Protein AF-A0A1Y2IAC7-F1 (afdb_monomer_lite)

Secondary structure (DSSP, 8-state):
---------HHHHHHHHHHHHH-GGG--HHHHHHHHHHHTSTTTS-HHHHHHHHHHHHHHTGGGSHHHHHHHHHHHHHTSPP-EETTTTTS-EEEEEE----S--B--HHHHHHHHHHHTT-EEEEEE-S-SSSS--HHHHHHHTT---PPPPSSSPPEE---SEEEEEHHHH-TTHHHHHHHHHHSSS--GGGT-GGGG-TT--SEEEEE-SSGGGHHHHHHHHHHTT--EEEEEEETTS-SS--SSS-EEEEEEETTEEEEEEE-GGGGT-----GGGSB---HHHHHHHHHHHHHSTT---GGGHHHHHHHHHHHHHHHHHTTS-SSHHHHHHHHHHHHHTTTTS----------SSSSSS--------------------TTS--GGGGG-----S---S--------------------------------------------------S--------------------SSHHHHHHHHTTTS-SSSSSSSSS--

Organism: Trametes coccinea (strain BRFM310) (NCBI:txid1353009)

pLDDT: mean 74.49, std 29.51, range [21.14, 98.88]

InterPro domains:
  IPR000312 Glycosyl transferase, family 3 [PF00591] (93-347)
  IPR005940 Anthranilate phosphoribosyl transferase [MF_00211] (15-357)
  IPR005940 Anthranilate phosphoribosyl transferase [PTHR43285] (10-348)
  IPR005940 Anthranilate phosphoribosyl transferase [TIGR01245] (25-347)
  IPR035902 Nucleoside phosphorylase/phosphoribosyltransferase catalytic domain superfamily [G3DSA:3.40.1030.10] (88-349)
  IPR035902 Nucleoside phosphorylase/phosphoribosyltransferase catalytic domain superfamily [SSF52418] (91-348)

Foldseek 3Di:
DPPPDPDQALVLLVVLLVCLQPPVVPNFLVSLLSNLVNLLPPPHYDLVSLLSSQVSCVVSVVLLALSNLLSVLVSQLVQWAAQQEPCLVVAQEEEEEELDDLLLQFFAQRLLLLLLLLLLPAQYEYEWEFDPRHQGTSVLLVVLLVFDDDQADNVDRDHQYRGSYHYDYVCSGRVSVVSCVVSCVVDPDDGSVSRSRVSNRNSLRLEYEYFFLDPSSQVSVLSNNVVSNRAWYWYKADPSSDRACALAFKIWTFIHHRNDTDIDIDTLVQLVHHRDDSVLRHDDHSNRSNVLSQLQQVCQVNRPPSCRSVLSRSQQRSLRRCVRSVNAPGSNSSSVSSSNSRNQSSSPAPDDPDDDDDPPDPPDDDDDDDDDDDDDDPDDDDDDPRYDHRNVSRDDDDDDDDDDDDDDPPDPDDDDDDDDDDDDDDYYDDDDDDDDDDDDDDDDDDDDDDDPPDDDDDDDDDDDDDDDDDDDDPDPPVVVVVVVVVVVDPDPPPVVPPDDD

Sequence (501 aa):
MSPSSTAVSPETFKALLGKLIKTPEFFTADDLTLALECIFTPDVVPPVQIGSFLTALHIERVERRPDFLQAAANVLRKRALKAAVEGVEDDFVVDIVGTGGDGHNTFNVSTTAAIVAAGAGARVVKHGSRASTSSSGSADLLQSLGCYFTPPSVETPLPIARVPFTFIMAPQYHPTLAMIAPFRKALPHRTMFNVLGPLINPARPRGMVLGVAEKELGAPFAHSLEEGGVQRAFVVCGAEGLDEISCAGNTHVWELHNGTITERTVHPRDFGLEPHPLSEVAGGTPEENAKTFRELLKSGSEIPARLTPVLDFVLMNAAALLVVAGIAQDFKDGVAKARESVTSGKATPGEGEGRGQAGEAAEEGLAGEGRREAGEAAGIWGGEEGSPRWIRGLCEFRGKENRGRRVQRDTVALRAYEHDSSEPLRPSPDRRRRTYGSTPAAARSLGVSLAEARSTGLAPALAAAVPRHPQVRPQRRARRALLFLSRRLGMAARSLLSTLP

Structure (mmCIF, N/CA/C/O backbone):
data_AF-A0A1Y2IAC7-F1
#
_entry.id   AF-A0A1Y2IAC7-F1
#
loop_
_atom_site.group_PDB
_atom_site.id
_atom_site.type_symbol
_atom_site.label_atom_id
_atom_site.label_alt_id
_atom_site.label_comp_id
_atom_site.label_asym_id
_atom_site.label_entity_id
_atom_site.label_seq_id
_atom_site.pdbx_PDB_ins_code
_atom_site.Cartn_x
_atom_site.Cartn_y
_atom_site.Cartn_z
_atom_site.occupancy
_atom_site.B_iso_or_equiv
_atom_site.auth_seq_id
_atom_site.auth_comp_id
_atom_site.auth_asym_id
_atom_site.auth_atom_id
_atom_site.pdbx_PDB_model_num
ATOM 1 N N . MET A 1 1 ? 30.788 -21.716 -17.411 1.00 33.09 1 MET A N 1
ATOM 2 C CA . MET A 1 1 ? 30.618 -20.502 -18.235 1.00 33.09 1 MET A CA 1
ATOM 3 C C . MET A 1 1 ? 29.718 -19.561 -17.460 1.00 33.09 1 MET A C 1
ATOM 5 O O . MET A 1 1 ? 28.540 -19.856 -17.319 1.00 33.09 1 MET A O 1
ATOM 9 N N . SER A 1 2 ? 30.281 -18.515 -16.860 1.00 29.30 2 SER A N 1
ATOM 10 C CA . SER A 1 2 ? 29.492 -17.460 -16.215 1.00 29.30 2 SER A CA 1
ATOM 11 C C . SER A 1 2 ? 28.654 -16.757 -17.290 1.00 29.30 2 SER A C 1
ATOM 13 O O . SER A 1 2 ? 29.194 -16.518 -18.374 1.00 29.30 2 SER A O 1
ATOM 15 N N . PRO A 1 3 ? 27.365 -16.462 -17.058 1.00 40.78 3 PRO A N 1
ATOM 16 C CA . PRO A 1 3 ? 26.561 -15.763 -18.049 1.00 40.78 3 PRO A CA 1
ATOM 17 C C . PRO A 1 3 ? 27.208 -14.402 -18.313 1.00 40.78 3 PRO A C 1
ATOM 19 O O . PRO A 1 3 ? 27.533 -13.669 -17.379 1.00 40.78 3 PRO A O 1
ATOM 22 N N . SER A 1 4 ? 27.459 -14.113 -19.590 1.00 39.62 4 SER A N 1
ATOM 23 C CA . SER A 1 4 ? 27.880 -12.800 -20.075 1.00 39.62 4 SER A CA 1
ATOM 24 C C . SER A 1 4 ? 26.958 -11.752 -19.453 1.00 39.62 4 SER A C 1
ATOM 26 O O . SER A 1 4 ? 25.761 -11.753 -19.730 1.00 39.62 4 SER A O 1
ATOM 28 N N . SER A 1 5 ? 27.487 -10.892 -18.576 1.00 50.44 5 SER A N 1
ATOM 29 C CA . SER A 1 5 ? 26.725 -9.730 -18.137 1.00 50.44 5 SER A CA 1
ATOM 30 C C . SER A 1 5 ? 26.559 -8.839 -19.361 1.00 50.44 5 SER A C 1
ATOM 32 O O . SER A 1 5 ? 27.527 -8.319 -19.917 1.00 50.44 5 SER A O 1
ATOM 34 N N . THR A 1 6 ? 25.333 -8.726 -19.855 1.00 60.44 6 THR A N 1
ATOM 35 C CA . THR A 1 6 ? 25.000 -7.756 -20.891 1.00 60.44 6 THR A CA 1
ATOM 36 C C . THR A 1 6 ? 25.310 -6.381 -20.311 1.00 60.44 6 THR A C 1
ATOM 38 O O . THR A 1 6 ? 24.683 -5.953 -19.342 1.00 60.44 6 THR A O 1
ATOM 41 N N . ALA A 1 7 ? 26.346 -5.724 -20.832 1.00 80.69 7 ALA A N 1
ATOM 42 C CA . ALA A 1 7 ? 26.806 -4.457 -20.289 1.00 80.69 7 ALA A CA 1
ATOM 43 C C . ALA A 1 7 ? 25.710 -3.388 -20.435 1.00 80.69 7 ALA A C 1
ATOM 45 O O . ALA A 1 7 ? 25.106 -3.225 -21.501 1.00 80.69 7 ALA A O 1
ATOM 46 N N . VAL A 1 8 ? 25.458 -2.655 -19.351 1.00 91.00 8 VAL A N 1
ATOM 47 C CA . VAL A 1 8 ? 24.588 -1.476 -19.349 1.00 91.00 8 VAL A CA 1
ATOM 48 C C . VAL A 1 8 ? 25.233 -0.405 -20.232 1.00 91.00 8 VAL A C 1
ATOM 50 O O . VAL A 1 8 ? 26.332 0.059 -19.933 1.00 91.00 8 VAL A O 1
ATOM 53 N N . SER A 1 9 ? 24.576 -0.034 -21.333 1.00 93.88 9 SER A N 1
ATOM 54 C CA . SER A 1 9 ? 25.061 0.988 -22.270 1.00 93.88 9 SER A CA 1
ATOM 55 C C . SER A 1 9 ? 23.904 1.691 -23.000 1.00 93.88 9 SER A C 1
ATOM 57 O O . SER A 1 9 ? 22.783 1.162 -23.036 1.00 93.88 9 SER A O 1
ATOM 59 N N . PRO A 1 10 ? 24.151 2.862 -23.621 1.00 94.69 10 PRO A N 1
ATOM 60 C CA . PRO A 1 10 ? 23.161 3.539 -24.460 1.00 94.69 10 PRO A CA 1
ATOM 61 C C . PRO A 1 10 ? 22.646 2.667 -25.621 1.00 94.69 10 PRO A C 1
ATOM 63 O O . PRO A 1 10 ? 21.457 2.691 -25.947 1.00 94.69 10 PRO A O 1
ATOM 66 N N . GLU A 1 11 ? 23.516 1.867 -26.243 1.00 95.56 11 GLU A N 1
ATOM 67 C CA . GLU A 1 11 ? 23.180 0.948 -27.339 1.00 95.56 11 GLU A CA 1
ATOM 68 C C . GLU A 1 11 ? 22.276 -0.182 -26.854 1.00 95.56 11 GLU A C 1
ATOM 70 O O . GLU A 1 11 ? 21.280 -0.491 -27.515 1.00 95.56 11 GLU A O 1
ATOM 75 N N . THR A 1 12 ? 22.585 -0.747 -25.682 1.00 96.19 12 THR A N 1
ATOM 76 C CA . THR A 1 12 ? 21.755 -1.760 -25.022 1.00 96.19 12 THR A CA 1
ATOM 77 C C . THR A 1 12 ? 20.341 -1.224 -24.803 1.00 96.19 12 THR A C 1
ATOM 79 O O . THR A 1 12 ? 19.371 -1.847 -25.238 1.00 96.19 12 THR A O 1
ATOM 82 N N . PHE A 1 13 ? 20.196 -0.028 -24.220 1.00 97.56 13 PHE A N 1
ATOM 83 C CA . PHE A 1 13 ? 18.873 0.563 -24.001 1.00 97.56 13 PHE A CA 1
ATOM 84 C C . PHE A 1 13 ? 18.134 0.855 -25.312 1.00 97.56 13 PHE A C 1
ATOM 86 O O . PHE A 1 13 ? 16.943 0.571 -25.437 1.00 97.56 13 PHE A O 1
ATOM 93 N N . LYS A 1 14 ? 18.833 1.378 -26.326 1.00 97.00 14 LYS A N 1
ATOM 94 C CA . LYS A 1 14 ? 18.241 1.655 -27.641 1.00 97.00 14 LYS A CA 1
ATOM 95 C C . LYS A 1 14 ? 17.711 0.384 -28.310 1.00 97.00 14 LYS A C 1
ATOM 97 O O . LYS A 1 14 ? 16.648 0.430 -28.934 1.00 97.00 14 LYS A O 1
ATOM 102 N N . ALA A 1 15 ? 18.414 -0.741 -28.172 1.00 97.56 15 ALA A N 1
ATOM 103 C CA . ALA A 1 15 ? 17.951 -2.037 -28.659 1.00 97.56 15 ALA A CA 1
ATOM 104 C C . ALA A 1 15 ? 16.685 -2.503 -27.919 1.00 97.56 15 ALA A C 1
ATOM 106 O O . ALA A 1 15 ? 15.717 -2.899 -28.569 1.00 97.56 15 ALA A O 1
ATOM 107 N N . LEU A 1 16 ? 16.652 -2.376 -26.587 1.00 98.00 16 LEU A N 1
ATOM 108 C CA . LEU A 1 16 ? 15.497 -2.733 -25.750 1.00 98.00 16 LEU A CA 1
ATOM 109 C C . LEU A 1 16 ? 14.265 -1.874 -26.061 1.00 98.00 16 LEU A C 1
ATOM 111 O O . LEU A 1 16 ? 13.174 -2.406 -26.255 1.00 98.00 16 LEU A O 1
ATOM 115 N N . LEU A 1 17 ? 14.436 -0.556 -26.193 1.00 98.00 17 LEU A N 1
ATOM 116 C CA . LEU A 1 17 ? 13.365 0.352 -26.608 1.00 98.00 17 LEU A CA 1
ATOM 117 C C . LEU A 1 17 ? 12.861 0.011 -28.018 1.00 98.00 17 LEU A C 1
ATOM 119 O O . LEU A 1 17 ? 11.658 0.008 -28.270 1.00 98.00 17 LEU A O 1
ATOM 123 N N . GLY A 1 18 ? 13.774 -0.321 -28.936 1.00 97.88 18 GLY A N 1
ATOM 124 C CA . GLY A 1 18 ? 13.426 -0.791 -30.274 1.00 97.88 18 GLY A CA 1
ATOM 125 C C . GLY A 1 18 ? 12.604 -2.080 -30.250 1.00 97.88 18 GLY A C 1
ATOM 126 O O . GLY A 1 18 ? 11.626 -2.176 -30.988 1.00 97.88 18 GLY A O 1
ATOM 127 N N . LYS A 1 19 ? 12.970 -3.035 -29.388 1.00 97.88 19 LYS A N 1
ATOM 128 C CA . LYS A 1 19 ? 12.245 -4.293 -29.178 1.00 97.88 19 LYS A CA 1
ATOM 129 C C . LYS A 1 19 ? 10.843 -4.044 -28.619 1.00 97.88 19 LYS A C 1
ATOM 131 O O . LYS A 1 19 ? 9.886 -4.545 -29.195 1.00 97.88 19 LYS A O 1
ATOM 136 N N . LEU A 1 20 ? 10.716 -3.212 -27.581 1.00 97.69 20 LEU A N 1
ATOM 137 C CA . LEU A 1 20 ? 9.425 -2.844 -26.988 1.00 97.69 20 LEU A CA 1
ATOM 138 C C . LEU A 1 20 ? 8.480 -2.194 -28.009 1.00 97.69 20 LEU A C 1
ATOM 140 O O . LEU A 1 20 ? 7.297 -2.498 -28.022 1.00 97.69 20 LEU A O 1
ATOM 144 N N . ILE A 1 21 ? 8.989 -1.315 -28.876 1.00 96.75 21 ILE A N 1
ATOM 145 C CA . ILE A 1 21 ? 8.153 -0.598 -29.853 1.00 96.75 21 ILE A CA 1
ATOM 146 C C . ILE A 1 21 ? 7.804 -1.465 -31.070 1.00 96.75 21 ILE A C 1
ATOM 148 O O . ILE A 1 21 ? 6.700 -1.370 -31.600 1.00 96.75 21 ILE A O 1
ATOM 152 N N . LYS A 1 22 ? 8.759 -2.245 -31.590 1.00 96.81 22 LYS A N 1
ATOM 153 C CA . LYS A 1 22 ? 8.590 -2.957 -32.870 1.00 96.81 22 LYS A CA 1
ATOM 154 C C . LYS A 1 22 ? 8.002 -4.350 -32.707 1.00 96.81 22 LYS A C 1
ATOM 156 O O . LYS A 1 22 ? 7.357 -4.833 -33.632 1.00 96.81 22 LYS A O 1
ATOM 161 N N . THR A 1 23 ? 8.293 -4.994 -31.585 1.00 96.31 23 THR A N 1
ATOM 162 C CA . THR A 1 23 ? 7.954 -6.390 -31.313 1.00 96.31 23 THR A CA 1
ATOM 163 C C . THR A 1 23 ? 7.646 -6.588 -29.818 1.00 96.31 23 THR A C 1
ATOM 165 O O . THR A 1 23 ? 8.362 -7.337 -29.135 1.00 96.31 23 THR A O 1
ATOM 168 N N . PRO A 1 24 ? 6.651 -5.863 -29.269 1.00 94.56 24 PRO A N 1
ATOM 169 C CA . PRO A 1 24 ? 6.313 -5.884 -27.843 1.00 94.56 24 PRO A CA 1
ATOM 170 C C . PRO A 1 24 ? 6.009 -7.287 -27.304 1.00 94.56 24 PRO A C 1
ATOM 172 O O . PRO A 1 24 ? 6.294 -7.573 -26.146 1.00 94.56 24 PRO A O 1
ATOM 175 N N . GLU A 1 25 ? 5.499 -8.192 -28.138 1.00 93.75 25 GLU A N 1
ATOM 176 C CA . GLU A 1 25 ? 5.192 -9.581 -27.789 1.00 93.75 25 GLU A CA 1
ATOM 177 C C . GLU A 1 25 ? 6.421 -10.411 -27.382 1.00 93.75 25 GLU A C 1
ATOM 179 O O . GLU A 1 25 ? 6.279 -11.400 -26.664 1.00 93.75 25 GLU A O 1
ATOM 184 N N . PHE A 1 26 ? 7.623 -10.004 -27.805 1.00 95.94 26 PHE A N 1
ATOM 185 C CA . PHE A 1 26 ? 8.882 -10.653 -27.430 1.00 95.94 26 PHE A CA 1
ATOM 186 C C . PHE A 1 26 ? 9.632 -9.912 -26.322 1.00 95.94 26 PHE A C 1
ATOM 188 O O . PHE A 1 26 ? 10.687 -10.388 -25.901 1.00 95.94 26 PHE A O 1
ATOM 195 N N . PHE A 1 27 ? 9.152 -8.744 -25.886 1.00 97.44 27 PHE A N 1
ATOM 196 C CA . PHE A 1 27 ? 9.747 -8.009 -24.775 1.00 97.44 27 PHE A CA 1
ATOM 197 C C . PHE A 1 27 ? 9.415 -8.737 -23.463 1.00 97.44 27 PHE A C 1
ATOM 199 O O . PHE A 1 27 ? 8.249 -9.018 -23.189 1.00 97.44 27 PHE A O 1
ATOM 206 N N . THR A 1 28 ? 10.432 -9.097 -22.681 1.00 97.31 28 THR A N 1
ATOM 207 C CA . THR A 1 28 ? 10.305 -9.956 -21.491 1.00 97.31 28 THR A CA 1
ATOM 208 C C . THR A 1 28 ? 10.549 -9.194 -20.184 1.00 97.31 28 THR A C 1
ATOM 210 O O . THR A 1 28 ? 11.001 -8.049 -20.175 1.00 97.31 28 THR A O 1
ATOM 213 N N . ALA A 1 29 ? 10.292 -9.852 -19.051 1.00 96.94 29 ALA A N 1
ATOM 214 C CA . ALA A 1 29 ? 10.636 -9.335 -17.727 1.00 96.94 29 ALA A CA 1
ATOM 215 C C . ALA A 1 29 ? 12.159 -9.120 -17.536 1.00 96.94 29 ALA A C 1
ATOM 217 O O . ALA A 1 29 ? 12.576 -8.179 -16.853 1.00 96.94 29 ALA A O 1
ATOM 218 N N . ASP A 1 30 ? 13.000 -9.932 -18.187 1.00 97.25 30 ASP A N 1
ATOM 219 C CA . ASP A 1 30 ? 14.459 -9.752 -18.188 1.00 97.25 30 ASP A CA 1
ATOM 220 C C . ASP A 1 30 ? 14.876 -8.518 -18.997 1.00 97.25 30 ASP A C 1
ATOM 222 O O . ASP A 1 30 ? 15.736 -7.749 -18.562 1.00 97.25 30 ASP A O 1
ATOM 226 N N . ASP A 1 31 ? 14.219 -8.273 -20.138 1.00 97.56 31 ASP A N 1
ATOM 227 C CA . ASP A 1 31 ? 14.421 -7.047 -20.916 1.00 97.56 31 ASP A CA 1
ATOM 228 C C . ASP A 1 31 ? 14.031 -5.809 -20.099 1.00 97.56 31 ASP A C 1
ATOM 230 O O . ASP A 1 31 ? 14.758 -4.812 -20.095 1.00 97.56 31 ASP A O 1
ATOM 234 N N . LEU A 1 32 ? 12.903 -5.872 -19.375 1.00 97.62 32 LEU A N 1
ATOM 235 C CA . LEU A 1 32 ? 12.482 -4.809 -18.464 1.00 97.62 32 LEU A CA 1
ATOM 236 C C . LEU A 1 32 ? 13.523 -4.579 -17.366 1.00 97.62 32 LEU A C 1
ATOM 238 O O . LEU A 1 32 ? 13.879 -3.432 -17.101 1.00 97.62 32 LEU A O 1
ATOM 242 N N . THR A 1 33 ? 14.020 -5.652 -16.750 1.00 97.50 33 THR A N 1
ATOM 243 C CA . THR A 1 33 ? 15.064 -5.582 -15.722 1.00 97.50 33 THR A CA 1
ATOM 244 C C . THR A 1 33 ? 16.282 -4.836 -16.258 1.00 97.50 33 THR A C 1
ATOM 246 O O . THR A 1 33 ? 16.683 -3.828 -15.680 1.00 97.50 33 THR A O 1
ATOM 249 N N . LEU A 1 34 ? 16.817 -5.251 -17.409 1.00 97.81 34 LEU A N 1
ATOM 250 C CA . LEU A 1 34 ? 17.980 -4.609 -18.021 1.00 97.81 34 LEU A CA 1
ATOM 251 C C . LEU A 1 34 ? 17.702 -3.152 -18.429 1.00 97.81 34 LEU A C 1
ATOM 253 O O . LEU A 1 34 ? 18.560 -2.286 -18.247 1.00 97.81 34 LEU A O 1
ATOM 257 N N . ALA A 1 35 ? 16.500 -2.851 -18.930 1.00 97.56 35 ALA A N 1
ATOM 258 C CA . ALA A 1 35 ? 16.098 -1.488 -19.273 1.00 97.56 35 ALA A CA 1
ATOM 259 C C . ALA A 1 35 ? 16.054 -0.578 -18.034 1.00 97.56 35 ALA A C 1
ATOM 261 O O . ALA A 1 35 ? 16.533 0.556 -18.086 1.00 97.56 35 ALA A O 1
ATOM 262 N N . LEU A 1 36 ? 15.526 -1.071 -16.910 1.00 96.75 36 LEU A N 1
ATOM 263 C CA . LEU A 1 36 ? 15.507 -0.341 -15.643 1.00 96.75 36 LEU A CA 1
ATOM 264 C C . LEU A 1 36 ? 16.915 -0.157 -15.066 1.00 96.75 36 LEU A C 1
ATOM 266 O O . LEU A 1 36 ? 17.223 0.931 -14.585 1.00 96.75 36 LEU A O 1
ATOM 270 N N . GLU A 1 37 ? 17.791 -1.160 -15.167 1.00 96.44 37 GLU A N 1
ATOM 271 C CA . GLU A 1 37 ? 19.203 -1.013 -14.790 1.00 96.44 37 GLU A CA 1
ATOM 272 C C . GLU A 1 37 ? 19.898 0.088 -15.610 1.00 96.44 37 GLU A C 1
ATOM 274 O O . GLU A 1 37 ? 20.648 0.891 -15.051 1.00 96.44 37 GLU A O 1
ATOM 279 N N . CYS A 1 38 ? 19.595 0.197 -16.910 1.00 96.62 38 CYS A N 1
ATOM 280 C CA . CYS A 1 38 ? 20.081 1.298 -17.746 1.00 96.62 38 CYS A CA 1
ATOM 281 C C . CYS A 1 38 ? 19.530 2.654 -17.285 1.00 96.62 38 CYS A C 1
ATOM 283 O O . CYS A 1 38 ? 20.300 3.592 -17.107 1.00 96.62 38 CYS A O 1
ATOM 285 N N . ILE A 1 39 ? 18.216 2.762 -17.054 1.00 96.12 39 ILE A N 1
ATOM 286 C CA . ILE A 1 39 ? 17.559 4.008 -16.611 1.00 96.12 39 ILE A CA 1
ATOM 287 C C . ILE A 1 39 ? 18.120 4.496 -15.270 1.00 96.12 39 ILE A C 1
ATOM 289 O O . ILE A 1 39 ? 18.243 5.699 -15.044 1.00 96.12 39 ILE A O 1
ATOM 293 N N . PHE A 1 40 ? 18.454 3.572 -14.375 1.00 95.06 40 PHE A N 1
ATOM 294 C CA . PHE A 1 40 ? 18.976 3.876 -13.046 1.00 95.06 40 PHE A CA 1
ATOM 295 C C . PHE A 1 40 ? 20.502 3.940 -12.975 1.00 95.06 40 PHE A C 1
ATOM 297 O O . PHE A 1 40 ? 21.066 4.033 -11.881 1.00 95.06 40 PHE A O 1
ATOM 304 N N . THR A 1 41 ? 21.174 3.916 -14.123 1.00 94.06 41 THR A N 1
ATOM 305 C CA . THR A 1 41 ? 22.600 4.214 -14.228 1.00 94.06 41 THR A CA 1
ATOM 306 C C . THR A 1 41 ? 22.750 5.645 -14.758 1.00 94.06 41 THR A C 1
ATOM 308 O O . THR A 1 41 ? 22.214 5.947 -15.827 1.00 94.06 41 THR A O 1
ATOM 311 N N . PRO A 1 42 ? 23.413 6.553 -14.012 1.00 92.00 42 PRO A N 1
ATOM 312 C CA . PRO A 1 42 ? 23.595 7.940 -14.435 1.00 92.00 42 PRO A CA 1
ATOM 313 C C . PRO A 1 42 ? 24.192 8.048 -15.840 1.00 92.00 42 PRO A C 1
ATOM 315 O O . PRO A 1 42 ? 25.053 7.256 -16.212 1.00 92.00 42 PRO A O 1
ATOM 318 N N . ASP A 1 43 ? 23.710 9.024 -16.608 1.00 90.62 43 ASP A N 1
ATOM 319 C CA . ASP A 1 43 ? 24.222 9.397 -17.934 1.00 90.62 43 ASP A CA 1
ATOM 320 C C . ASP A 1 43 ? 24.160 8.308 -19.030 1.00 90.62 43 ASP A C 1
ATOM 322 O O . ASP A 1 43 ? 24.678 8.508 -20.127 1.00 90.62 43 ASP A O 1
ATOM 326 N N . VAL A 1 44 ? 23.472 7.181 -18.793 1.00 95.38 44 VAL A N 1
ATOM 327 C CA . VAL A 1 44 ? 23.322 6.099 -19.789 1.00 95.38 44 VAL A CA 1
ATOM 328 C C . VAL A 1 44 ? 22.157 6.335 -20.750 1.00 95.38 44 VAL A C 1
ATOM 330 O O . VAL A 1 44 ? 22.279 6.081 -21.949 1.00 95.38 44 VAL A O 1
ATOM 333 N N . VAL A 1 45 ? 21.009 6.800 -20.247 1.00 96.81 45 VAL A N 1
ATOM 334 C CA . VAL A 1 45 ? 19.775 6.913 -21.042 1.00 96.81 45 VAL A CA 1
ATOM 335 C C . VAL A 1 45 ? 19.361 8.380 -21.203 1.00 96.81 45 VAL A C 1
ATOM 337 O O . VAL A 1 45 ? 19.072 9.047 -20.208 1.00 96.81 45 VAL A O 1
ATOM 340 N N . PRO A 1 46 ? 19.248 8.898 -22.440 1.00 95.44 46 PRO A N 1
ATOM 341 C CA . PRO A 1 46 ? 18.759 10.253 -22.677 1.00 95.44 46 PRO A CA 1
ATOM 342 C C . PRO A 1 46 ? 17.294 10.448 -22.228 1.00 95.44 46 PRO A C 1
ATOM 344 O O . PRO A 1 46 ? 16.461 9.574 -22.490 1.00 95.44 46 PRO A O 1
ATOM 347 N N . PRO A 1 47 ? 16.915 11.627 -21.690 1.00 95.50 47 PRO A N 1
ATOM 348 C CA . PRO A 1 47 ? 15.544 11.946 -21.262 1.00 95.50 47 PRO A CA 1
ATOM 349 C C . PRO A 1 47 ? 14.432 11.596 -22.259 1.00 95.50 47 PRO A C 1
ATOM 351 O O . PRO A 1 47 ? 13.388 11.063 -21.880 1.00 95.50 47 PRO A O 1
ATOM 354 N N . VAL A 1 48 ? 14.661 11.862 -23.550 1.00 96.25 48 VAL A N 1
ATOM 355 C CA . VAL A 1 48 ? 13.695 11.575 -24.624 1.00 96.25 48 VAL A CA 1
ATOM 356 C C . VAL A 1 48 ? 13.390 10.080 -24.741 1.00 96.25 48 VAL A C 1
ATOM 358 O O . VAL A 1 48 ? 12.246 9.693 -24.974 1.00 96.25 48 VAL A O 1
ATOM 361 N N . GLN A 1 49 ? 14.394 9.226 -24.527 1.00 97.31 49 GLN A N 1
ATOM 362 C CA . GLN A 1 49 ? 14.224 7.780 -24.592 1.00 97.31 49 GLN A CA 1
ATOM 363 C C . GLN A 1 49 ? 13.522 7.247 -23.341 1.00 97.31 49 GLN A C 1
ATOM 365 O O . GLN A 1 49 ? 12.695 6.349 -23.462 1.00 97.31 49 GLN A O 1
ATOM 370 N N . ILE A 1 50 ? 13.768 7.844 -22.168 1.00 97.12 50 ILE A N 1
ATOM 371 C CA . ILE A 1 50 ? 13.040 7.519 -20.933 1.00 97.12 50 ILE A CA 1
ATOM 372 C C . ILE A 1 50 ? 11.545 7.808 -21.113 1.00 97.12 50 ILE A C 1
ATOM 374 O O . ILE A 1 50 ? 10.718 6.928 -20.887 1.00 97.12 50 ILE A O 1
ATOM 378 N N . GLY A 1 51 ? 11.186 9.009 -21.580 1.00 96.75 51 GLY A N 1
ATOM 379 C CA . GLY A 1 51 ? 9.788 9.361 -21.850 1.00 96.75 51 GLY A CA 1
ATOM 380 C C . GLY A 1 51 ? 9.128 8.424 -22.870 1.00 96.75 51 GLY A C 1
ATOM 381 O O . GLY A 1 51 ? 8.018 7.941 -22.637 1.00 96.75 51 GLY A O 1
ATOM 382 N N . SER A 1 52 ? 9.836 8.101 -23.961 1.00 97.31 52 SER A N 1
ATOM 383 C CA . SER A 1 52 ? 9.368 7.141 -24.971 1.00 97.31 52 SER A CA 1
ATOM 384 C C . SER A 1 52 ? 9.151 5.745 -24.389 1.00 97.31 52 SER A C 1
ATOM 386 O O . SER A 1 52 ? 8.158 5.105 -24.717 1.00 97.31 52 SER A O 1
ATOM 388 N N . PHE A 1 53 ? 10.059 5.273 -23.536 1.00 97.88 53 PHE A N 1
ATOM 389 C CA . PHE A 1 53 ? 9.987 3.948 -22.928 1.00 97.88 53 PHE A CA 1
ATOM 390 C C . PHE A 1 53 ? 8.783 3.823 -21.994 1.00 97.88 53 PHE A C 1
ATOM 392 O O . PHE A 1 53 ? 7.986 2.901 -22.142 1.00 97.88 53 PHE A O 1
ATOM 399 N N . LEU A 1 54 ? 8.594 4.793 -21.093 1.00 96.81 54 LEU A N 1
ATOM 400 C CA . LEU A 1 54 ? 7.449 4.813 -20.177 1.00 96.81 54 LEU A CA 1
ATOM 401 C C . LEU A 1 54 ? 6.114 4.904 -20.926 1.00 96.81 54 LEU A C 1
ATOM 403 O O . LEU A 1 54 ? 5.141 4.262 -20.541 1.00 96.81 54 LEU A O 1
ATOM 407 N N . THR A 1 55 ? 6.071 5.678 -22.011 1.00 96.69 55 THR A N 1
ATOM 408 C CA . THR A 1 55 ? 4.877 5.784 -22.861 1.00 96.69 55 THR A CA 1
ATOM 409 C C . THR A 1 55 ? 4.596 4.468 -23.591 1.00 96.69 55 THR A C 1
ATOM 411 O O . THR A 1 55 ? 3.450 4.027 -23.641 1.00 96.69 55 THR A O 1
ATOM 414 N N . ALA A 1 56 ? 5.630 3.815 -24.132 1.00 97.19 56 ALA A N 1
ATOM 415 C CA . ALA A 1 56 ? 5.492 2.546 -24.840 1.00 97.19 56 ALA A CA 1
ATOM 416 C C . ALA A 1 56 ? 5.019 1.419 -23.909 1.00 97.19 56 ALA A C 1
ATOM 418 O O . ALA A 1 56 ? 4.064 0.726 -24.245 1.00 97.19 56 ALA A O 1
ATOM 419 N N . LEU A 1 57 ? 5.601 1.291 -22.708 1.00 96.44 57 LEU A N 1
ATOM 420 C CA . LEU A 1 57 ? 5.149 0.326 -21.696 1.00 96.44 57 LEU A CA 1
ATOM 421 C C . LEU A 1 57 ? 3.648 0.463 -21.398 1.00 96.44 57 LEU A C 1
ATOM 423 O O . LEU A 1 57 ? 2.934 -0.539 -21.317 1.00 96.44 57 LEU A O 1
ATOM 427 N N . HIS A 1 58 ? 3.180 1.707 -21.272 1.00 94.19 58 HIS A N 1
ATOM 428 C CA . HIS A 1 58 ? 1.788 2.024 -20.987 1.00 94.19 58 HIS A CA 1
ATOM 429 C C . HIS A 1 58 ? 0.846 1.671 -22.147 1.00 94.19 58 HIS A C 1
ATOM 431 O O . HIS A 1 58 ? -0.186 1.030 -21.935 1.00 94.19 58 HIS A O 1
ATOM 437 N N . ILE A 1 59 ? 1.200 2.061 -23.379 1.00 95.00 59 ILE A N 1
ATOM 438 C CA . ILE A 1 59 ? 0.398 1.784 -24.584 1.00 95.00 59 ILE A CA 1
ATOM 439 C C . ILE A 1 59 ? 0.273 0.277 -24.818 1.00 95.00 59 ILE A C 1
ATOM 441 O O . ILE A 1 59 ? -0.832 -0.213 -25.054 1.00 95.00 59 ILE A O 1
ATOM 445 N N . GLU A 1 60 ? 1.382 -0.452 -24.690 1.00 94.12 60 GLU A N 1
ATOM 446 C CA . GLU A 1 60 ? 1.430 -1.904 -24.887 1.00 94.12 60 GLU A CA 1
ATOM 447 C C . GLU A 1 60 ? 0.859 -2.687 -23.693 1.00 94.12 60 GLU A C 1
ATOM 449 O O . GLU A 1 60 ? 0.649 -3.895 -23.776 1.00 94.12 60 GLU A O 1
ATOM 454 N N . ARG A 1 61 ? 0.581 -2.009 -22.568 1.00 90.50 61 ARG A N 1
ATOM 455 C CA . ARG A 1 61 ? 0.038 -2.574 -21.316 1.00 90.50 61 ARG A CA 1
ATOM 456 C C . ARG A 1 61 ? 0.881 -3.689 -20.691 1.00 90.50 61 ARG A C 1
ATOM 458 O O . ARG A 1 61 ? 0.410 -4.378 -19.786 1.00 90.50 61 ARG A O 1
ATOM 465 N N . VAL A 1 62 ? 2.132 -3.843 -21.116 1.00 90.12 62 VAL A N 1
ATOM 466 C CA . VAL A 1 62 ? 3.042 -4.871 -20.591 1.00 90.12 62 VAL A CA 1
ATOM 467 C C . VAL A 1 62 ? 3.448 -4.587 -19.142 1.00 90.12 62 VAL A C 1
ATOM 469 O O . VAL A 1 62 ? 3.660 -5.521 -18.379 1.00 90.12 62 VAL A O 1
ATOM 472 N N . GLU A 1 63 ? 3.440 -3.316 -18.718 1.00 87.00 63 GLU A N 1
ATOM 473 C CA . GLU A 1 63 ? 3.744 -2.896 -17.337 1.00 87.00 63 GLU A CA 1
ATOM 474 C C . GLU A 1 63 ? 2.750 -3.391 -16.273 1.00 87.00 63 GLU A C 1
ATOM 476 O O . GLU A 1 63 ? 3.007 -3.247 -15.082 1.00 87.00 63 GLU A O 1
ATOM 481 N N . ARG A 1 64 ? 1.608 -3.951 -16.689 1.00 88.94 64 ARG A N 1
ATOM 482 C CA . ARG A 1 64 ? 0.567 -4.470 -15.790 1.00 88.94 64 ARG A CA 1
ATOM 483 C C . ARG A 1 64 ? 0.658 -5.980 -15.574 1.00 88.94 64 ARG A C 1
ATOM 485 O O . ARG A 1 64 ? -0.158 -6.525 -14.840 1.00 88.94 64 ARG A O 1
ATOM 492 N N . ARG A 1 65 ? 1.580 -6.668 -16.250 1.00 94.00 65 ARG A N 1
ATOM 493 C CA . ARG A 1 65 ? 1.729 -8.122 -16.129 1.00 94.00 65 ARG A CA 1
ATOM 494 C C . ARG A 1 65 ? 2.407 -8.491 -14.800 1.00 94.00 65 ARG A C 1
ATOM 496 O O . ARG A 1 65 ? 3.293 -7.743 -14.379 1.00 94.00 65 ARG A O 1
ATOM 503 N N . PRO A 1 66 ? 2.053 -9.630 -14.171 1.00 95.12 66 PRO A N 1
ATOM 504 C CA . PRO A 1 66 ? 2.653 -10.049 -12.901 1.00 95.12 66 PRO A CA 1
ATOM 505 C C . PRO A 1 66 ? 4.186 -10.093 -12.941 1.00 95.12 66 PRO A C 1
ATOM 507 O O . PRO A 1 66 ? 4.845 -9.457 -12.120 1.00 95.12 66 PRO A O 1
ATOM 510 N N . ASP A 1 67 ? 4.738 -10.737 -13.972 1.00 95.69 67 ASP A N 1
ATOM 511 C CA . ASP A 1 67 ? 6.176 -10.926 -14.171 1.00 95.69 67 ASP A CA 1
ATOM 512 C C . ASP A 1 67 ? 6.925 -9.590 -14.331 1.00 95.69 67 ASP A C 1
ATOM 514 O O . ASP A 1 67 ? 8.052 -9.425 -13.863 1.00 95.69 67 ASP A O 1
ATOM 518 N N . PHE A 1 68 ? 6.280 -8.591 -14.937 1.00 97.12 68 PHE A N 1
ATOM 519 C CA . PHE A 1 68 ? 6.841 -7.251 -15.134 1.00 97.12 68 PHE A CA 1
ATOM 520 C C . PHE A 1 68 ? 6.800 -6.421 -13.850 1.00 97.12 68 PHE A C 1
ATOM 522 O O . PHE A 1 68 ? 7.792 -5.771 -13.505 1.00 97.12 68 PHE A O 1
ATOM 529 N N . LEU A 1 69 ? 5.673 -6.457 -13.132 1.00 96.69 69 LEU A N 1
ATOM 530 C CA . LEU A 1 69 ? 5.520 -5.803 -11.832 1.00 96.69 69 LEU A CA 1
ATOM 531 C C . LEU A 1 69 ? 6.575 -6.320 -10.852 1.00 96.69 69 LEU A C 1
ATOM 533 O O . LEU A 1 69 ? 7.285 -5.528 -10.228 1.00 96.69 69 LEU A O 1
ATOM 537 N N . GLN A 1 70 ? 6.738 -7.641 -10.785 1.00 96.62 70 GLN A N 1
ATOM 538 C CA . GLN A 1 70 ? 7.698 -8.277 -9.899 1.00 96.62 70 GLN A CA 1
ATOM 539 C C . GLN A 1 70 ? 9.151 -8.028 -10.331 1.00 96.62 70 GLN A C 1
ATOM 541 O O . GLN A 1 70 ? 10.002 -7.757 -9.478 1.00 96.62 70 GLN A O 1
ATOM 546 N N . ALA A 1 71 ? 9.462 -8.042 -11.632 1.00 97.31 71 ALA A N 1
ATOM 547 C CA . ALA A 1 71 ? 10.789 -7.672 -12.132 1.00 97.31 71 ALA A CA 1
ATOM 548 C C . ALA A 1 71 ? 11.162 -6.229 -11.756 1.00 97.31 71 ALA A C 1
ATOM 550 O O . ALA A 1 71 ? 12.234 -5.982 -11.194 1.00 97.31 71 ALA A O 1
ATOM 551 N N . ALA A 1 72 ? 10.253 -5.277 -11.978 1.00 97.19 72 ALA A N 1
ATOM 552 C CA . ALA A 1 72 ? 10.469 -3.886 -11.603 1.00 97.19 72 ALA A CA 1
ATOM 553 C C . ALA A 1 72 ? 10.597 -3.707 -10.083 1.00 97.19 72 ALA A C 1
ATOM 555 O O . ALA A 1 72 ? 11.492 -2.993 -9.616 1.00 97.19 72 ALA A O 1
ATOM 556 N N . ALA A 1 73 ? 9.757 -4.392 -9.301 1.00 96.56 73 ALA A N 1
ATOM 557 C CA . ALA A 1 73 ? 9.843 -4.379 -7.848 1.00 96.56 73 ALA A CA 1
ATOM 558 C C . ALA A 1 73 ? 11.185 -4.942 -7.352 1.00 96.56 73 ALA A C 1
ATOM 560 O O . ALA A 1 73 ? 11.807 -4.365 -6.460 1.00 96.56 73 ALA A O 1
ATOM 561 N N . ASN A 1 74 ? 11.688 -6.015 -7.969 1.00 96.12 74 ASN A N 1
ATOM 562 C CA . ASN A 1 74 ? 12.995 -6.593 -7.660 1.00 96.12 74 ASN A CA 1
ATOM 563 C C . ASN A 1 74 ? 14.150 -5.623 -7.922 1.00 96.12 74 ASN A C 1
ATOM 565 O O . ASN A 1 74 ? 15.016 -5.488 -7.055 1.00 96.12 74 ASN A O 1
ATOM 569 N N . VAL A 1 75 ? 14.162 -4.930 -9.066 1.00 96.62 75 VAL A N 1
ATOM 570 C CA . VAL A 1 75 ? 15.179 -3.901 -9.362 1.00 96.62 75 VAL A CA 1
ATOM 571 C C . VAL A 1 75 ? 15.150 -2.799 -8.302 1.00 96.62 75 VAL A C 1
ATOM 573 O O . VAL A 1 75 ? 16.184 -2.443 -7.735 1.00 96.62 75 VAL A O 1
ATOM 576 N N . LEU A 1 76 ? 13.959 -2.296 -7.970 1.00 95.94 76 LEU A N 1
ATOM 577 C CA . LEU A 1 76 ? 13.802 -1.213 -6.999 1.00 95.94 76 LEU A CA 1
ATOM 578 C C . LEU A 1 76 ? 14.162 -1.629 -5.569 1.00 95.94 76 LEU A C 1
ATOM 580 O O . LEU A 1 76 ? 14.776 -0.835 -4.861 1.00 95.94 76 LEU A O 1
ATOM 584 N N . ARG A 1 77 ? 13.839 -2.860 -5.149 1.00 95.12 77 ARG A N 1
ATOM 585 C CA . ARG A 1 77 ? 14.254 -3.406 -3.845 1.00 95.12 77 ARG A CA 1
ATOM 586 C C . ARG A 1 77 ? 15.763 -3.638 -3.779 1.00 95.12 77 ARG A C 1
ATOM 588 O O . ARG A 1 77 ? 16.356 -3.380 -2.741 1.00 95.12 77 ARG A O 1
ATOM 595 N N . LYS A 1 78 ? 16.399 -4.102 -4.863 1.00 94.31 78 LYS A N 1
ATOM 596 C CA . LYS A 1 78 ? 17.866 -4.279 -4.930 1.00 94.31 78 LYS A CA 1
ATOM 597 C C . LYS A 1 78 ? 18.618 -2.952 -4.837 1.00 94.31 78 LYS A C 1
ATOM 599 O O . LYS A 1 78 ? 19.704 -2.912 -4.273 1.00 94.31 78 LYS A O 1
ATOM 604 N N . ARG A 1 79 ? 18.042 -1.883 -5.390 1.00 93.25 79 ARG A N 1
ATOM 605 C CA . ARG A 1 79 ? 18.599 -0.520 -5.361 1.00 93.25 79 ARG A CA 1
ATOM 606 C C . ARG A 1 79 ? 18.123 0.310 -4.163 1.00 93.25 79 ARG A C 1
ATOM 608 O O . ARG A 1 79 ? 18.497 1.475 -4.046 1.00 93.25 79 ARG A O 1
ATOM 615 N N . ALA A 1 80 ? 17.290 -0.261 -3.295 1.00 93.31 80 ALA A N 1
ATOM 616 C CA . ALA A 1 80 ? 16.850 0.396 -2.077 1.00 93.31 80 ALA A CA 1
ATOM 617 C C . ALA A 1 80 ? 17.974 0.416 -1.035 1.00 93.31 80 ALA A C 1
ATOM 619 O O . ALA A 1 80 ? 18.806 -0.489 -0.974 1.00 93.31 80 ALA A O 1
ATOM 620 N N . LEU A 1 81 ? 17.961 1.427 -0.172 1.00 92.19 81 LEU A N 1
ATOM 621 C CA . LEU A 1 81 ? 18.752 1.403 1.051 1.00 92.19 81 LEU A CA 1
ATOM 622 C C . LEU A 1 81 ? 18.217 0.300 1.972 1.00 92.19 81 LEU A C 1
ATOM 624 O O . LEU A 1 81 ? 17.015 0.027 2.009 1.00 92.19 81 LEU A O 1
ATOM 628 N N . LYS A 1 82 ? 19.112 -0.358 2.712 1.00 87.69 82 LYS A N 1
ATOM 629 C CA . LYS A 1 82 ? 18.732 -1.455 3.607 1.00 87.69 82 LYS A CA 1
ATOM 630 C C . LYS A 1 82 ? 17.945 -0.908 4.801 1.00 87.69 82 LYS A C 1
ATOM 632 O O . LYS A 1 82 ? 18.469 -0.108 5.570 1.00 87.69 82 LYS A O 1
ATOM 637 N N . ALA A 1 83 ? 16.723 -1.398 4.995 1.00 87.62 83 ALA A N 1
ATOM 638 C CA . ALA A 1 83 ? 15.973 -1.205 6.232 1.00 87.62 83 ALA A CA 1
ATOM 639 C C . ALA A 1 83 ? 16.416 -2.258 7.257 1.00 87.62 83 ALA A C 1
ATOM 641 O O . ALA A 1 83 ? 16.032 -3.422 7.164 1.00 87.62 83 ALA A O 1
ATOM 642 N N . ALA A 1 84 ? 17.270 -1.871 8.206 1.00 87.75 84 ALA A N 1
ATOM 643 C CA . ALA A 1 84 ? 17.803 -2.776 9.224 1.00 87.75 84 ALA A CA 1
ATOM 644 C C . ALA A 1 84 ? 16.804 -2.952 10.384 1.00 87.75 84 ALA A C 1
ATOM 646 O O . ALA A 1 84 ? 17.071 -2.543 11.510 1.00 87.75 84 ALA A O 1
ATOM 647 N N . VAL A 1 85 ? 15.633 -3.523 10.081 1.00 89.31 85 VAL A N 1
ATOM 648 C CA . VAL A 1 85 ? 14.577 -3.797 11.066 1.00 89.31 85 VAL A CA 1
ATOM 649 C C . VAL A 1 85 ? 14.937 -5.030 11.889 1.00 89.31 85 VAL A C 1
ATOM 651 O O . VAL A 1 85 ? 15.081 -6.130 11.358 1.00 89.31 85 VAL A O 1
ATOM 654 N N . GLU A 1 86 ? 15.072 -4.850 13.197 1.00 90.31 86 GLU A N 1
ATOM 655 C CA . GLU A 1 86 ? 15.376 -5.931 14.132 1.00 90.31 86 GLU A CA 1
ATOM 656 C C . GLU A 1 86 ? 14.255 -6.981 14.170 1.00 90.31 86 GLU A C 1
ATOM 658 O O . GLU A 1 86 ? 13.069 -6.646 14.297 1.00 90.31 86 GLU A O 1
ATOM 663 N N . GLY A 1 87 ? 14.642 -8.259 14.088 1.00 89.38 87 GLY A N 1
ATOM 664 C CA . GLY A 1 87 ? 13.734 -9.411 14.147 1.00 89.38 87 GLY A CA 1
ATOM 665 C C . GLY A 1 87 ? 12.814 -9.577 12.932 1.00 89.38 87 GLY A C 1
ATOM 666 O O . GLY A 1 87 ? 11.894 -10.385 12.987 1.00 89.38 87 GLY A O 1
ATOM 667 N N . VAL A 1 88 ? 13.032 -8.826 11.843 1.00 89.88 88 VAL A N 1
ATOM 668 C CA . VAL A 1 88 ? 12.157 -8.843 10.652 1.00 89.88 88 VAL A CA 1
ATOM 669 C C . VAL A 1 88 ? 12.053 -10.225 9.995 1.00 89.88 88 VAL A C 1
ATOM 671 O O . VAL A 1 88 ? 10.987 -10.586 9.507 1.00 89.88 88 VAL A O 1
ATOM 674 N N . GLU A 1 89 ? 13.137 -11.004 10.018 1.00 88.50 89 GLU A N 1
ATOM 675 C CA . GLU A 1 89 ? 13.184 -12.356 9.443 1.00 88.50 89 GLU A CA 1
ATOM 676 C C . GLU A 1 89 ? 12.484 -13.391 10.343 1.00 88.50 89 GLU A C 1
ATOM 678 O O . GLU A 1 89 ? 11.874 -14.342 9.852 1.00 88.50 89 GLU A O 1
ATOM 683 N N . ASP A 1 90 ? 12.526 -13.184 11.663 1.00 91.94 90 ASP A N 1
ATOM 684 C CA . ASP A 1 90 ? 11.936 -14.090 12.652 1.00 91.94 90 ASP A CA 1
ATOM 685 C C . ASP A 1 90 ? 10.416 -13.869 12.774 1.00 91.94 90 ASP A C 1
ATOM 687 O O . ASP A 1 90 ? 9.631 -14.819 12.841 1.00 91.94 90 ASP A O 1
ATOM 691 N N . ASP A 1 91 ? 9.978 -12.607 12.732 1.00 93.50 91 ASP A N 1
ATOM 692 C CA . ASP A 1 91 ? 8.586 -12.201 12.929 1.00 93.50 91 ASP A CA 1
ATOM 693 C C . ASP A 1 91 ? 7.738 -12.336 11.657 1.00 93.50 91 ASP A C 1
ATOM 695 O O . ASP A 1 91 ? 8.199 -12.093 10.537 1.00 93.50 91 ASP A O 1
ATOM 699 N N . PHE A 1 92 ? 6.453 -12.682 11.798 1.00 96.94 92 PHE A N 1
ATOM 700 C CA . PHE A 1 92 ? 5.508 -12.604 10.678 1.00 96.94 92 PHE A CA 1
ATOM 701 C C . PHE A 1 92 ? 5.112 -11.141 10.442 1.00 96.94 92 PHE A C 1
ATOM 703 O O . PHE A 1 92 ? 4.102 -10.651 10.946 1.00 96.94 92 PHE A O 1
ATOM 710 N N . VAL A 1 93 ? 5.972 -10.425 9.717 1.00 97.56 93 VAL A N 1
ATOM 711 C CA . VAL A 1 93 ? 5.793 -9.005 9.417 1.00 97.56 93 VAL A CA 1
ATOM 712 C C . VAL A 1 93 ? 4.728 -8.807 8.350 1.00 97.56 93 VAL A C 1
ATOM 714 O O . VAL A 1 93 ? 4.760 -9.459 7.301 1.00 97.56 93 VAL A O 1
ATOM 717 N N . VAL A 1 94 ? 3.830 -7.858 8.603 1.00 98.62 94 VAL A N 1
ATOM 718 C CA . VAL A 1 94 ? 2.779 -7.464 7.670 1.00 98.62 94 VAL A CA 1
ATOM 719 C C . VAL A 1 94 ? 2.863 -5.996 7.253 1.00 98.62 94 VAL A C 1
ATOM 721 O O . VAL A 1 94 ? 3.441 -5.163 7.952 1.00 98.62 94 VAL A O 1
ATOM 724 N N . ASP A 1 95 ? 2.259 -5.680 6.112 1.00 98.50 95 ASP A N 1
ATOM 725 C CA . ASP A 1 95 ? 2.071 -4.318 5.605 1.00 98.50 95 ASP A CA 1
ATOM 726 C C . ASP A 1 95 ? 0.624 -4.131 5.119 1.00 98.50 95 ASP A C 1
ATOM 728 O O . ASP A 1 95 ? -0.039 -5.082 4.708 1.00 98.50 95 ASP A O 1
ATOM 732 N N . ILE A 1 96 ? 0.130 -2.900 5.168 1.00 98.50 96 ILE A N 1
ATOM 733 C CA . ILE A 1 96 ? -1.142 -2.498 4.570 1.00 98.50 96 ILE A CA 1
ATOM 734 C C . ILE A 1 96 ? -0.916 -1.218 3.780 1.00 98.50 96 ILE A C 1
ATOM 736 O O . ILE A 1 96 ? -0.487 -0.209 4.341 1.00 98.50 96 ILE A O 1
ATOM 740 N N . VAL A 1 97 ? -1.175 -1.231 2.478 1.00 96.56 97 VAL A N 1
ATOM 741 C CA . VAL A 1 97 ? -0.808 -0.120 1.593 1.00 96.56 97 VAL A CA 1
ATOM 742 C C . VAL A 1 97 ? -1.639 -0.137 0.313 1.00 96.56 97 VAL A C 1
ATOM 744 O O . VAL A 1 97 ? -1.917 -1.193 -0.240 1.00 96.56 97 VAL A O 1
ATOM 747 N N . GLY A 1 98 ? -2.009 1.040 -0.180 1.00 94.38 98 GLY A N 1
ATOM 748 C CA . GLY A 1 98 ? -2.684 1.210 -1.464 1.00 94.38 98 GLY A CA 1
ATOM 749 C C . GLY A 1 98 ? -1.745 1.733 -2.552 1.00 94.38 98 GLY A C 1
ATOM 750 O O . GLY A 1 98 ? -0.707 2.343 -2.271 1.00 94.38 98 GLY A O 1
ATOM 751 N N . THR A 1 99 ? -2.100 1.517 -3.819 1.00 91.31 99 THR A N 1
ATOM 752 C CA . THR A 1 99 ? -1.420 2.162 -4.959 1.00 91.31 99 THR A CA 1
ATOM 753 C C . THR A 1 99 ? -1.566 3.690 -4.957 1.00 91.31 99 THR A C 1
ATOM 755 O O . THR A 1 99 ? -0.740 4.397 -5.540 1.00 91.31 99 THR A O 1
ATOM 758 N N . GLY A 1 100 ? -2.589 4.207 -4.280 1.00 85.50 100 GLY A N 1
ATOM 759 C CA . GLY A 1 100 ? -3.000 5.597 -4.261 1.00 85.50 100 GLY A CA 1
ATOM 760 C C . GLY A 1 100 ? -3.616 6.070 -5.578 1.00 85.50 100 GLY A C 1
ATOM 761 O O . GLY A 1 100 ? -3.567 5.419 -6.626 1.00 85.50 100 GLY A O 1
ATOM 762 N N . GLY A 1 101 ? -4.160 7.287 -5.541 1.00 79.75 101 GLY A N 1
ATOM 763 C CA . GLY A 1 101 ? -4.750 7.920 -6.717 1.00 79.75 101 GLY A CA 1
ATOM 764 C C . GLY A 1 101 ? -6.065 7.273 -7.152 1.00 79.75 101 GLY A C 1
ATOM 765 O O . GLY A 1 101 ? -6.340 7.222 -8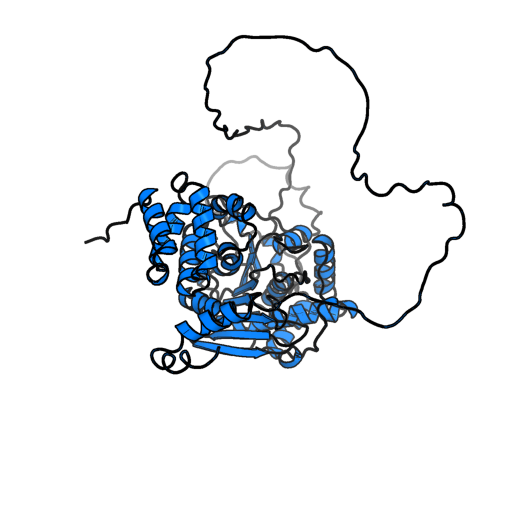.348 1.00 79.75 101 GLY A O 1
ATOM 766 N N . ASP A 1 102 ? -6.854 6.789 -6.209 1.00 83.50 102 ASP A N 1
ATOM 767 C CA . ASP A 1 102 ? -8.250 6.392 -6.404 1.00 83.50 102 ASP A CA 1
ATOM 768 C C . ASP A 1 102 ? -9.182 7.600 -6.665 1.00 83.50 102 ASP A C 1
ATOM 770 O O . ASP A 1 102 ? -10.212 7.477 -7.318 1.00 83.50 102 ASP A O 1
ATOM 774 N N . GLY A 1 103 ? -8.778 8.798 -6.227 1.00 84.81 103 GLY A N 1
ATOM 775 C CA . GLY A 1 103 ? -9.523 10.045 -6.392 1.00 84.81 103 GLY A CA 1
ATOM 776 C C . GLY A 1 103 ? -10.595 10.293 -5.328 1.00 84.81 103 GLY A C 1
ATOM 777 O O . GLY A 1 103 ? -11.299 11.295 -5.434 1.00 84.81 103 GLY A O 1
ATOM 778 N N . HIS A 1 104 ? -10.704 9.439 -4.302 1.00 88.69 104 HIS A N 1
ATOM 779 C CA . HIS A 1 104 ? -11.761 9.537 -3.283 1.00 88.69 104 HIS A CA 1
ATOM 780 C C . HIS A 1 104 ? -11.402 10.443 -2.101 1.00 88.69 104 HIS A C 1
ATOM 782 O O . HIS A 1 104 ? -12.294 10.901 -1.392 1.00 88.69 104 HIS A O 1
ATOM 788 N N . ASN A 1 105 ? -10.113 10.749 -1.907 1.00 88.81 105 ASN A N 1
ATOM 789 C CA . ASN A 1 105 ? -9.610 11.624 -0.837 1.00 88.81 105 ASN A CA 1
ATOM 790 C C . ASN A 1 105 ? -10.180 11.271 0.551 1.00 88.81 105 ASN A C 1
ATOM 792 O O . ASN A 1 105 ? -10.636 12.143 1.290 1.00 88.81 105 ASN A O 1
ATOM 796 N N . THR A 1 106 ? -10.192 9.983 0.891 1.00 93.06 106 THR A N 1
ATOM 797 C CA . THR A 1 106 ? -10.686 9.496 2.181 1.00 93.06 106 THR A CA 1
ATOM 798 C C . THR A 1 106 ? -9.708 9.800 3.317 1.00 93.06 106 THR A C 1
ATOM 800 O O . THR A 1 106 ? -8.554 10.187 3.107 1.00 93.06 106 THR A O 1
ATOM 803 N N . PHE A 1 107 ? -10.162 9.594 4.553 1.00 95.31 107 PHE A N 1
ATOM 804 C CA . PHE A 1 107 ? -9.296 9.561 5.727 1.00 95.31 107 PHE A CA 1
ATOM 805 C C . PHE A 1 107 ? -8.128 8.573 5.527 1.00 95.31 107 PHE A C 1
ATOM 807 O O . PHE A 1 107 ? -8.229 7.617 4.756 1.00 95.31 107 PHE A O 1
ATOM 814 N N . ASN A 1 108 ? -7.007 8.790 6.226 1.00 95.25 108 ASN A N 1
ATOM 815 C CA . ASN A 1 108 ? -5.799 7.957 6.148 1.00 95.25 108 ASN A CA 1
ATOM 816 C C . ASN A 1 108 ? -6.002 6.574 6.808 1.00 95.25 108 ASN A C 1
ATOM 818 O O . ASN A 1 108 ? -5.403 6.249 7.842 1.00 95.25 108 ASN A O 1
ATOM 822 N N . VAL A 1 109 ? -6.853 5.753 6.198 1.00 96.25 109 VAL A N 1
ATOM 823 C CA . VAL A 1 109 ? -7.361 4.499 6.754 1.00 96.25 109 VAL A CA 1
ATOM 824 C C . VAL A 1 109 ? -6.278 3.451 6.851 1.00 96.25 109 VAL A C 1
ATOM 826 O O . VAL A 1 109 ? -6.049 2.972 7.954 1.00 96.25 109 VAL A O 1
ATOM 829 N N . SER A 1 110 ? -5.521 3.166 5.790 1.00 96.44 110 SER A N 1
ATOM 830 C CA . SER A 1 110 ? -4.433 2.184 5.884 1.00 96.44 110 SER A CA 1
ATOM 831 C C . SER A 1 110 ? -3.347 2.559 6.900 1.00 96.44 110 SER A C 1
ATOM 833 O O . SER A 1 110 ? -2.686 1.672 7.433 1.00 96.44 110 SER A O 1
ATOM 835 N N . THR A 1 111 ? -3.103 3.843 7.195 1.00 97.12 111 THR A N 1
ATOM 836 C CA . THR A 1 111 ? -2.166 4.230 8.274 1.00 97.12 111 THR A CA 1
ATOM 837 C C . THR A 1 111 ? -2.767 3.945 9.646 1.00 97.12 111 THR A C 1
ATOM 839 O O . THR A 1 111 ? -2.106 3.368 10.504 1.00 97.12 111 THR A O 1
ATOM 842 N N . THR A 1 112 ? -4.026 4.324 9.848 1.00 97.88 112 THR A N 1
ATOM 843 C CA . THR A 1 112 ? -4.717 4.137 11.129 1.00 97.88 112 THR A CA 1
ATOM 844 C C . THR A 1 112 ? -4.969 2.654 11.405 1.00 97.88 112 THR A C 1
ATOM 846 O O . THR A 1 112 ? -4.684 2.178 12.498 1.00 97.88 112 THR A O 1
ATOM 849 N N . ALA A 1 113 ? -5.391 1.895 10.394 1.00 98.62 113 ALA A N 1
ATOM 850 C CA . ALA A 1 113 ? -5.590 0.452 10.449 1.00 98.62 113 ALA A CA 1
ATOM 851 C C . ALA A 1 113 ? -4.296 -0.306 10.771 1.00 98.62 113 ALA A C 1
ATOM 853 O O . ALA A 1 113 ? -4.324 -1.243 11.563 1.00 98.62 113 ALA A O 1
ATOM 854 N N . ALA A 1 114 ? -3.153 0.126 10.226 1.00 98.38 114 ALA A N 1
ATOM 855 C CA . ALA A 1 114 ? -1.848 -0.435 10.567 1.00 98.38 114 ALA A CA 1
ATOM 856 C C . ALA A 1 114 ? -1.511 -0.267 12.059 1.00 98.38 114 ALA A C 1
ATOM 858 O O . ALA A 1 114 ? -1.045 -1.208 12.698 1.00 98.38 114 ALA A O 1
ATOM 859 N N . ILE A 1 115 ? -1.770 0.917 12.621 1.00 97.62 115 ILE A N 1
ATOM 860 C CA . ILE A 1 115 ? -1.525 1.215 14.040 1.00 97.62 115 ILE A CA 1
ATOM 861 C C . ILE A 1 115 ? -2.484 0.419 14.935 1.00 97.62 115 ILE A C 1
ATOM 863 O O . ILE A 1 115 ? -2.053 -0.167 15.927 1.00 97.62 115 ILE A O 1
ATOM 867 N N . VAL A 1 116 ? -3.763 0.335 14.558 1.00 98.50 116 VAL A N 1
ATOM 868 C CA . VAL A 1 116 ? -4.772 -0.461 15.273 1.00 98.50 116 VAL A CA 1
ATOM 869 C C . VAL A 1 116 ? -4.428 -1.953 15.246 1.00 98.50 116 VAL A C 1
ATOM 871 O O . VAL A 1 116 ? -4.450 -2.609 16.283 1.00 98.50 116 VAL A O 1
ATOM 874 N N . ALA A 1 117 ? -4.041 -2.500 14.092 1.00 98.62 117 ALA A N 1
ATOM 875 C CA . ALA A 1 117 ? -3.609 -3.892 13.997 1.00 98.62 117 ALA A CA 1
ATOM 876 C C . ALA A 1 117 ? -2.353 -4.157 14.843 1.00 98.62 117 ALA A C 1
ATOM 878 O O . ALA A 1 117 ? -2.272 -5.185 15.516 1.00 98.62 117 ALA A O 1
ATOM 879 N N . ALA A 1 118 ? -1.398 -3.220 14.871 1.00 97.50 118 ALA A N 1
ATOM 880 C CA . ALA A 1 118 ? -0.216 -3.325 15.721 1.00 97.50 118 ALA A CA 1
ATOM 881 C C . ALA A 1 118 ? -0.567 -3.322 17.219 1.00 97.50 118 ALA A C 1
ATOM 883 O O . ALA A 1 118 ? -0.054 -4.142 17.980 1.00 97.50 118 ALA A O 1
ATOM 884 N N . GLY A 1 119 ? -1.510 -2.474 17.640 1.00 96.06 119 GLY A N 1
ATOM 885 C CA . GLY A 1 119 ? -2.063 -2.492 18.997 1.00 96.06 119 GLY A CA 1
ATOM 886 C C . GLY A 1 119 ? -2.849 -3.763 19.338 1.00 96.06 119 GLY A C 1
ATOM 887 O O . GLY A 1 119 ? -2.986 -4.090 20.516 1.00 96.06 119 GLY A O 1
ATOM 888 N N . ALA A 1 120 ? -3.349 -4.490 18.338 1.00 97.25 120 ALA A N 1
ATOM 889 C CA . ALA A 1 120 ? -3.975 -5.805 18.489 1.00 97.25 120 ALA A CA 1
ATOM 890 C C . ALA A 1 120 ? -2.963 -6.973 18.415 1.00 97.25 120 ALA A C 1
ATOM 892 O O . ALA A 1 120 ? -3.361 -8.134 18.502 1.00 97.25 120 ALA A O 1
ATOM 893 N N . GLY A 1 121 ? -1.662 -6.678 18.288 1.00 95.88 121 GLY A N 1
ATOM 894 C CA . GLY A 1 121 ? -0.569 -7.653 18.345 1.00 95.88 121 GLY A CA 1
ATOM 895 C C . GLY A 1 121 ? 0.113 -7.955 17.010 1.00 95.88 121 GLY A C 1
ATOM 896 O O . GLY A 1 121 ? 1.038 -8.766 16.988 1.00 95.88 121 GLY A O 1
ATOM 897 N N . ALA A 1 122 ? -0.304 -7.335 15.900 1.00 97.88 122 ALA A N 1
ATOM 898 C CA . ALA A 1 122 ? 0.362 -7.523 14.612 1.00 97.88 122 ALA A CA 1
ATOM 899 C C . ALA A 1 122 ? 1.748 -6.879 14.605 1.00 97.88 122 ALA A C 1
ATOM 901 O O . ALA A 1 122 ? 1.952 -5.791 15.143 1.00 97.88 122 ALA A O 1
ATOM 902 N N . ARG A 1 123 ? 2.704 -7.522 13.932 1.00 97.00 123 ARG A N 1
ATOM 903 C CA . ARG A 1 123 ? 3.983 -6.888 13.635 1.00 97.00 123 ARG A CA 1
ATOM 904 C C . ARG A 1 123 ? 3.897 -6.174 12.292 1.00 97.00 123 ARG A C 1
ATOM 906 O O . ARG A 1 123 ? 3.987 -6.810 11.249 1.00 97.00 123 ARG A O 1
ATOM 913 N N . VAL A 1 124 ? 3.738 -4.856 12.314 1.00 97.56 124 VAL A N 1
ATOM 914 C CA . VAL A 1 124 ? 3.498 -4.048 11.116 1.00 97.56 124 VAL A CA 1
ATOM 915 C C . VAL A 1 124 ? 4.733 -3.232 10.743 1.00 97.56 124 VAL A C 1
ATOM 917 O O . VAL A 1 124 ? 5.214 -2.416 11.529 1.00 97.56 124 VAL A O 1
ATOM 920 N N . VAL A 1 125 ? 5.228 -3.411 9.518 1.00 96.44 125 VAL A N 1
ATOM 921 C CA . VAL A 1 125 ? 6.264 -2.554 8.923 1.00 96.44 125 VAL A CA 1
ATOM 922 C C . VAL A 1 125 ? 5.672 -1.906 7.682 1.00 96.44 125 VAL A C 1
ATOM 924 O O . VAL A 1 125 ? 5.755 -2.442 6.578 1.00 96.44 125 VAL A O 1
ATOM 927 N N . LYS A 1 126 ? 5.036 -0.751 7.886 1.00 96.38 126 LYS A N 1
ATOM 928 C CA . LYS A 1 126 ? 4.293 -0.047 6.846 1.00 96.38 126 LYS A CA 1
ATOM 929 C C . LYS A 1 126 ? 5.231 0.724 5.931 1.00 96.38 126 LYS A C 1
ATOM 931 O O . LYS A 1 126 ? 5.991 1.571 6.402 1.00 96.38 126 LYS A O 1
ATOM 936 N N . HIS A 1 127 ? 5.122 0.503 4.628 1.00 95.19 127 HIS A N 1
ATOM 937 C CA . HIS A 1 127 ? 5.779 1.342 3.633 1.00 95.19 127 HIS A CA 1
ATOM 938 C C . HIS A 1 127 ? 4.828 2.436 3.143 1.00 95.19 127 HIS A C 1
ATOM 940 O O . HIS A 1 127 ? 3.672 2.173 2.816 1.00 95.19 127 HIS A O 1
ATOM 946 N N . GLY A 1 128 ? 5.285 3.686 3.093 1.00 92.12 128 GLY A N 1
ATOM 947 C CA . GLY A 1 128 ? 4.418 4.786 2.677 1.00 92.12 128 GLY A CA 1
ATOM 948 C C . GLY A 1 128 ? 5.161 6.023 2.205 1.00 92.12 128 GLY A C 1
ATOM 949 O O . GLY A 1 128 ? 6.381 6.123 2.286 1.00 92.12 128 GLY A O 1
ATOM 950 N N . SER A 1 129 ? 4.404 6.988 1.689 1.00 89.12 129 SER A N 1
ATOM 951 C CA . SER A 1 129 ? 4.934 8.248 1.165 1.00 89.12 129 SER A CA 1
ATOM 952 C C . SER A 1 129 ? 4.054 9.432 1.580 1.00 89.12 129 SER A C 1
ATOM 954 O O . SER A 1 129 ? 3.044 9.270 2.273 1.00 89.12 129 SER A O 1
ATOM 956 N N . ARG A 1 130 ? 4.453 10.632 1.150 1.00 86.88 130 ARG A N 1
ATOM 957 C CA . ARG A 1 130 ? 3.596 11.825 1.157 1.00 86.88 130 ARG A CA 1
ATOM 958 C C . ARG A 1 130 ? 2.524 11.712 0.085 1.00 86.88 130 ARG A C 1
ATOM 960 O O . ARG A 1 130 ? 2.681 10.941 -0.869 1.00 86.88 130 ARG A O 1
ATOM 967 N N . ALA A 1 131 ? 1.471 12.506 0.230 1.00 81.69 131 ALA A N 1
ATOM 968 C CA . ALA A 1 131 ? 0.425 12.597 -0.772 1.00 81.69 131 ALA A CA 1
ATOM 969 C C . ALA A 1 131 ? 0.997 12.926 -2.161 1.00 81.69 131 ALA A C 1
ATOM 971 O O . ALA A 1 131 ? 1.834 13.815 -2.325 1.00 81.69 131 ALA A O 1
ATOM 972 N N . SER A 1 132 ? 0.522 12.201 -3.174 1.00 70.88 132 SER A N 1
ATOM 973 C CA . SER A 1 132 ? 0.766 12.518 -4.587 1.00 70.88 132 SER A CA 1
ATOM 974 C C . SER A 1 132 ? -0.444 13.182 -5.247 1.00 70.88 132 SER A C 1
ATOM 976 O O . SER A 1 132 ? -0.278 13.987 -6.159 1.00 70.88 132 SER A O 1
ATOM 978 N N . THR A 1 133 ? -1.650 12.823 -4.795 1.00 68.94 133 THR A N 1
ATOM 979 C CA . THR A 1 133 ? -2.944 13.230 -5.369 1.00 68.94 133 THR A CA 1
ATOM 980 C C . THR A 1 133 ? -4.015 13.528 -4.312 1.00 68.94 133 THR A C 1
ATOM 982 O O . THR A 1 133 ? -4.950 14.259 -4.621 1.00 68.94 133 THR A O 1
ATOM 985 N N . SER A 1 134 ? -3.882 13.009 -3.083 1.00 77.31 134 SER A N 1
ATOM 986 C CA . SER A 1 134 ? -4.770 13.307 -1.949 1.00 77.31 134 SER A CA 1
ATOM 987 C C . SER A 1 134 ? -4.353 14.576 -1.192 1.00 77.31 134 SER A C 1
ATOM 989 O O . SER A 1 134 ? -3.282 15.138 -1.426 1.00 77.31 134 SER A O 1
ATOM 991 N N . SER A 1 135 ? -5.190 15.019 -0.251 1.00 79.75 135 SER A N 1
ATOM 992 C CA . SER A 1 135 ? -4.895 16.135 0.658 1.00 79.75 135 SER A CA 1
ATOM 993 C C . SER A 1 135 ? -3.914 15.770 1.782 1.00 79.75 135 SER A C 1
ATOM 995 O O . SER A 1 135 ? -3.245 16.653 2.310 1.00 79.75 135 SER A O 1
ATOM 997 N N . SER A 1 136 ? -3.808 14.485 2.140 1.00 86.06 136 SER A N 1
ATOM 998 C CA . SER A 1 136 ? -2.919 13.983 3.197 1.00 86.06 136 SER A CA 1
ATOM 999 C C . SER A 1 136 ? -2.466 12.552 2.898 1.00 86.06 136 SER A C 1
ATOM 1001 O O . SER A 1 136 ? -3.296 11.661 2.700 1.00 86.06 136 SER A O 1
ATOM 1003 N N . GLY A 1 137 ? -1.155 12.304 2.862 1.00 89.44 137 GLY A N 1
ATOM 1004 C CA . GLY A 1 137 ? -0.571 10.966 2.756 1.00 89.44 137 GLY A CA 1
ATOM 1005 C C . GLY A 1 137 ? -0.232 10.374 4.123 1.00 89.44 137 GLY A C 1
ATOM 1006 O O . GLY A 1 137 ? -0.298 11.051 5.147 1.00 89.44 137 GLY A O 1
ATOM 1007 N N . SER A 1 138 ? 0.195 9.107 4.155 1.00 90.81 138 SER A N 1
ATOM 1008 C CA . SER A 1 138 ? 0.606 8.445 5.404 1.00 90.81 138 SER A CA 1
ATOM 1009 C C . SER A 1 138 ? 1.712 9.204 6.133 1.00 90.81 138 SER A C 1
ATOM 1011 O O . SER A 1 138 ? 1.645 9.366 7.348 1.00 90.81 138 SER A O 1
ATOM 1013 N N . ALA A 1 139 ? 2.714 9.687 5.395 1.00 91.56 139 ALA A N 1
ATOM 1014 C CA . ALA A 1 139 ? 3.811 10.443 5.981 1.00 91.56 139 ALA A CA 1
ATOM 1015 C C . ALA A 1 139 ? 3.353 11.804 6.519 1.00 91.56 139 ALA A C 1
ATOM 1017 O O . ALA A 1 139 ? 3.824 12.215 7.573 1.00 91.56 139 ALA A O 1
ATOM 1018 N N . ASP A 1 140 ? 2.429 12.473 5.826 1.00 93.12 140 ASP A N 1
ATOM 1019 C CA . ASP A 1 140 ? 1.925 13.787 6.233 1.00 93.12 140 ASP A CA 1
ATOM 1020 C C . ASP A 1 140 ? 1.129 13.670 7.543 1.00 93.12 140 ASP A C 1
ATOM 1022 O O . ASP A 1 140 ? 1.430 14.379 8.500 1.00 93.12 140 ASP A O 1
ATOM 1026 N N . LEU A 1 141 ? 0.220 12.686 7.640 1.00 93.81 141 LEU A N 1
ATOM 1027 C CA . LEU A 1 141 ? -0.490 12.371 8.886 1.00 93.81 141 LEU A CA 1
ATOM 1028 C C . LEU A 1 141 ? 0.483 12.098 10.040 1.00 93.81 141 LEU A C 1
ATOM 1030 O O . LEU A 1 141 ? 0.355 12.685 11.112 1.00 93.81 141 LEU A O 1
ATOM 1034 N N . LEU A 1 142 ? 1.451 11.201 9.837 1.00 92.44 142 LEU A N 1
ATOM 1035 C CA . LEU A 1 142 ? 2.404 10.828 10.884 1.00 92.44 142 LEU A CA 1
ATOM 1036 C C . LEU A 1 142 ? 3.260 12.027 11.327 1.00 92.44 142 LEU A C 1
ATOM 1038 O O . LEU A 1 142 ? 3.497 12.192 12.521 1.00 92.44 142 LEU A O 1
ATOM 1042 N N . GLN A 1 143 ? 3.665 12.910 10.409 1.00 90.69 143 GLN A N 1
ATOM 1043 C CA . GLN A 1 143 ? 4.358 14.153 10.768 1.00 90.69 143 GLN A CA 1
ATOM 1044 C C . GLN A 1 143 ? 3.465 15.091 11.590 1.00 90.69 143 GLN A C 1
ATOM 1046 O O . GLN A 1 143 ? 3.921 15.620 12.603 1.00 90.69 143 GLN A O 1
ATOM 1051 N N . SER A 1 144 ? 2.187 15.245 11.230 1.00 92.00 144 SER A N 1
ATOM 1052 C CA . SER A 1 144 ? 1.214 16.030 12.011 1.00 92.00 144 SER A CA 1
ATOM 1053 C C . SER A 1 144 ? 0.873 15.395 13.371 1.00 92.00 144 SER A C 1
ATOM 1055 O O . SER A 1 144 ? 0.371 16.078 14.271 1.00 92.00 144 SER A O 1
ATOM 1057 N N . LEU A 1 145 ? 1.174 14.105 13.560 1.00 89.31 145 LEU A N 1
ATOM 1058 C CA . LEU A 1 145 ? 1.148 13.405 14.851 1.00 89.31 145 LEU A CA 1
ATOM 1059 C C . LEU A 1 145 ? 2.458 13.542 15.648 1.00 89.31 145 LEU A C 1
ATOM 1061 O O . LEU A 1 145 ? 2.503 13.127 16.803 1.00 89.31 145 LEU A O 1
ATOM 1065 N N . GLY A 1 146 ? 3.490 14.172 15.077 1.00 87.06 146 GLY A N 1
ATOM 1066 C CA . GLY A 1 146 ? 4.776 14.430 15.727 1.00 87.06 146 GLY A CA 1
ATOM 1067 C C . GLY A 1 146 ? 5.889 13.439 15.376 1.00 87.06 146 GLY A C 1
ATOM 1068 O O . GLY A 1 146 ? 6.943 13.491 16.009 1.00 87.06 146 GLY A O 1
ATOM 1069 N N . CYS A 1 147 ? 5.691 12.550 14.395 1.00 85.50 147 CYS A N 1
ATOM 1070 C CA . CYS A 1 147 ? 6.723 11.623 13.927 1.00 85.50 147 CYS A CA 1
ATOM 1071 C C . CYS A 1 147 ? 7.792 12.322 13.080 1.00 85.50 147 CYS A C 1
ATOM 1073 O O . CYS A 1 147 ? 7.485 13.141 12.210 1.00 85.50 147 CYS A O 1
ATOM 1075 N N . TYR A 1 148 ? 9.054 11.941 13.289 1.00 82.06 148 TYR A N 1
ATOM 1076 C CA . TYR A 1 148 ? 10.190 12.450 12.524 1.00 82.06 148 TYR A CA 1
ATOM 1077 C C . TYR A 1 148 ? 10.892 11.299 11.815 1.00 82.06 148 TYR A C 1
ATOM 1079 O O . TYR A 1 148 ? 11.268 10.308 12.428 1.00 82.06 148 TYR A O 1
ATOM 1087 N N . PHE A 1 149 ? 11.091 11.444 10.507 1.00 82.62 149 PHE A N 1
ATOM 1088 C CA . PHE A 1 149 ? 11.724 10.412 9.693 1.00 82.62 149 PHE A CA 1
ATOM 1089 C C . PHE A 1 149 ? 13.192 10.750 9.461 1.00 82.62 149 PHE A C 1
ATOM 1091 O O . PHE A 1 149 ? 13.505 11.620 8.641 1.00 82.62 149 PHE A O 1
ATOM 1098 N N . THR A 1 150 ? 14.088 10.057 10.157 1.00 79.12 150 THR A N 1
ATOM 1099 C CA . THR A 1 150 ? 15.531 10.170 9.923 1.00 79.12 150 THR A CA 1
ATOM 1100 C C . THR A 1 150 ? 15.901 9.382 8.661 1.00 79.12 150 THR A C 1
ATOM 1102 O O . THR A 1 150 ? 15.667 8.174 8.615 1.00 79.12 150 THR A O 1
ATOM 1105 N N . PRO A 1 151 ? 16.452 10.030 7.616 1.00 77.00 151 PRO A N 1
ATOM 1106 C CA . PRO A 1 151 ? 16.859 9.318 6.414 1.00 77.00 151 PRO A CA 1
ATOM 1107 C C . PRO A 1 151 ? 18.048 8.390 6.721 1.00 77.00 151 PRO A C 1
ATOM 1109 O O . PRO A 1 151 ? 18.988 8.825 7.391 1.00 77.00 151 PRO A O 1
ATOM 1112 N N . PRO A 1 152 ? 18.050 7.144 6.220 1.00 81.31 152 PRO A N 1
ATOM 1113 C CA . PRO A 1 152 ? 19.217 6.276 6.314 1.00 81.31 152 PRO A CA 1
ATOM 1114 C C . PRO A 1 152 ? 20.353 6.816 5.433 1.00 81.31 152 PRO A C 1
ATOM 1116 O O . PRO A 1 152 ? 20.110 7.490 4.427 1.00 8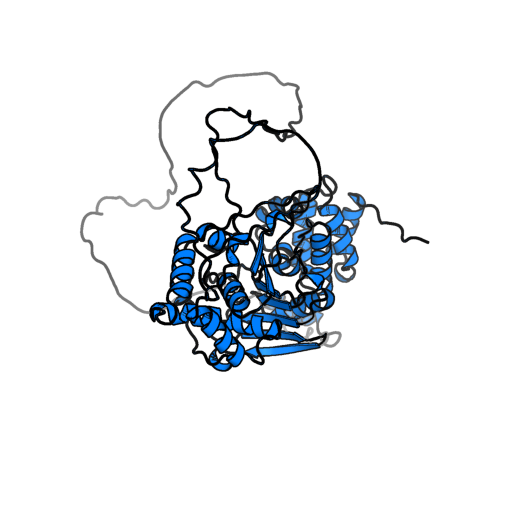1.31 152 PRO A O 1
ATOM 1119 N N . SER A 1 153 ? 21.600 6.503 5.787 1.00 76.88 153 SER A N 1
ATOM 1120 C CA . SER A 1 153 ? 22.752 6.748 4.916 1.00 76.88 153 SER A CA 1
ATOM 1121 C C . SER A 1 153 ? 23.148 5.468 4.175 1.00 76.88 153 SER A C 1
ATOM 1123 O O . SER A 1 153 ? 22.812 4.359 4.591 1.00 76.88 153 SER A O 1
ATOM 1125 N N . VAL A 1 154 ? 23.855 5.619 3.052 1.00 75.38 154 VAL A N 1
ATOM 1126 C CA . VAL A 1 154 ? 24.386 4.481 2.277 1.00 75.38 154 VAL A CA 1
ATOM 1127 C C . VAL A 1 154 ? 25.444 3.714 3.078 1.00 75.38 154 VAL A C 1
ATOM 1129 O O . VAL A 1 154 ? 25.532 2.495 2.974 1.00 75.38 154 VAL A O 1
ATOM 1132 N N . GLU A 1 155 ? 26.237 4.431 3.874 1.00 75.00 155 GLU A N 1
ATOM 1133 C CA . GLU A 1 155 ? 27.400 3.897 4.591 1.00 75.00 155 GLU A CA 1
ATOM 1134 C C . GLU A 1 155 ? 27.022 3.222 5.916 1.00 75.00 155 GLU A C 1
ATOM 1136 O O . GLU A 1 155 ? 27.635 2.226 6.294 1.00 75.00 155 GLU A O 1
ATOM 1141 N N . THR A 1 156 ? 25.984 3.723 6.593 1.00 70.06 156 THR A N 1
ATOM 1142 C CA . THR A 1 156 ? 25.574 3.247 7.917 1.00 70.06 156 THR A CA 1
ATOM 1143 C C . THR A 1 156 ? 24.059 3.046 7.943 1.00 70.06 156 THR A C 1
ATOM 1145 O O . THR A 1 156 ? 23.313 4.012 8.134 1.00 70.06 156 THR A O 1
ATOM 1148 N N . PRO A 1 157 ? 23.574 1.800 7.771 1.00 74.25 157 PRO A N 1
ATOM 1149 C CA . PRO A 1 157 ? 22.168 1.489 7.980 1.00 74.25 157 PRO A CA 1
ATOM 1150 C C . PRO A 1 157 ? 21.765 1.891 9.400 1.00 74.25 157 PRO A C 1
ATOM 1152 O O . PRO A 1 157 ? 22.417 1.491 10.365 1.00 74.25 157 PRO A O 1
ATOM 1155 N N . LEU A 1 158 ? 20.697 2.676 9.529 1.00 73.81 158 LEU A N 1
ATOM 1156 C CA . LEU A 1 158 ? 20.135 3.000 10.836 1.00 73.81 158 LEU A CA 1
ATOM 1157 C C . LEU A 1 158 ? 19.424 1.750 11.377 1.00 73.81 158 LEU A C 1
ATOM 1159 O O . LEU A 1 158 ? 18.534 1.240 10.687 1.00 73.81 158 LEU A O 1
ATOM 1163 N N . PRO A 1 159 ? 19.805 1.229 12.558 1.00 82.00 159 PRO A N 1
ATOM 1164 C CA . PRO A 1 159 ? 19.074 0.134 13.177 1.00 82.00 159 PRO A CA 1
ATOM 1165 C C . PRO A 1 159 ? 17.657 0.604 13.513 1.00 82.00 159 PRO A C 1
ATOM 1167 O O . PRO A 1 159 ? 17.464 1.674 14.089 1.00 82.00 159 PRO A O 1
ATOM 1170 N N . ILE A 1 160 ? 16.661 -0.190 13.125 1.00 86.50 160 ILE A N 1
ATOM 1171 C CA . ILE A 1 160 ? 15.253 0.080 13.406 1.00 86.50 160 ILE A CA 1
ATOM 1172 C C . ILE A 1 160 ? 14.800 -0.937 14.448 1.00 86.50 160 ILE A C 1
ATOM 1174 O O . ILE A 1 160 ? 14.723 -2.134 14.164 1.00 86.50 160 ILE A O 1
ATOM 1178 N N . ALA A 1 161 ? 14.516 -0.440 15.652 1.00 86.75 161 ALA A N 1
ATOM 1179 C CA . ALA A 1 161 ? 14.196 -1.256 16.815 1.00 86.75 161 ALA A CA 1
ATOM 1180 C C . ALA A 1 161 ? 13.009 -2.199 16.578 1.00 86.75 161 ALA A C 1
ATOM 1182 O O . ALA A 1 161 ? 12.073 -1.887 15.832 1.00 86.75 161 ALA A O 1
ATOM 1183 N N . ARG A 1 162 ? 13.002 -3.336 17.284 1.00 88.88 162 ARG A N 1
ATOM 1184 C CA . ARG A 1 162 ? 11.902 -4.303 17.210 1.00 88.88 162 ARG A CA 1
ATOM 1185 C C . ARG A 1 162 ? 10.621 -3.791 17.901 1.00 88.88 162 ARG A C 1
ATOM 1187 O O . ARG A 1 162 ? 10.271 -4.272 18.973 1.00 88.88 162 ARG A O 1
ATOM 1194 N N . VAL A 1 163 ? 9.854 -2.906 17.254 1.00 89.50 163 VAL A N 1
ATOM 1195 C CA . VAL A 1 163 ? 8.558 -2.377 17.751 1.00 89.50 163 VAL A CA 1
ATOM 1196 C C . VAL A 1 163 ? 7.335 -2.821 16.921 1.00 89.50 163 VAL A C 1
ATOM 1198 O O . VAL A 1 163 ? 7.465 -3.015 15.713 1.00 89.50 163 VAL A O 1
ATOM 1201 N N . PRO A 1 164 ? 6.130 -2.962 17.518 1.00 91.00 164 PRO A N 1
ATOM 1202 C CA . PRO A 1 164 ? 4.932 -3.455 16.822 1.00 91.00 164 PRO A CA 1
ATOM 1203 C C . PRO A 1 164 ? 4.537 -2.694 15.551 1.00 91.00 164 PRO A C 1
ATOM 1205 O O . PRO A 1 164 ? 4.096 -3.327 14.599 1.00 91.00 164 PRO A O 1
ATOM 1208 N N . PHE A 1 165 ? 4.729 -1.372 15.497 1.00 93.75 165 PHE A N 1
ATOM 1209 C CA . PHE A 1 165 ? 4.534 -0.573 14.283 1.00 93.75 165 PHE A CA 1
ATOM 1210 C C . PHE A 1 165 ? 5.816 0.167 13.915 1.00 93.75 165 PHE A C 1
ATOM 1212 O O . PHE A 1 165 ? 6.354 0.940 14.706 1.00 93.75 165 PHE A O 1
ATOM 1219 N N . THR A 1 166 ? 6.259 -0.022 12.680 1.00 92.81 166 THR A N 1
ATOM 1220 C CA . THR A 1 166 ? 7.358 0.710 12.051 1.00 92.81 166 THR A CA 1
ATOM 1221 C C . THR A 1 166 ? 6.845 1.362 10.774 1.00 92.81 166 THR A C 1
ATOM 1223 O O . THR A 1 166 ? 6.110 0.728 10.019 1.00 92.81 166 THR A O 1
ATOM 1226 N N . PHE A 1 167 ? 7.260 2.598 10.495 1.00 93.25 167 PHE A N 1
ATOM 1227 C CA . PHE A 1 167 ? 6.978 3.258 9.220 1.00 93.25 167 PHE A CA 1
ATOM 1228 C C . PHE A 1 167 ? 8.263 3.489 8.425 1.00 93.25 167 PHE A C 1
ATOM 1230 O O . PHE A 1 167 ? 9.208 4.103 8.920 1.00 93.25 167 PHE A O 1
ATOM 1237 N N . ILE A 1 168 ? 8.276 3.035 7.174 1.00 92.62 168 ILE A N 1
ATOM 1238 C CA . ILE A 1 168 ? 9.368 3.236 6.224 1.00 92.62 168 ILE A CA 1
ATOM 1239 C C . ILE A 1 168 ? 8.926 4.268 5.190 1.00 92.62 168 ILE A C 1
ATOM 1241 O O . ILE A 1 168 ? 8.003 4.046 4.404 1.00 92.62 168 ILE A O 1
ATOM 1245 N N . MET A 1 169 ? 9.618 5.406 5.184 1.00 91.44 169 MET A N 1
ATOM 1246 C CA . MET A 1 169 ? 9.325 6.520 4.293 1.00 91.44 169 MET A CA 1
ATOM 1247 C C . MET A 1 169 ? 9.954 6.294 2.912 1.00 91.44 169 MET A C 1
ATOM 1249 O O . MET A 1 169 ? 11.160 6.467 2.734 1.00 91.44 169 MET A O 1
ATOM 1253 N N . ALA A 1 170 ? 9.138 5.951 1.915 1.00 91.00 170 ALA A N 1
ATOM 1254 C CA . ALA A 1 170 ? 9.586 5.476 0.604 1.00 91.00 170 ALA A CA 1
ATOM 1255 C C . ALA A 1 170 ? 10.645 6.364 -0.078 1.00 91.00 170 ALA A C 1
ATOM 1257 O O . ALA A 1 170 ? 11.668 5.833 -0.518 1.00 91.00 170 ALA A O 1
ATOM 1258 N N . PRO A 1 171 ? 10.501 7.707 -0.132 1.00 89.12 171 PRO A N 1
ATOM 1259 C CA . PRO A 1 171 ? 11.514 8.560 -0.758 1.00 89.12 171 PRO A CA 1
ATOM 1260 C C . PRO A 1 171 ? 12.895 8.502 -0.090 1.00 89.12 171 PRO A C 1
ATOM 1262 O O . PRO A 1 171 ? 13.885 8.820 -0.739 1.00 89.12 171 PRO A O 1
ATOM 1265 N N . GLN A 1 172 ? 12.970 8.118 1.190 1.00 90.25 172 GLN A N 1
ATOM 1266 C CA . GLN A 1 172 ? 14.234 8.004 1.922 1.00 90.25 172 GLN A CA 1
ATOM 1267 C C . GLN A 1 172 ? 14.952 6.683 1.634 1.00 90.25 172 GLN A C 1
ATOM 1269 O O . GLN A 1 172 ? 16.173 6.646 1.680 1.00 90.25 172 GLN A O 1
ATOM 1274 N N . TYR A 1 173 ? 14.212 5.620 1.310 1.00 92.44 173 TYR A N 1
ATOM 1275 C CA . TYR A 1 173 ? 14.772 4.287 1.067 1.00 92.44 173 TYR A CA 1
ATOM 1276 C C . TYR A 1 173 ? 14.965 3.968 -0.416 1.00 92.44 173 TYR A C 1
ATOM 1278 O O . TYR A 1 173 ? 15.731 3.069 -0.745 1.00 92.44 173 TYR A O 1
ATOM 1286 N N . HIS A 1 174 ? 14.341 4.722 -1.322 1.00 93.38 174 HIS A N 1
ATOM 1287 C CA . HIS A 1 174 ? 14.461 4.519 -2.768 1.00 93.38 174 HIS A CA 1
ATOM 1288 C C . HIS A 1 174 ? 15.053 5.751 -3.478 1.00 93.38 174 HIS A C 1
ATOM 1290 O O . HIS A 1 174 ? 14.371 6.360 -4.310 1.00 93.38 174 HIS A O 1
ATOM 1296 N N . PRO A 1 175 ? 16.321 6.130 -3.209 1.00 90.50 175 PRO A N 1
ATOM 1297 C CA . PRO A 1 175 ? 16.937 7.333 -3.785 1.00 90.50 175 PRO A CA 1
ATOM 1298 C C . PRO A 1 175 ? 16.946 7.312 -5.319 1.00 90.50 175 PRO A C 1
ATOM 1300 O O . PRO A 1 175 ? 16.773 8.340 -5.969 1.00 90.50 175 PRO A O 1
ATOM 1303 N N . THR A 1 176 ? 17.046 6.125 -5.913 1.00 90.50 176 THR A N 1
ATOM 1304 C CA . THR A 1 176 ? 16.975 5.909 -7.359 1.00 90.50 176 THR A CA 1
ATOM 1305 C C . THR A 1 176 ? 15.663 6.401 -7.992 1.00 90.50 176 THR A C 1
ATOM 1307 O O . THR A 1 176 ? 15.664 6.837 -9.143 1.00 90.50 176 THR A O 1
ATOM 1310 N N . LEU A 1 177 ? 14.546 6.435 -7.253 1.00 92.12 177 LEU A N 1
ATOM 1311 C CA . LEU A 1 177 ? 13.291 6.996 -7.770 1.00 92.12 177 LEU A CA 1
ATOM 1312 C C . LEU A 1 177 ? 13.369 8.514 -8.004 1.00 92.12 177 LEU A C 1
ATOM 1314 O O . LEU A 1 177 ? 12.590 9.045 -8.798 1.00 92.12 177 LEU A O 1
ATOM 1318 N N . ALA A 1 178 ? 14.323 9.221 -7.386 1.00 90.44 178 ALA A N 1
ATOM 1319 C CA . ALA A 1 178 ? 14.568 10.630 -7.686 1.00 90.44 178 ALA A CA 1
ATOM 1320 C C . ALA A 1 178 ? 15.055 10.836 -9.131 1.00 90.44 178 ALA A C 1
ATOM 1322 O O . ALA A 1 178 ? 14.736 11.861 -9.729 1.00 90.44 178 ALA A O 1
ATOM 1323 N N . MET A 1 179 ? 15.747 9.851 -9.722 1.00 91.94 179 MET A N 1
ATOM 1324 C CA . MET A 1 179 ? 16.229 9.919 -11.109 1.00 91.94 179 MET A CA 1
ATOM 1325 C C . MET A 1 179 ? 15.076 9.905 -12.120 1.00 91.94 179 MET A C 1
ATOM 1327 O O . MET A 1 179 ? 15.130 10.601 -13.128 1.00 91.94 179 MET A O 1
ATOM 1331 N N . ILE A 1 180 ? 14.005 9.148 -11.847 1.00 92.50 180 ILE A N 1
ATOM 1332 C CA . ILE A 1 180 ? 12.853 9.022 -12.757 1.00 92.50 180 ILE A CA 1
ATOM 1333 C C . ILE A 1 180 ? 11.782 10.102 -12.522 1.00 92.50 180 ILE A C 1
ATOM 1335 O O . ILE A 1 180 ? 10.940 10.359 -13.386 1.00 92.50 180 ILE A O 1
ATOM 1339 N N . ALA A 1 181 ? 11.797 10.750 -11.352 1.00 92.19 181 ALA A N 1
ATOM 1340 C CA . ALA A 1 181 ? 10.765 11.693 -10.927 1.00 92.19 181 ALA A CA 1
ATOM 1341 C C . ALA A 1 181 ? 10.546 12.893 -11.878 1.00 92.19 181 ALA A C 1
ATOM 1343 O O . ALA A 1 181 ? 9.378 13.200 -12.137 1.00 92.19 181 ALA A O 1
ATOM 1344 N N . PRO A 1 182 ? 11.580 13.563 -12.435 1.00 93.38 182 PRO A N 1
ATOM 1345 C CA . PRO A 1 182 ? 11.380 14.677 -13.367 1.00 93.38 182 PRO A CA 1
ATOM 1346 C C . PRO A 1 182 ? 10.621 14.257 -14.629 1.00 93.38 182 PRO A C 1
ATOM 1348 O O . PRO A 1 182 ? 9.708 14.953 -15.066 1.00 93.38 182 PRO A O 1
ATOM 1351 N N . PHE A 1 183 ? 10.943 13.081 -15.171 1.00 93.75 183 PHE A N 1
ATOM 1352 C CA . PHE A 1 183 ? 10.311 12.563 -16.384 1.00 93.75 183 PHE A CA 1
ATOM 1353 C C . PHE A 1 183 ? 8.855 12.180 -16.130 1.00 93.75 183 PHE A C 1
ATOM 1355 O O . PHE A 1 183 ? 7.983 12.518 -16.922 1.00 93.75 183 PHE A O 1
ATOM 1362 N N . ARG A 1 184 ? 8.566 11.563 -14.978 1.00 92.44 184 ARG A N 1
ATOM 1363 C CA . ARG A 1 184 ? 7.185 11.262 -14.571 1.00 92.44 184 ARG A CA 1
ATOM 1364 C C . ARG A 1 184 ? 6.332 12.517 -14.422 1.00 92.44 184 ARG A C 1
ATOM 1366 O O . ARG A 1 184 ? 5.185 12.503 -14.838 1.00 92.44 184 ARG A O 1
ATOM 1373 N N . LYS A 1 185 ? 6.884 13.594 -13.851 1.00 91.62 185 LYS A N 1
ATOM 1374 C CA . LYS A 1 185 ? 6.176 14.879 -13.713 1.00 91.62 185 LYS A CA 1
ATOM 1375 C C . LYS A 1 185 ? 5.901 15.552 -15.059 1.00 91.62 185 LYS A C 1
ATOM 1377 O O . LYS A 1 185 ? 4.935 16.297 -15.167 1.00 91.62 185 LYS A O 1
ATOM 1382 N N . ALA A 1 186 ? 6.749 15.314 -16.059 1.00 94.31 186 ALA A N 1
ATOM 1383 C CA . ALA A 1 186 ? 6.584 15.863 -17.401 1.00 94.31 186 ALA A CA 1
ATOM 1384 C C . ALA A 1 186 ? 5.563 15.087 -18.257 1.00 94.31 186 ALA A C 1
ATOM 1386 O O . ALA A 1 186 ? 5.037 15.639 -19.222 1.00 94.31 186 ALA A O 1
ATOM 1387 N N . LEU A 1 187 ? 5.283 13.821 -17.927 1.00 94.44 187 LEU A N 1
ATOM 1388 C CA . LEU A 1 187 ? 4.306 12.998 -18.641 1.00 94.44 187 LEU A CA 1
ATOM 1389 C C . LEU A 1 187 ? 2.876 13.268 -18.130 1.00 94.44 187 LEU A C 1
ATOM 1391 O O . LEU A 1 187 ? 2.653 13.288 -16.921 1.00 94.44 187 LEU A O 1
ATOM 1395 N N . PRO A 1 188 ? 1.874 13.412 -19.020 1.00 92.50 188 PRO A N 1
ATOM 1396 C CA . PRO A 1 188 ? 0.492 13.707 -18.631 1.00 92.50 188 PRO A CA 1
ATOM 1397 C C . PRO A 1 188 ? -0.318 12.459 -18.235 1.00 92.50 188 PRO A C 1
ATOM 1399 O O . PRO A 1 188 ? -1.539 12.529 -18.117 1.00 92.50 188 PRO A O 1
ATOM 1402 N N . HIS A 1 189 ? 0.326 11.299 -18.085 1.00 90.62 189 HIS A N 1
ATOM 1403 C CA . HIS A 1 189 ? -0.327 10.026 -17.788 1.00 90.62 189 HIS A CA 1
ATOM 1404 C C . HIS A 1 189 ? 0.437 9.242 -16.718 1.00 90.62 189 HIS A C 1
ATOM 1406 O O . HIS A 1 189 ? 1.617 9.484 -16.454 1.00 90.62 189 HIS A O 1
ATOM 1412 N N . ARG A 1 190 ? -0.249 8.275 -16.100 1.00 88.88 190 ARG A N 1
ATOM 1413 C CA . ARG A 1 190 ? 0.364 7.341 -15.148 1.00 88.88 190 ARG A CA 1
ATOM 1414 C C . ARG A 1 190 ? 1.324 6.399 -15.869 1.00 88.88 190 ARG A C 1
ATOM 1416 O O . ARG A 1 190 ? 1.147 6.102 -17.048 1.00 88.88 190 ARG A O 1
ATOM 1423 N N . THR A 1 191 ? 2.324 5.927 -15.140 1.00 92.38 191 THR A N 1
ATOM 1424 C CA . THR A 1 191 ? 3.286 4.918 -15.599 1.00 92.38 191 THR A CA 1
ATOM 1425 C C . THR A 1 191 ? 3.344 3.782 -14.586 1.00 92.38 191 THR A C 1
ATOM 1427 O O . THR A 1 191 ? 2.802 3.915 -13.485 1.00 92.38 191 THR A O 1
ATOM 1430 N N . MET A 1 192 ? 4.059 2.700 -14.895 1.00 91.94 192 MET A N 1
ATOM 1431 C CA . MET A 1 192 ? 4.333 1.609 -13.949 1.00 91.94 192 MET A CA 1
ATOM 1432 C C . MET A 1 192 ? 4.734 2.101 -12.542 1.00 91.94 192 MET A C 1
ATOM 1434 O O . MET A 1 192 ? 4.277 1.583 -11.528 1.00 91.94 192 MET A O 1
ATOM 1438 N N . PHE A 1 193 ? 5.517 3.180 -12.446 1.00 92.25 193 PHE A N 1
ATOM 1439 C CA . PHE A 1 193 ? 5.974 3.750 -11.170 1.00 92.25 193 PHE A CA 1
ATOM 1440 C C . PHE A 1 193 ? 4.871 4.375 -10.303 1.00 92.25 193 PHE A C 1
ATOM 1442 O O . PHE A 1 193 ? 5.141 4.767 -9.168 1.00 92.25 193 PHE A O 1
ATOM 1449 N N . ASN A 1 194 ? 3.647 4.518 -10.814 1.00 88.88 194 ASN A N 1
ATOM 1450 C CA . ASN A 1 194 ? 2.490 4.892 -10.005 1.00 88.88 194 ASN A CA 1
ATOM 1451 C C . ASN A 1 194 ? 1.974 3.728 -9.160 1.00 88.88 194 ASN A C 1
ATOM 1453 O O . ASN A 1 194 ? 1.408 3.985 -8.110 1.00 88.88 194 ASN A O 1
ATOM 1457 N N . VAL A 1 195 ? 2.189 2.483 -9.591 1.00 88.38 195 VAL A N 1
ATOM 1458 C CA . VAL A 1 195 ? 1.599 1.302 -8.946 1.00 88.38 195 VAL A CA 1
ATOM 1459 C C . VAL A 1 195 ? 2.638 0.410 -8.254 1.00 88.38 195 VAL A C 1
ATOM 1461 O O . VAL A 1 195 ? 2.273 -0.476 -7.495 1.00 88.38 195 VAL A O 1
ATOM 1464 N N . LEU A 1 196 ? 3.940 0.665 -8.443 1.00 92.06 196 LEU A N 1
ATOM 1465 C CA . LEU A 1 196 ? 5.016 -0.126 -7.821 1.00 92.06 196 LEU A CA 1
ATOM 1466 C C . LEU A 1 196 ? 5.221 0.132 -6.320 1.00 92.06 196 LEU A C 1
ATOM 1468 O O . LEU A 1 196 ? 5.861 -0.683 -5.666 1.00 92.06 196 LEU A O 1
ATOM 1472 N N . GLY A 1 197 ? 4.722 1.245 -5.770 1.00 91.75 197 GLY A N 1
ATOM 1473 C CA . GLY A 1 197 ? 4.962 1.650 -4.373 1.00 91.75 197 GLY A CA 1
ATOM 1474 C C . GLY A 1 197 ? 4.681 0.552 -3.330 1.00 91.75 197 GLY A C 1
ATOM 1475 O O . GLY A 1 197 ? 5.555 0.281 -2.502 1.00 91.75 197 GLY A O 1
ATOM 1476 N N . PRO A 1 198 ? 3.519 -0.120 -3.400 1.00 94.06 198 PRO A N 1
ATOM 1477 C CA . PRO A 1 198 ? 3.206 -1.273 -2.561 1.00 94.06 198 PRO A CA 1
ATOM 1478 C C . PRO A 1 198 ? 4.199 -2.437 -2.654 1.00 94.06 198 PRO A C 1
ATOM 1480 O O . PRO A 1 198 ? 4.495 -3.082 -1.658 1.00 94.06 198 PRO A O 1
ATOM 1483 N N . LEU A 1 199 ? 4.753 -2.702 -3.838 1.00 96.00 199 LEU A N 1
ATOM 1484 C CA . LEU A 1 199 ? 5.584 -3.884 -4.080 1.00 96.00 199 LEU A CA 1
ATOM 1485 C C . LEU A 1 199 ? 7.032 -3.702 -3.612 1.00 96.00 199 LEU A C 1
ATOM 1487 O O . LEU A 1 199 ? 7.793 -4.663 -3.580 1.00 96.00 199 LEU A O 1
ATOM 1491 N N . ILE A 1 200 ? 7.458 -2.489 -3.265 1.00 96.44 200 ILE A N 1
ATOM 1492 C CA . ILE A 1 200 ? 8.882 -2.184 -3.057 1.00 96.44 200 ILE A CA 1
ATOM 1493 C C . ILE A 1 200 ? 9.277 -1.983 -1.596 1.00 96.44 200 ILE A C 1
ATOM 1495 O O . ILE A 1 200 ? 10.388 -1.527 -1.355 1.00 96.44 200 ILE A O 1
ATOM 1499 N N . ASN A 1 201 ? 8.430 -2.357 -0.630 1.00 96.19 201 ASN A N 1
ATOM 1500 C CA . ASN A 1 201 ? 8.780 -2.277 0.790 1.00 96.19 201 ASN A CA 1
ATOM 1501 C C . ASN A 1 201 ? 10.141 -2.974 1.053 1.00 96.19 201 ASN A C 1
ATOM 1503 O O . ASN A 1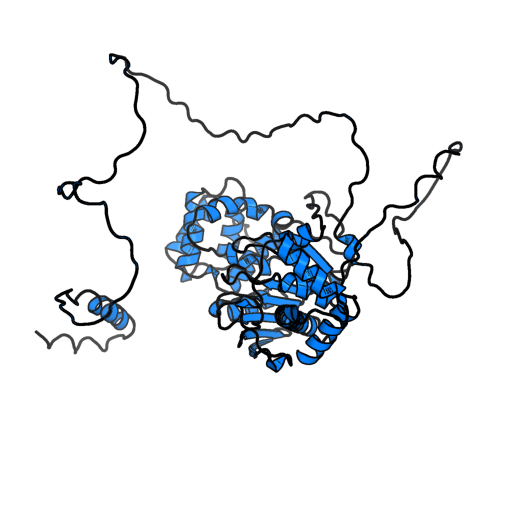 201 ? 10.258 -4.188 0.838 1.00 96.19 201 ASN A O 1
ATOM 1507 N N . PRO A 1 202 ? 11.184 -2.243 1.503 1.00 93.50 202 PRO A N 1
ATOM 1508 C CA . PRO A 1 202 ? 12.524 -2.804 1.677 1.00 93.50 202 PRO A CA 1
ATOM 1509 C C . PRO A 1 202 ? 12.601 -3.831 2.813 1.00 93.50 202 PRO A C 1
ATOM 1511 O O . PRO A 1 202 ? 13.544 -4.617 2.835 1.00 93.50 202 PRO A O 1
ATOM 1514 N N . ALA A 1 203 ? 11.613 -3.865 3.715 1.00 93.12 203 ALA A N 1
ATOM 1515 C CA . ALA A 1 203 ? 11.501 -4.864 4.775 1.00 93.12 203 ALA A CA 1
ATOM 1516 C C . ALA A 1 203 ? 10.857 -6.188 4.321 1.00 93.12 203 ALA A C 1
ATOM 1518 O O . ALA A 1 203 ? 10.812 -7.119 5.114 1.00 93.12 203 ALA A O 1
ATOM 1519 N N . ARG A 1 204 ? 10.371 -6.281 3.070 1.00 94.94 204 ARG A N 1
ATOM 1520 C CA . ARG A 1 204 ? 9.831 -7.514 2.456 1.00 94.94 204 ARG A CA 1
ATOM 1521 C C . ARG A 1 204 ? 8.836 -8.270 3.365 1.00 94.94 204 ARG A C 1
ATOM 1523 O O . ARG A 1 204 ? 9.107 -9.404 3.756 1.00 94.94 204 ARG A O 1
ATOM 1530 N N . PRO A 1 205 ? 7.692 -7.652 3.712 1.00 96.56 205 PRO A N 1
ATOM 1531 C CA . PRO A 1 205 ? 6.699 -8.266 4.594 1.00 96.56 205 PRO A CA 1
ATOM 1532 C C . PRO A 1 205 ? 6.204 -9.611 4.037 1.00 96.56 205 PRO A C 1
ATOM 1534 O O . PRO A 1 205 ? 5.991 -9.759 2.834 1.00 96.56 205 PRO A O 1
ATOM 1537 N N . ARG A 1 206 ? 5.982 -10.588 4.926 1.00 97.50 206 ARG A N 1
ATOM 1538 C CA . ARG A 1 206 ? 5.446 -11.915 4.570 1.00 97.50 206 ARG A CA 1
ATOM 1539 C C . ARG A 1 206 ? 3.927 -11.917 4.422 1.00 97.50 206 ARG A C 1
ATOM 1541 O O . ARG A 1 206 ? 3.392 -12.821 3.776 1.00 97.50 206 ARG A O 1
ATOM 1548 N N . GLY A 1 207 ? 3.246 -10.926 5.002 1.00 98.38 207 GLY A N 1
ATOM 1549 C CA . GLY A 1 207 ? 1.812 -10.725 4.841 1.00 98.38 207 GLY A CA 1
ATOM 1550 C C . GLY A 1 207 ? 1.448 -9.323 4.354 1.00 98.38 207 GLY A C 1
ATOM 1551 O O . GLY A 1 207 ? 2.073 -8.352 4.767 1.00 98.38 207 GLY A O 1
ATOM 1552 N N . MET A 1 208 ? 0.449 -9.179 3.481 1.00 98.44 208 MET A N 1
ATOM 1553 C CA . MET A 1 208 ? 0.054 -7.858 2.969 1.00 98.44 208 MET A CA 1
ATOM 1554 C C . MET A 1 208 ? -1.457 -7.672 2.795 1.00 98.44 208 MET A C 1
ATOM 1556 O O . MET A 1 208 ? -2.148 -8.560 2.312 1.00 98.44 208 MET A O 1
ATOM 1560 N N . VAL A 1 209 ? -1.971 -6.481 3.099 1.00 98.81 209 VAL A N 1
ATOM 1561 C CA . VAL A 1 209 ? -3.236 -5.989 2.529 1.00 98.81 209 VAL A CA 1
ATOM 1562 C C . VAL A 1 209 ? -2.885 -4.903 1.517 1.00 98.81 209 VAL A C 1
ATOM 1564 O O . VAL A 1 209 ? -2.327 -3.871 1.881 1.00 98.81 209 VAL A O 1
ATOM 1567 N N . LEU A 1 210 ? -3.145 -5.158 0.238 1.00 98.50 210 LEU A N 1
ATOM 1568 C CA . LEU A 1 210 ? -2.728 -4.294 -0.859 1.00 98.50 210 LEU A CA 1
ATOM 1569 C C . LEU A 1 210 ? -3.938 -3.768 -1.621 1.00 98.50 210 LEU A C 1
ATOM 1571 O O . LEU A 1 210 ? -4.651 -4.524 -2.271 1.00 98.50 210 LEU A O 1
ATOM 1575 N N . GLY A 1 211 ? -4.137 -2.460 -1.591 1.00 98.06 211 GLY A N 1
ATOM 1576 C CA . GLY A 1 211 ? -5.190 -1.798 -2.343 1.00 98.06 211 GLY A CA 1
ATOM 1577 C C . GLY A 1 211 ? -4.800 -1.442 -3.773 1.00 98.06 211 GLY A C 1
ATOM 1578 O O . GLY A 1 211 ? -3.724 -0.884 -4.002 1.00 98.06 211 GLY A O 1
ATOM 1579 N N . VAL A 1 212 ? -5.692 -1.692 -4.732 1.00 96.31 212 VAL A N 1
ATOM 1580 C CA . VAL A 1 212 ? -5.581 -1.211 -6.118 1.00 96.31 212 VAL A CA 1
ATOM 1581 C C . VAL A 1 212 ? -6.837 -0.439 -6.521 1.00 96.31 212 VAL A C 1
ATOM 1583 O O . VAL A 1 212 ? -7.944 -0.822 -6.166 1.00 96.31 212 VAL A O 1
ATOM 1586 N N . ALA A 1 213 ? -6.670 0.629 -7.303 1.00 92.19 213 ALA A N 1
ATOM 1587 C CA . ALA A 1 213 ? -7.788 1.460 -7.771 1.00 92.19 213 ALA A CA 1
ATOM 1588 C C . ALA A 1 213 ? -8.472 0.934 -9.057 1.00 92.19 213 ALA A C 1
ATOM 1590 O O . ALA A 1 213 ? -9.490 1.467 -9.494 1.00 92.19 213 ALA A O 1
ATOM 1591 N N . GLU A 1 214 ? -7.902 -0.092 -9.700 1.00 92.88 214 GLU A N 1
ATOM 1592 C CA . GLU A 1 214 ? -8.443 -0.725 -10.910 1.00 92.88 214 GLU A CA 1
ATOM 1593 C C . GLU A 1 214 ? -8.626 -2.225 -10.656 1.00 92.88 214 GLU A C 1
ATOM 1595 O O . GLU A 1 214 ? -7.658 -2.924 -10.342 1.00 92.88 214 GLU A O 1
ATOM 1600 N N . LYS A 1 215 ? -9.846 -2.742 -10.852 1.00 95.25 215 LYS A N 1
ATOM 1601 C CA . LYS A 1 215 ? -10.165 -4.163 -10.640 1.00 95.25 215 LYS A CA 1
ATOM 1602 C C . LYS A 1 215 ? -9.250 -5.080 -11.456 1.00 95.25 215 LYS A C 1
ATOM 1604 O O . LYS A 1 215 ? -8.831 -6.131 -10.983 1.00 95.25 215 LYS A O 1
ATOM 1609 N N . GLU A 1 216 ? -8.911 -4.675 -12.677 1.00 93.94 216 GLU A N 1
ATOM 1610 C CA . GLU A 1 216 ? -8.068 -5.439 -13.597 1.00 93.94 216 GLU A CA 1
ATOM 1611 C C . GLU A 1 216 ? -6.629 -5.617 -13.092 1.00 93.94 216 GLU A C 1
ATOM 1613 O O . GLU A 1 216 ? -5.923 -6.492 -13.589 1.00 93.94 216 GLU A O 1
ATOM 1618 N N . LEU A 1 217 ? -6.184 -4.807 -12.124 1.00 94.19 217 LEU A N 1
ATOM 1619 C CA . LEU A 1 217 ? -4.873 -4.944 -11.488 1.00 94.19 217 LEU A CA 1
ATOM 1620 C C . LEU A 1 217 ? -4.878 -5.943 -10.326 1.00 94.19 217 LEU A C 1
ATOM 1622 O O . LEU A 1 217 ? -3.807 -6.395 -9.937 1.00 94.19 217 LEU A O 1
ATOM 1626 N N . GLY A 1 218 ? -6.043 -6.342 -9.813 1.00 97.00 218 GLY A N 1
ATOM 1627 C CA . GLY A 1 218 ? -6.151 -7.222 -8.652 1.00 97.00 218 GLY A CA 1
ATOM 1628 C C . GLY A 1 218 ? -5.402 -8.546 -8.804 1.00 97.00 218 GLY A C 1
ATOM 1629 O O . GLY A 1 218 ? -4.442 -8.814 -8.080 1.00 97.00 218 GLY A O 1
ATOM 1630 N N . ALA A 1 219 ? -5.792 -9.349 -9.798 1.00 97.44 219 ALA A N 1
ATOM 1631 C CA . ALA A 1 219 ? -5.134 -10.626 -10.078 1.00 97.44 219 ALA A CA 1
ATOM 1632 C C . ALA A 1 219 ? -3.639 -10.466 -10.438 1.00 97.44 219 ALA A C 1
ATOM 1634 O O . ALA A 1 219 ? -2.823 -11.193 -9.867 1.00 97.44 219 ALA A O 1
ATOM 1635 N N . PRO A 1 220 ? -3.225 -9.507 -11.299 1.00 97.00 220 PRO A N 1
ATOM 1636 C CA . PRO A 1 220 ? -1.807 -9.268 -11.545 1.00 97.00 220 PRO A CA 1
ATOM 1637 C C . PRO A 1 220 ? -0.974 -8.960 -10.301 1.00 97.00 220 PRO A C 1
ATOM 1639 O O . PRO A 1 220 ? 0.138 -9.470 -10.168 1.00 97.00 220 PRO A O 1
ATOM 1642 N N . PHE A 1 221 ? -1.509 -8.159 -9.378 1.00 97.88 221 PHE A N 1
ATOM 1643 C CA . PHE A 1 221 ? -0.838 -7.860 -8.118 1.00 97.88 221 PHE A CA 1
ATOM 1644 C C . PHE A 1 221 ? -0.764 -9.087 -7.211 1.00 97.88 221 PHE A C 1
ATOM 1646 O O . PHE A 1 221 ? 0.292 -9.328 -6.636 1.00 97.88 221 PHE A O 1
ATOM 1653 N N . ALA A 1 222 ? -1.824 -9.896 -7.123 1.00 98.31 222 ALA A N 1
ATOM 1654 C CA . ALA A 1 222 ? -1.814 -11.112 -6.309 1.00 98.31 222 ALA A CA 1
ATOM 1655 C C . ALA A 1 222 ? -0.718 -12.093 -6.767 1.00 98.31 222 ALA A C 1
ATOM 1657 O O . ALA A 1 222 ? 0.056 -12.574 -5.940 1.00 98.31 222 ALA A O 1
ATOM 1658 N N . HIS A 1 223 ? -0.582 -12.304 -8.081 1.00 98.12 223 HIS A N 1
ATOM 1659 C CA . HIS A 1 223 ? 0.501 -13.112 -8.652 1.00 98.12 223 HIS A CA 1
ATOM 1660 C C . HIS A 1 223 ? 1.883 -12.474 -8.448 1.00 98.12 223 HIS A C 1
ATOM 1662 O O . HIS A 1 223 ? 2.828 -13.155 -8.068 1.00 98.12 223 HIS A O 1
ATOM 1668 N N . SER A 1 224 ? 2.014 -11.153 -8.618 1.00 97.50 224 SER A N 1
ATOM 1669 C CA . SER A 1 224 ? 3.289 -10.468 -8.361 1.00 97.50 224 SER A CA 1
ATOM 1670 C C . SER A 1 224 ? 3.730 -10.567 -6.895 1.00 97.50 224 SER A C 1
ATOM 1672 O O . SER A 1 224 ? 4.932 -10.615 -6.635 1.00 97.50 224 SER A O 1
ATOM 1674 N N . LEU A 1 225 ? 2.794 -10.567 -5.938 1.00 97.81 225 LEU A N 1
ATOM 1675 C CA . LEU A 1 225 ? 3.084 -10.757 -4.514 1.00 97.81 225 LEU A CA 1
ATOM 1676 C C . LEU A 1 225 ? 3.537 -12.192 -4.221 1.00 97.81 225 LEU A C 1
ATOM 1678 O O . LEU A 1 225 ? 4.513 -12.377 -3.493 1.00 97.81 225 LEU A O 1
ATOM 1682 N N . GLU A 1 226 ? 2.876 -13.187 -4.815 1.00 97.75 226 GLU A N 1
ATOM 1683 C CA . GLU A 1 226 ? 3.264 -14.599 -4.718 1.00 97.75 226 GLU A CA 1
ATOM 1684 C C . GLU A 1 226 ? 4.693 -14.818 -5.241 1.00 97.75 226 GLU A C 1
ATOM 1686 O O . GLU A 1 226 ? 5.555 -15.297 -4.503 1.00 97.75 226 GLU A O 1
ATOM 1691 N N . GLU A 1 227 ? 4.990 -14.372 -6.468 1.00 95.75 227 GLU A N 1
ATOM 1692 C CA . GLU A 1 227 ? 6.348 -14.393 -7.037 1.00 95.75 227 GLU A CA 1
ATOM 1693 C C . GLU A 1 227 ? 7.343 -13.546 -6.210 1.00 95.75 227 GLU A C 1
ATOM 1695 O O . GLU A 1 227 ? 8.562 -13.733 -6.263 1.00 95.75 227 GLU A O 1
ATOM 1700 N N . GLY A 1 228 ? 6.817 -12.583 -5.447 1.00 94.38 228 GLY A N 1
ATOM 1701 C CA . GLY A 1 228 ? 7.494 -11.755 -4.449 1.00 94.38 228 GLY A CA 1
ATOM 1702 C C . GLY A 1 228 ? 7.930 -12.482 -3.184 1.00 94.38 228 GLY A C 1
ATOM 1703 O O . GLY A 1 228 ? 8.754 -11.936 -2.447 1.00 94.38 228 GLY A O 1
ATOM 1704 N N . GLY A 1 229 ? 7.415 -13.688 -2.945 1.00 95.25 229 GLY A N 1
ATOM 1705 C CA . GLY A 1 229 ? 7.623 -14.444 -1.713 1.00 95.25 229 GLY A CA 1
ATOM 1706 C C . GLY A 1 229 ? 6.660 -14.070 -0.583 1.00 95.25 229 GLY A C 1
ATOM 1707 O O . GLY A 1 229 ? 6.875 -14.487 0.556 1.00 95.25 229 GLY A O 1
ATOM 1708 N N . VAL A 1 230 ? 5.604 -13.298 -0.867 1.00 97.88 230 VAL A N 1
ATOM 1709 C CA . VAL A 1 230 ? 4.537 -13.032 0.106 1.00 97.88 230 VAL A CA 1
ATOM 1710 C C . VAL A 1 230 ? 3.739 -14.313 0.323 1.00 97.88 230 VAL A C 1
ATOM 1712 O O . VAL A 1 230 ? 3.374 -15.009 -0.620 1.00 97.88 230 VAL A O 1
ATOM 1715 N N . GLN A 1 231 ? 3.479 -14.643 1.585 1.00 98.19 231 GLN A N 1
ATOM 1716 C CA . GLN A 1 231 ? 2.846 -15.905 1.969 1.00 98.19 231 GLN A CA 1
ATOM 1717 C C . GLN A 1 231 ? 1.333 -15.758 2.113 1.00 98.19 231 GLN A C 1
ATOM 1719 O O . GLN A 1 231 ? 0.586 -16.676 1.776 1.00 98.19 231 GLN A O 1
ATOM 1724 N N . ARG A 1 232 ? 0.875 -14.610 2.628 1.00 98.62 232 ARG A N 1
ATOM 1725 C CA . ARG A 1 232 ? -0.545 -14.317 2.848 1.00 98.62 232 ARG A CA 1
ATOM 1726 C C . ARG A 1 232 ? -0.864 -12.909 2.385 1.00 98.62 232 ARG A C 1
ATOM 1728 O O . ARG A 1 232 ? -0.227 -11.968 2.843 1.00 98.62 232 ARG A O 1
ATOM 1735 N N . ALA A 1 233 ? -1.844 -12.722 1.517 1.00 98.75 233 ALA A N 1
ATOM 1736 C CA . ALA A 1 233 ? -2.257 -11.377 1.159 1.00 98.75 233 ALA A CA 1
ATOM 1737 C C . ALA A 1 233 ? -3.733 -11.263 0.818 1.00 98.75 233 ALA A C 1
ATOM 1739 O O . ALA A 1 233 ? -4.337 -12.198 0.304 1.00 98.75 233 ALA A O 1
ATOM 1740 N N . PHE A 1 234 ? -4.275 -10.071 1.030 1.00 98.88 234 PHE A N 1
ATOM 1741 C CA . PHE A 1 234 ? -5.494 -9.626 0.373 1.00 98.88 234 PHE A CA 1
ATOM 1742 C C . PHE A 1 234 ? -5.140 -8.492 -0.573 1.00 98.88 234 PHE A C 1
ATOM 1744 O O . PHE A 1 234 ? -4.791 -7.405 -0.119 1.00 98.88 234 PHE A O 1
ATOM 1751 N N . VAL A 1 235 ? -5.241 -8.728 -1.880 1.00 98.81 235 VAL A N 1
ATOM 1752 C CA . VAL A 1 235 ? -5.321 -7.622 -2.836 1.00 98.81 235 VAL A CA 1
ATOM 1753 C C . VAL A 1 235 ? -6.779 -7.193 -2.916 1.00 98.81 235 VAL A C 1
ATOM 1755 O O . VAL A 1 235 ? -7.645 -8.049 -3.086 1.00 98.81 235 VAL A O 1
ATOM 1758 N N . VAL A 1 236 ? -7.064 -5.903 -2.759 1.00 98.75 236 VAL A N 1
ATOM 1759 C CA . VAL A 1 236 ? -8.430 -5.383 -2.619 1.00 98.75 236 VAL A CA 1
ATOM 1760 C C . VAL A 1 236 ? -8.704 -4.232 -3.580 1.00 98.75 236 VAL A C 1
ATOM 1762 O O . VAL A 1 236 ? -7.821 -3.430 -3.874 1.00 98.75 236 VAL A O 1
ATOM 1765 N N . CYS A 1 237 ? -9.937 -4.160 -4.074 1.00 98.62 237 CYS A N 1
ATOM 1766 C CA . CYS A 1 237 ? -10.448 -3.050 -4.877 1.00 98.62 237 CYS A CA 1
ATOM 1767 C C . CYS A 1 237 ? -11.928 -2.851 -4.542 1.00 98.62 237 CYS A C 1
ATOM 1769 O O . CYS A 1 237 ? -12.750 -3.726 -4.840 1.00 98.62 237 CYS A O 1
ATOM 1771 N N . GLY A 1 238 ? -12.283 -1.713 -3.946 1.00 98.25 238 GLY A N 1
ATOM 1772 C CA . GLY A 1 238 ? -13.680 -1.308 -3.784 1.00 98.25 238 GLY A CA 1
ATOM 1773 C C . GLY A 1 238 ? -14.388 -1.266 -5.141 1.00 98.25 238 GLY A C 1
ATOM 1774 O O . GLY A 1 238 ? -13.769 -0.957 -6.164 1.00 98.25 238 GLY A O 1
ATOM 1775 N N . ALA A 1 239 ? -15.679 -1.593 -5.180 1.00 97.50 239 ALA A N 1
ATOM 1776 C CA . ALA A 1 239 ? -16.465 -1.607 -6.418 1.00 97.50 239 ALA A CA 1
ATOM 1777 C C . ALA A 1 239 ? -16.506 -0.232 -7.116 1.00 97.50 239 ALA A C 1
ATOM 1779 O O . ALA A 1 239 ? -16.687 -0.148 -8.329 1.00 97.50 239 ALA A O 1
ATOM 1780 N N . GLU A 1 240 ? -16.307 0.836 -6.350 1.00 95.56 240 GLU A N 1
ATOM 1781 C CA . GLU A 1 240 ? -16.195 2.228 -6.771 1.00 95.56 240 GLU A CA 1
ATOM 1782 C C . GLU A 1 240 ? -14.764 2.665 -7.143 1.00 95.56 240 GLU A C 1
ATOM 1784 O O . GLU A 1 240 ? -14.517 3.854 -7.345 1.00 95.56 240 GLU A O 1
ATOM 1789 N N . GLY A 1 241 ? -13.814 1.727 -7.227 1.00 95.75 241 GLY A N 1
ATOM 1790 C CA . GLY A 1 241 ? -12.408 2.003 -7.547 1.00 95.75 241 GLY A CA 1
ATOM 1791 C C . GLY A 1 241 ? -11.579 2.514 -6.366 1.00 95.75 241 GLY A C 1
ATOM 1792 O O . GLY A 1 241 ? -10.545 3.139 -6.579 1.00 95.75 241 GLY A O 1
ATOM 1793 N N . LEU A 1 242 ? -12.040 2.278 -5.133 1.00 96.31 242 LEU A N 1
ATOM 1794 C CA . LEU A 1 242 ? -11.299 2.578 -3.906 1.00 96.31 242 LEU A CA 1
ATOM 1795 C C . LEU A 1 242 ? -10.152 1.575 -3.724 1.00 96.31 242 LEU A C 1
ATOM 1797 O O . LEU A 1 242 ? -10.368 0.369 -3.847 1.00 96.31 242 LEU A O 1
ATOM 1801 N N . ASP A 1 243 ? -8.956 2.046 -3.377 1.00 96.50 243 ASP A N 1
ATOM 1802 C CA . ASP A 1 243 ? -7.796 1.190 -3.104 1.00 96.50 243 ASP A CA 1
ATOM 1803 C C . ASP A 1 243 ? -7.691 0.798 -1.619 1.00 96.50 243 ASP A C 1
ATOM 1805 O O . ASP A 1 243 ? -6.617 0.767 -1.030 1.00 96.50 243 ASP A O 1
ATOM 1809 N N . GLU A 1 244 ? -8.831 0.476 -1.015 1.00 97.56 244 GLU A N 1
ATOM 1810 C CA . GLU A 1 244 ? -8.987 -0.018 0.356 1.00 97.56 244 GLU A CA 1
ATOM 1811 C C . GLU A 1 244 ? -10.200 -0.977 0.379 1.00 97.56 244 GLU A C 1
ATOM 1813 O O . GLU A 1 244 ? -10.952 -1.072 -0.598 1.00 97.56 244 GLU A O 1
ATOM 1818 N N . ILE A 1 245 ? -10.445 -1.677 1.492 1.00 98.56 245 ILE A N 1
ATOM 1819 C CA . ILE A 1 245 ? -11.721 -2.390 1.684 1.00 98.56 245 ILE A CA 1
ATOM 1820 C C . ILE A 1 245 ? -12.821 -1.356 1.903 1.00 98.56 245 ILE A C 1
ATOM 1822 O O . ILE A 1 245 ? -12.829 -0.679 2.931 1.00 98.56 245 ILE A O 1
ATOM 1826 N N . SER A 1 246 ? -13.737 -1.237 0.943 1.00 98.19 246 SER A N 1
ATOM 1827 C CA . SER A 1 246 ? -14.763 -0.194 0.919 1.00 98.19 246 SER A CA 1
ATOM 1828 C C . SER A 1 246 ? -15.714 -0.286 2.107 1.00 98.19 246 SER A C 1
ATOM 1830 O O . SER A 1 246 ? -16.268 -1.344 2.406 1.00 98.19 246 SER A O 1
ATOM 1832 N N . CYS A 1 247 ? -15.963 0.863 2.741 1.00 97.88 247 CYS A N 1
ATOM 1833 C CA . CYS A 1 247 ? -17.048 1.010 3.702 1.00 97.88 247 CYS A CA 1
ATOM 1834 C C . CYS A 1 247 ? -18.411 1.239 3.046 1.00 97.88 247 CYS A C 1
ATOM 1836 O O . CYS A 1 247 ? -19.426 1.055 3.708 1.00 97.88 247 CYS A O 1
ATOM 1838 N N . ALA A 1 248 ? -18.455 1.616 1.766 1.00 97.75 248 ALA A N 1
ATOM 1839 C CA . ALA A 1 248 ? -19.690 1.966 1.071 1.00 97.75 248 ALA A CA 1
ATOM 1840 C C . ALA A 1 248 ? -20.406 0.756 0.463 1.00 97.75 248 ALA A C 1
ATOM 1842 O O . ALA A 1 248 ? -21.619 0.807 0.248 1.00 97.75 248 ALA A O 1
ATOM 1843 N N . GLY A 1 249 ? -19.690 -0.338 0.190 1.00 97.00 249 GLY A N 1
ATOM 1844 C CA . GLY A 1 249 ? -20.296 -1.528 -0.391 1.00 97.00 249 GLY A CA 1
ATOM 1845 C C . GLY A 1 249 ? -19.302 -2.630 -0.732 1.00 97.00 249 GLY A C 1
ATOM 1846 O O . GLY A 1 249 ? -18.374 -2.921 0.017 1.00 97.00 249 GLY A O 1
ATOM 1847 N N . ASN A 1 250 ? -19.539 -3.298 -1.860 1.00 98.56 250 ASN A N 1
ATOM 1848 C CA . ASN A 1 250 ? -18.765 -4.468 -2.260 1.00 98.56 250 ASN A CA 1
ATOM 1849 C C . ASN A 1 250 ? -17.289 -4.132 -2.514 1.00 98.56 250 ASN A C 1
ATOM 1851 O O . ASN A 1 250 ? -16.963 -3.130 -3.143 1.00 98.56 250 ASN A O 1
ATOM 1855 N N . THR A 1 251 ? -16.411 -5.043 -2.113 1.00 98.88 251 THR A N 1
ATOM 1856 C CA . THR A 1 251 ? -14.975 -5.025 -2.396 1.00 98.88 251 THR A CA 1
ATOM 1857 C C . THR A 1 251 ? -14.585 -6.331 -3.073 1.00 98.88 251 THR A C 1
ATOM 1859 O O . THR A 1 251 ? -14.898 -7.413 -2.575 1.00 98.88 251 THR A O 1
ATOM 1862 N N . HIS A 1 252 ? -13.895 -6.242 -4.206 1.00 98.81 252 HIS A N 1
ATOM 1863 C CA . HIS A 1 252 ? -13.257 -7.388 -4.847 1.00 98.81 252 HIS A CA 1
ATOM 1864 C C . HIS A 1 252 ? -11.962 -7.729 -4.116 1.00 98.81 252 HIS A C 1
ATOM 1866 O O . HIS A 1 252 ? -11.167 -6.835 -3.832 1.00 98.81 252 HIS A O 1
ATOM 1872 N N . VAL A 1 253 ? -11.765 -9.010 -3.810 1.00 98.81 253 VAL A N 1
ATOM 1873 C CA . VAL A 1 253 ? -10.623 -9.504 -3.040 1.00 98.81 253 VAL A CA 1
ATOM 1874 C C . VAL A 1 253 ? -9.973 -10.663 -3.781 1.00 98.81 253 VAL A C 1
ATOM 1876 O O . VAL A 1 253 ? -10.634 -11.659 -4.074 1.00 98.81 253 VAL A O 1
ATOM 1879 N N . TRP A 1 254 ? -8.670 -10.557 -4.016 1.00 98.81 254 TRP A N 1
ATOM 1880 C CA . TRP A 1 254 ? -7.817 -11.666 -4.434 1.00 98.81 254 TRP A CA 1
ATOM 1881 C C . TRP A 1 254 ? -6.974 -12.074 -3.233 1.00 98.81 254 TRP A C 1
ATOM 1883 O O . TRP A 1 254 ? -6.037 -11.380 -2.835 1.00 98.81 254 TRP A O 1
ATOM 1893 N N . GLU A 1 255 ? -7.373 -13.175 -2.613 1.00 98.69 255 GLU A N 1
ATOM 1894 C CA . GLU A 1 255 ? -6.713 -13.751 -1.452 1.00 98.69 255 GLU A CA 1
ATOM 1895 C C . GLU A 1 255 ? -5.588 -14.669 -1.904 1.00 98.69 255 GLU A C 1
ATOM 1897 O O . GLU A 1 255 ? -5.846 -15.676 -2.554 1.00 98.69 255 GLU A O 1
ATOM 1902 N N . LEU A 1 256 ? -4.360 -14.327 -1.531 1.00 98.62 256 LEU A N 1
ATOM 1903 C CA . LEU A 1 256 ? -3.198 -15.198 -1.604 1.00 98.62 256 LEU A CA 1
ATOM 1904 C C . LEU A 1 256 ? -3.032 -15.895 -0.254 1.00 98.62 256 LEU A C 1
ATOM 1906 O O . LEU A 1 256 ? -2.868 -15.234 0.769 1.00 98.62 256 LEU A O 1
ATOM 1910 N N . HIS A 1 257 ? -3.012 -17.221 -0.251 1.00 97.81 257 HIS A N 1
ATOM 1911 C CA . HIS A 1 257 ? -2.713 -18.020 0.930 1.00 97.81 257 HIS A CA 1
ATOM 1912 C C . HIS A 1 257 ? -1.809 -19.189 0.533 1.00 97.81 257 HIS A C 1
ATOM 1914 O O . HIS A 1 257 ? -2.246 -20.124 -0.135 1.00 97.81 257 HIS A O 1
ATOM 1920 N N . ASN A 1 258 ? -0.541 -19.139 0.950 1.00 92.44 258 ASN A N 1
ATOM 1921 C CA . ASN A 1 258 ? 0.477 -20.172 0.720 1.00 92.44 258 ASN A CA 1
ATOM 1922 C C . ASN A 1 258 ? 0.530 -20.668 -0.741 1.00 92.44 258 ASN A C 1
ATOM 1924 O O . ASN A 1 258 ? 0.448 -21.868 -1.000 1.00 92.44 258 ASN A O 1
ATOM 1928 N N . GLY A 1 259 ? 0.636 -19.740 -1.698 1.00 94.69 259 GLY A N 1
ATOM 1929 C CA . GLY A 1 259 ? 0.737 -20.052 -3.133 1.00 94.69 259 GLY A CA 1
ATOM 1930 C C . GLY A 1 259 ? -0.595 -20.343 -3.833 1.00 94.69 259 GLY A C 1
ATOM 1931 O O . GLY A 1 259 ? -0.619 -20.604 -5.028 1.00 94.69 259 GLY A O 1
ATOM 1932 N N . THR A 1 260 ? -1.725 -20.298 -3.122 1.00 97.81 260 THR A N 1
ATOM 1933 C CA . THR A 1 260 ? -3.052 -20.385 -3.748 1.00 97.81 260 THR A CA 1
ATOM 1934 C C . THR A 1 260 ? -3.689 -19.007 -3.794 1.00 97.81 260 THR A C 1
ATOM 1936 O O . THR A 1 260 ? -3.763 -18.338 -2.766 1.00 97.81 260 THR A O 1
ATOM 1939 N N . ILE A 1 261 ? -4.166 -18.599 -4.973 1.00 98.50 261 ILE A N 1
ATOM 1940 C CA . ILE A 1 261 ? -4.907 -17.348 -5.156 1.00 98.50 261 ILE A CA 1
ATOM 1941 C C . ILE A 1 261 ? -6.381 -17.668 -5.401 1.00 98.50 261 ILE A C 1
ATOM 1943 O O . ILE A 1 261 ? -6.721 -18.380 -6.346 1.00 98.50 261 ILE A O 1
ATOM 1947 N N . THR A 1 262 ? -7.262 -17.123 -4.566 1.00 98.38 262 THR A N 1
ATOM 1948 C CA . THR A 1 262 ? -8.720 -17.238 -4.709 1.00 98.38 262 THR A CA 1
ATOM 1949 C C . THR A 1 262 ? -9.367 -15.866 -4.813 1.00 98.38 262 THR A C 1
ATOM 1951 O O . THR A 1 262 ? -9.025 -14.959 -4.057 1.00 98.38 262 THR A O 1
ATOM 1954 N N . GLU A 1 263 ? -10.326 -15.711 -5.723 1.00 98.12 263 GLU A N 1
ATOM 1955 C CA . GLU A 1 263 ? -11.100 -14.476 -5.868 1.00 98.12 263 GLU A CA 1
ATOM 1956 C C . GLU A 1 263 ? -12.435 -14.587 -5.129 1.00 98.12 263 GLU A C 1
ATOM 1958 O O . GLU A 1 263 ? -13.155 -15.581 -5.251 1.00 98.12 263 GLU A O 1
ATOM 1963 N N . ARG A 1 264 ? -12.787 -13.544 -4.378 1.00 97.88 264 ARG A N 1
ATOM 1964 C CA . ARG A 1 264 ? -14.096 -13.394 -3.740 1.00 97.88 264 ARG A CA 1
ATOM 1965 C C . ARG A 1 264 ? -14.523 -11.933 -3.699 1.00 97.88 264 ARG A C 1
ATOM 1967 O O . ARG A 1 264 ? -13.763 -11.026 -4.021 1.00 97.88 264 ARG A O 1
ATOM 1974 N N . THR A 1 265 ? -15.774 -11.704 -3.325 1.00 98.62 265 THR A N 1
ATOM 1975 C CA . THR A 1 265 ? -16.293 -10.366 -3.026 1.00 98.62 265 THR A CA 1
ATOM 1976 C C . THR A 1 265 ? -16.719 -10.333 -1.569 1.00 98.62 265 THR A C 1
ATOM 1978 O O . THR A 1 265 ? -17.314 -11.298 -1.093 1.00 98.62 265 THR A O 1
ATOM 1981 N N . VAL A 1 266 ? -16.394 -9.243 -0.881 1.00 98.69 266 VAL A N 1
ATOM 1982 C CA . VAL A 1 266 ? -16.786 -8.995 0.510 1.00 98.69 266 VAL A CA 1
ATOM 1983 C C . VAL A 1 266 ? -17.599 -7.708 0.598 1.00 98.69 266 VAL A C 1
ATOM 1985 O O . VAL A 1 266 ? -17.458 -6.819 -0.239 1.00 98.69 266 VAL A O 1
ATOM 1988 N N . HIS A 1 267 ? -18.438 -7.603 1.614 1.00 98.75 267 HIS A N 1
ATOM 1989 C CA . HIS A 1 267 ? -19.273 -6.453 1.940 1.00 98.75 267 HIS A CA 1
ATOM 1990 C C . HIS A 1 267 ? -19.053 -6.080 3.420 1.00 98.75 267 HIS A C 1
ATOM 1992 O O . HIS A 1 267 ? -18.763 -6.979 4.209 1.00 98.75 267 HIS A O 1
ATOM 1998 N N . PRO A 1 268 ? -19.247 -4.818 3.864 1.00 98.75 268 PRO A N 1
ATOM 1999 C CA . PRO A 1 268 ? -19.111 -4.429 5.278 1.00 98.75 268 PRO A CA 1
ATOM 2000 C C . PRO A 1 268 ? -19.807 -5.367 6.280 1.00 98.75 268 PRO A C 1
ATOM 2002 O O . PRO A 1 268 ? -19.294 -5.667 7.356 1.00 98.75 268 PRO A O 1
ATOM 2005 N N . ARG A 1 269 ? -20.942 -5.943 5.876 1.00 98.50 269 ARG A N 1
ATOM 2006 C CA . ARG A 1 269 ? -21.706 -6.918 6.674 1.00 98.50 269 ARG A CA 1
ATOM 2007 C C . ARG A 1 269 ? -20.972 -8.234 6.941 1.00 98.50 269 ARG A C 1
ATOM 2009 O O . ARG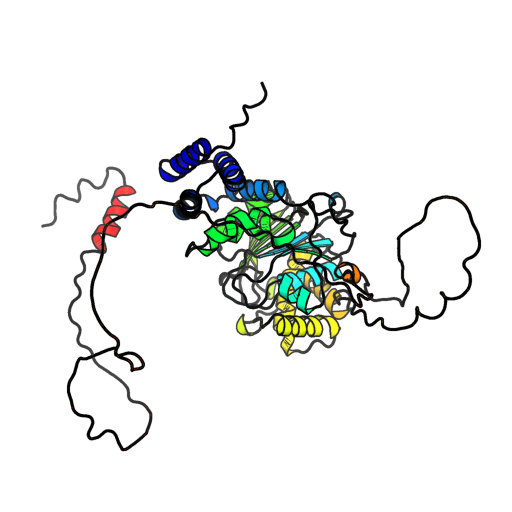 A 1 269 ? -21.223 -8.858 7.972 1.00 98.50 269 ARG A O 1
ATOM 2016 N N . ASP A 1 270 ? -20.045 -8.638 6.078 1.00 98.50 270 ASP A N 1
ATOM 2017 C CA . ASP A 1 270 ? -19.189 -9.810 6.307 1.00 98.50 270 ASP A CA 1
ATOM 2018 C C . ASP A 1 270 ? -18.230 -9.580 7.486 1.00 98.50 270 ASP A C 1
ATOM 2020 O O . ASP A 1 270 ? -17.868 -10.525 8.185 1.00 98.50 270 ASP A O 1
ATOM 2024 N N . PHE A 1 271 ? -17.906 -8.315 7.773 1.00 98.69 271 PHE A N 1
ATOM 2025 C CA . PHE A 1 271 ? -17.141 -7.871 8.942 1.00 98.69 271 PHE A CA 1
ATOM 2026 C C . PHE A 1 271 ? -18.025 -7.650 10.182 1.00 98.69 271 PHE A C 1
ATOM 2028 O O . PHE A 1 271 ? -17.516 -7.365 11.262 1.00 98.69 271 PHE A O 1
ATOM 2035 N N . GLY A 1 272 ? -19.351 -7.792 10.052 1.00 98.44 272 GLY A N 1
ATOM 2036 C CA . GLY A 1 272 ? -20.310 -7.475 11.115 1.00 98.44 272 GLY A CA 1
ATOM 2037 C C . GLY A 1 272 ? -20.537 -5.974 11.317 1.00 98.44 272 GLY A C 1
ATOM 2038 O O . GLY A 1 272 ? -20.910 -5.568 12.414 1.00 98.44 272 GLY A O 1
ATOM 2039 N N . LEU A 1 273 ? -20.291 -5.164 10.284 1.00 98.38 273 LEU A N 1
ATOM 2040 C CA . LEU A 1 273 ? -20.433 -3.708 10.304 1.00 98.38 273 LEU A CA 1
ATOM 2041 C C . LEU A 1 273 ? -21.479 -3.255 9.278 1.00 98.38 273 LEU A C 1
ATOM 2043 O O . LEU A 1 273 ? -21.762 -3.956 8.301 1.00 98.38 273 LEU A O 1
ATOM 2047 N N . GLU A 1 274 ? -22.060 -2.078 9.496 1.00 97.56 274 GLU A N 1
ATOM 2048 C CA . GLU A 1 274 ? -22.984 -1.476 8.534 1.00 97.56 274 GLU A CA 1
ATOM 2049 C C . GLU A 1 274 ? -22.226 -0.665 7.471 1.00 97.56 274 GLU A C 1
ATOM 2051 O O . GLU A 1 274 ? -21.140 -0.148 7.744 1.00 97.56 274 GLU A O 1
ATOM 2056 N N . PRO A 1 275 ? -22.763 -0.574 6.241 1.00 98.25 275 PRO A N 1
ATOM 2057 C CA . PRO A 1 275 ? -22.161 0.238 5.198 1.00 98.25 275 PRO A CA 1
ATOM 2058 C C . PRO A 1 275 ? -22.356 1.735 5.475 1.00 98.25 275 PRO A C 1
ATOM 2060 O O . PRO A 1 275 ? -2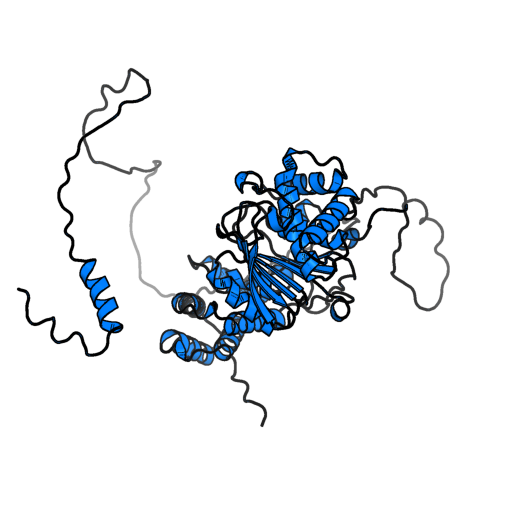3.428 2.163 5.905 1.00 98.25 275 PRO A O 1
ATOM 2063 N N . HIS A 1 276 ? -21.341 2.528 5.136 1.00 98.06 276 HIS A N 1
ATOM 2064 C CA . HIS A 1 276 ? -21.310 3.985 5.274 1.00 98.06 276 HIS A CA 1
ATOM 2065 C C . HIS A 1 276 ? -20.933 4.641 3.940 1.00 98.06 276 HIS A C 1
ATOM 2067 O O . HIS A 1 276 ? -19.995 4.179 3.282 1.00 98.06 276 HIS A O 1
ATOM 2073 N N . PRO A 1 277 ? -21.604 5.724 3.513 1.00 97.38 277 PRO A N 1
ATOM 2074 C CA . PRO A 1 277 ? -21.251 6.409 2.274 1.00 97.38 277 PRO A CA 1
ATOM 2075 C C . PRO A 1 277 ? -19.852 7.036 2.366 1.00 97.38 277 PRO A C 1
ATOM 2077 O O . PRO A 1 277 ? -19.459 7.557 3.409 1.00 97.38 277 PRO A O 1
ATOM 2080 N N . LEU A 1 278 ? -19.117 7.076 1.247 1.00 96.00 278 LEU A N 1
ATOM 2081 C CA . LEU A 1 278 ? -17.753 7.631 1.221 1.00 96.00 278 LEU A CA 1
ATOM 2082 C C . LEU A 1 278 ? -17.664 9.091 1.701 1.00 96.00 278 LEU A C 1
ATOM 2084 O O . LEU A 1 278 ? -16.634 9.508 2.225 1.00 96.00 278 LEU A O 1
ATOM 2088 N N . SER A 1 279 ? -18.748 9.862 1.576 1.00 95.56 279 SER A N 1
ATOM 2089 C CA . SER A 1 279 ? -18.828 11.237 2.082 1.00 95.56 279 SER A CA 1
ATOM 2090 C C . SER A 1 279 ? -18.661 11.348 3.600 1.00 95.56 279 SER A C 1
ATOM 2092 O O . SER A 1 279 ? -18.244 12.397 4.079 1.00 95.56 279 SER A O 1
ATOM 2094 N N . GLU A 1 280 ? -18.975 10.296 4.359 1.00 96.69 280 GLU A N 1
ATOM 2095 C CA . GLU A 1 280 ? -18.839 10.269 5.823 1.00 96.69 280 GLU A CA 1
ATOM 2096 C C . GLU A 1 280 ? -17.434 9.868 6.291 1.00 96.69 280 GLU A C 1
ATOM 2098 O O . GLU A 1 280 ? -17.096 10.043 7.461 1.00 96.69 280 GLU A O 1
ATOM 2103 N N . VAL A 1 281 ? -16.596 9.374 5.376 1.00 96.06 281 VAL A N 1
ATOM 2104 C CA . VAL A 1 281 ? -15.201 8.990 5.642 1.00 96.06 281 VAL A CA 1
ATOM 2105 C C . VAL A 1 281 ? -14.196 9.823 4.846 1.00 96.06 281 VAL A C 1
ATOM 2107 O O . VAL A 1 281 ? -13.028 9.445 4.704 1.00 96.06 281 VAL A O 1
ATOM 2110 N N . ALA A 1 282 ? -14.643 10.966 4.324 1.00 93.81 282 ALA A N 1
ATOM 2111 C CA . ALA A 1 282 ? -13.795 11.922 3.633 1.00 93.81 282 ALA A CA 1
ATOM 2112 C C . ALA A 1 282 ? -12.643 12.392 4.538 1.00 93.81 282 ALA A C 1
ATOM 2114 O O . ALA A 1 282 ? -12.810 12.621 5.738 1.00 93.81 282 ALA A O 1
ATOM 2115 N N . GLY A 1 283 ? -11.459 12.523 3.948 1.00 91.31 283 GLY A N 1
ATOM 2116 C CA . GLY A 1 283 ? -10.283 13.085 4.595 1.00 91.31 283 GLY A CA 1
ATOM 2117 C C . GLY A 1 283 ? -10.238 14.605 4.460 1.00 91.31 283 GLY A C 1
ATOM 2118 O O . GLY A 1 283 ? -10.882 15.196 3.593 1.00 91.31 283 GLY A O 1
ATOM 2119 N N . GLY A 1 284 ? -9.438 15.229 5.316 1.00 92.88 284 GLY A N 1
ATOM 2120 C CA . GLY A 1 284 ? -9.129 16.653 5.286 1.00 92.88 284 GLY A CA 1
ATOM 2121 C C . GLY A 1 284 ? -7.639 16.920 5.076 1.00 92.88 284 GLY A C 1
ATOM 2122 O O . GLY A 1 284 ? -6.910 16.130 4.464 1.00 92.88 284 GLY A O 1
ATOM 2123 N N . THR A 1 285 ? -7.173 18.048 5.604 1.00 95.06 285 THR A N 1
ATOM 2124 C CA . THR A 1 285 ? -5.743 18.361 5.692 1.00 95.06 285 THR A CA 1
ATOM 2125 C C . THR A 1 285 ? -5.008 17.373 6.612 1.00 95.06 285 THR A C 1
ATOM 2127 O O . THR A 1 285 ? -5.639 16.675 7.415 1.00 95.06 285 THR A O 1
ATOM 2130 N N . PRO A 1 286 ? -3.664 17.303 6.556 1.00 93.62 286 PRO A N 1
ATOM 2131 C CA . PRO A 1 286 ? -2.888 16.497 7.498 1.00 93.62 286 PRO A CA 1
ATOM 2132 C C . PRO A 1 286 ? -3.212 16.795 8.971 1.00 93.62 286 PRO A C 1
ATOM 2134 O O . PRO A 1 286 ? -3.315 15.875 9.781 1.00 93.62 286 PRO A O 1
ATOM 2137 N N . GLU A 1 287 ? -3.451 18.061 9.325 1.00 95.06 287 GLU A N 1
ATOM 2138 C CA . GLU A 1 287 ? -3.816 18.489 10.680 1.00 95.06 287 GLU A CA 1
ATOM 2139 C C . GLU A 1 287 ? -5.222 18.024 11.080 1.00 95.06 287 GLU A C 1
ATOM 2141 O O . GLU A 1 287 ? -5.421 17.552 12.202 1.00 95.06 287 GLU A O 1
ATOM 2146 N N . GLU A 1 288 ? -6.193 18.129 10.168 1.00 96.19 288 GLU A N 1
ATOM 2147 C CA . GLU A 1 288 ? -7.565 17.658 10.381 1.00 96.19 288 GLU A CA 1
ATOM 2148 C C . GLU A 1 288 ? -7.596 16.137 10.547 1.00 96.19 288 GLU A C 1
ATOM 2150 O O . GLU A 1 288 ? -8.184 15.629 11.505 1.00 96.19 288 GLU A O 1
ATOM 2155 N N . ASN A 1 289 ? -6.878 15.406 9.691 1.00 96.19 289 ASN A N 1
ATOM 2156 C CA . ASN A 1 289 ? -6.751 13.957 9.808 1.00 96.19 289 ASN A CA 1
ATOM 2157 C C . ASN A 1 289 ? -6.032 13.567 11.107 1.00 96.19 289 ASN A C 1
ATOM 2159 O O . ASN A 1 289 ? -6.460 12.634 11.783 1.00 96.19 289 ASN A O 1
ATOM 2163 N N . ALA A 1 290 ? -4.998 14.300 11.526 1.00 95.12 290 ALA A N 1
ATOM 2164 C CA . ALA A 1 290 ? -4.337 14.058 12.807 1.00 95.12 290 ALA A CA 1
ATOM 2165 C C . ALA A 1 290 ? -5.263 14.328 14.007 1.00 95.12 290 ALA A C 1
ATOM 2167 O O . ALA A 1 290 ? -5.163 13.644 15.027 1.00 95.12 290 ALA A O 1
ATOM 2168 N N . LYS A 1 291 ? -6.175 15.304 13.916 1.00 95.69 291 LYS A N 1
ATOM 2169 C CA . LYS A 1 291 ? -7.202 15.543 14.941 1.00 95.69 291 LYS A CA 1
ATOM 2170 C C . LYS A 1 291 ? -8.193 14.379 15.009 1.00 95.69 291 LYS A C 1
ATOM 2172 O O . LYS A 1 291 ? -8.388 13.840 16.095 1.00 95.69 291 LYS A O 1
ATOM 2177 N N . THR A 1 292 ? -8.747 13.962 13.869 1.00 96.69 292 THR A N 1
ATOM 2178 C CA . THR A 1 292 ? -9.657 12.807 13.774 1.00 96.69 292 THR A CA 1
ATOM 2179 C C . THR A 1 292 ? -9.000 11.536 14.302 1.00 96.69 292 THR A C 1
ATOM 2181 O O . THR A 1 292 ? -9.596 10.822 15.100 1.00 96.69 292 THR A O 1
ATOM 2184 N N . PHE A 1 293 ? -7.742 11.290 13.929 1.00 96.19 293 PHE A N 1
ATOM 2185 C CA . PHE A 1 293 ? -6.946 10.171 14.427 1.00 96.19 293 PHE A CA 1
ATOM 2186 C C . PHE A 1 293 ? -6.825 10.187 15.958 1.00 96.19 293 PHE A C 1
ATOM 2188 O O . PHE A 1 293 ? -7.077 9.175 16.611 1.00 96.19 293 PHE A O 1
ATOM 2195 N N . ARG A 1 294 ? -6.441 11.331 16.547 1.00 94.50 294 ARG A N 1
ATOM 2196 C CA . ARG A 1 294 ? -6.269 11.450 18.004 1.00 94.50 294 ARG A CA 1
ATOM 2197 C C . ARG A 1 294 ? -7.582 11.209 18.731 1.00 94.50 294 ARG A C 1
ATOM 2199 O O . ARG A 1 294 ? -7.592 10.475 19.708 1.00 94.50 294 ARG A O 1
ATOM 2206 N N . GLU A 1 295 ? -8.663 11.814 18.255 1.00 95.19 295 GLU A N 1
ATOM 2207 C CA . GLU A 1 295 ? -9.990 11.648 18.844 1.00 95.19 295 GLU A CA 1
ATOM 2208 C C . GLU A 1 295 ? -10.448 10.188 18.775 1.00 95.19 295 GLU A C 1
ATOM 2210 O O . GLU A 1 295 ? -10.868 9.637 19.784 1.00 95.19 295 GLU A O 1
ATOM 2215 N N . LEU A 1 296 ? -10.249 9.519 17.634 1.00 95.12 296 LEU A N 1
ATOM 2216 C CA . LEU A 1 296 ? -10.587 8.108 17.466 1.00 95.12 296 LEU A CA 1
ATOM 2217 C C . LEU A 1 296 ? -9.882 7.203 18.489 1.00 95.12 296 LEU A C 1
ATOM 2219 O O . LEU A 1 296 ? -10.521 6.335 19.075 1.00 95.12 296 LEU A O 1
ATOM 2223 N N . LEU A 1 297 ? -8.573 7.387 18.694 1.00 92.88 297 LEU A N 1
ATOM 2224 C CA . LEU A 1 297 ? -7.775 6.472 19.520 1.00 92.88 297 LEU A CA 1
ATOM 2225 C C . LEU A 1 297 ? -7.748 6.840 21.011 1.00 92.88 297 LEU A C 1
ATOM 2227 O O . LEU A 1 297 ? -7.540 5.970 21.849 1.00 92.88 297 LEU A O 1
ATOM 2231 N N . LYS A 1 298 ? -7.977 8.107 21.375 1.00 91.38 298 LYS A N 1
ATOM 2232 C CA . LYS A 1 298 ? -7.936 8.563 22.780 1.00 91.38 298 LYS A CA 1
ATOM 2233 C C . LYS A 1 298 ? -9.277 8.526 23.490 1.00 91.38 298 LYS A C 1
ATOM 2235 O O . LYS A 1 298 ? -9.297 8.589 24.714 1.00 91.38 298 LYS A O 1
ATOM 2240 N N . SER A 1 299 ? -10.379 8.421 22.755 1.00 90.25 299 SER A N 1
ATOM 2241 C CA . SER A 1 299 ? -11.717 8.379 23.347 1.00 90.25 299 SER A CA 1
ATOM 2242 C C . SER A 1 299 ? -12.013 7.096 24.131 1.00 90.25 299 SER A C 1
ATOM 2244 O O . SER A 1 299 ? -13.023 7.037 24.828 1.00 90.25 299 SER A O 1
ATOM 2246 N N . GLY A 1 300 ? -11.169 6.061 24.042 1.00 91.25 300 GLY A N 1
ATOM 2247 C CA . GLY A 1 300 ? -11.419 4.788 24.716 1.00 91.25 300 GLY A CA 1
ATOM 2248 C C . GLY A 1 300 ? -12.760 4.198 24.277 1.00 91.25 300 GLY A C 1
ATOM 2249 O O . GLY A 1 300 ? -12.998 4.019 23.086 1.00 91.25 300 GLY A O 1
ATOM 2250 N N . SER A 1 301 ? -13.654 3.913 25.226 1.00 91.12 301 SER A N 1
ATOM 2251 C CA . SER A 1 301 ? -15.012 3.428 24.916 1.00 91.12 301 SER A CA 1
ATOM 2252 C C . SER A 1 301 ? -16.013 4.548 24.584 1.00 91.12 301 SER A C 1
ATOM 2254 O O . SER A 1 301 ? -17.104 4.262 24.101 1.00 91.12 301 SER A O 1
ATOM 2256 N N . GLU A 1 302 ? -15.652 5.817 24.792 1.00 93.75 302 GLU A N 1
ATOM 2257 C CA . GLU A 1 302 ? -16.513 6.994 24.594 1.00 93.75 302 GLU A CA 1
ATOM 2258 C C . GLU A 1 302 ? -16.274 7.661 23.227 1.00 93.75 302 GLU A C 1
ATOM 2260 O O . GLU A 1 302 ? -16.182 8.885 23.105 1.00 93.75 302 GLU A O 1
ATOM 2265 N N . ILE A 1 303 ? -16.125 6.857 22.169 1.00 94.50 303 ILE A N 1
ATOM 2266 C CA . ILE A 1 303 ? -15.885 7.367 20.810 1.00 94.50 303 ILE A CA 1
ATOM 2267 C C . ILE A 1 303 ? -17.120 8.156 20.341 1.00 94.50 303 ILE A C 1
ATOM 2269 O O . ILE A 1 303 ? -18.225 7.605 20.341 1.00 94.50 303 ILE A O 1
ATOM 2273 N N . PRO A 1 304 ? -16.971 9.424 19.907 1.00 95.88 304 PRO A N 1
ATOM 2274 C CA . PRO A 1 304 ? -18.089 10.218 19.414 1.00 95.88 304 PRO A CA 1
ATOM 2275 C C . PRO A 1 304 ? -18.814 9.517 18.264 1.00 95.88 304 PRO A C 1
ATOM 2277 O O . PRO A 1 304 ? -18.182 9.129 17.285 1.00 95.88 304 PRO A O 1
ATOM 2280 N N . ALA A 1 305 ? -20.147 9.441 18.323 1.00 95.75 305 ALA A N 1
ATOM 2281 C CA . ALA A 1 305 ? -20.957 8.757 17.305 1.00 95.75 305 ALA A CA 1
ATOM 2282 C C . ALA A 1 305 ? -20.711 9.270 15.871 1.00 95.75 305 ALA A C 1
ATOM 2284 O O . ALA A 1 305 ? -20.793 8.516 14.907 1.00 95.75 305 ALA A O 1
ATOM 2285 N N . ARG A 1 306 ? -20.333 10.547 15.714 1.00 96.44 306 ARG A N 1
ATOM 2286 C CA . ARG A 1 306 ? -19.956 11.125 14.411 1.00 96.44 306 ARG A CA 1
ATOM 2287 C C . ARG A 1 306 ? -18.705 10.500 13.778 1.00 96.44 306 ARG A C 1
ATOM 2289 O O . ARG A 1 306 ? -18.451 10.734 12.606 1.00 96.44 306 ARG A O 1
ATOM 2296 N N . LEU A 1 307 ? -17.888 9.788 14.556 1.00 96.94 307 LEU A N 1
ATOM 2297 C CA . LEU A 1 307 ? -16.690 9.092 14.088 1.00 96.94 307 LEU A CA 1
ATOM 2298 C C . LEU A 1 307 ? -16.949 7.615 13.785 1.00 96.94 307 LEU A C 1
ATOM 2300 O O . LEU A 1 307 ? -16.038 6.953 13.299 1.00 96.94 307 LEU A O 1
ATOM 2304 N N . THR A 1 308 ? -18.157 7.097 14.026 1.00 97.69 308 THR A N 1
ATOM 2305 C CA . THR A 1 308 ? -18.498 5.696 13.747 1.00 97.69 308 THR A CA 1
ATOM 2306 C C . THR A 1 308 ? -18.196 5.275 12.303 1.00 97.69 308 THR A C 1
ATOM 2308 O O . THR A 1 308 ? -17.551 4.240 12.150 1.00 97.69 308 THR A O 1
ATOM 2311 N N . PRO A 1 309 ? -18.522 6.060 11.254 1.00 98.25 309 PRO A N 1
ATOM 2312 C CA . PRO A 1 309 ? -18.173 5.692 9.878 1.00 98.25 309 PRO A CA 1
ATOM 2313 C C . PRO A 1 309 ? -16.664 5.508 9.666 1.00 98.25 309 PRO A C 1
ATOM 2315 O O . PRO A 1 309 ? -16.213 4.516 9.092 1.00 98.25 309 PRO A O 1
ATOM 2318 N N . VAL A 1 310 ? -15.863 6.443 10.189 1.00 98.19 310 VAL A N 1
ATOM 2319 C CA . VAL A 1 310 ? -14.394 6.396 10.105 1.00 98.19 310 VAL A CA 1
ATOM 2320 C C . VAL A 1 310 ? -13.840 5.231 10.925 1.00 98.19 310 VAL A C 1
ATOM 2322 O O . VAL A 1 310 ? -12.941 4.533 10.460 1.00 98.19 310 VAL A O 1
ATOM 2325 N N . LEU A 1 311 ? -14.381 4.998 12.124 1.00 98.38 311 LEU A N 1
ATOM 2326 C CA . LEU A 1 311 ? -14.012 3.871 12.975 1.00 98.38 311 LEU A CA 1
ATOM 2327 C C . LEU A 1 311 ? -14.253 2.551 12.249 1.00 98.38 311 LEU A C 1
ATOM 2329 O O . LEU A 1 311 ? -13.328 1.758 12.126 1.00 98.38 311 LEU A O 1
ATOM 2333 N N . ASP A 1 312 ? -15.462 2.322 11.747 1.00 98.62 312 ASP A N 1
ATOM 2334 C CA . ASP A 1 312 ? -15.827 1.072 11.087 1.00 98.62 312 ASP A CA 1
ATOM 2335 C C . ASP A 1 312 ? -14.964 0.837 9.838 1.00 98.62 312 ASP A C 1
ATOM 2337 O O . ASP A 1 312 ? -14.471 -0.272 9.631 1.00 98.62 312 ASP A O 1
ATOM 2341 N N . PHE A 1 313 ? -14.667 1.887 9.063 1.00 98.69 313 PHE A N 1
ATOM 2342 C CA . PHE A 1 313 ? -13.750 1.805 7.922 1.00 98.69 313 PHE A CA 1
ATOM 2343 C C . PHE A 1 313 ? -12.319 1.407 8.329 1.00 98.69 313 PHE A C 1
ATOM 2345 O O . PHE A 1 313 ? -11.699 0.548 7.690 1.00 98.69 313 PHE A O 1
ATOM 2352 N N . VAL A 1 314 ? -11.810 1.960 9.434 1.00 98.75 314 VAL A N 1
ATOM 2353 C CA . VAL A 1 314 ? -10.522 1.563 10.023 1.00 98.75 314 VAL A CA 1
ATOM 2354 C C . VAL A 1 314 ? -10.557 0.120 10.525 1.00 98.75 314 VAL A C 1
ATOM 2356 O O . VAL A 1 314 ? -9.621 -0.635 10.260 1.00 98.75 314 VAL A O 1
ATOM 2359 N N . LEU A 1 315 ? -11.626 -0.286 11.213 1.00 98.81 315 LEU A N 1
ATOM 2360 C CA . LEU A 1 315 ? -11.773 -1.629 11.770 1.00 98.81 315 LEU A CA 1
ATOM 2361 C C . LEU A 1 315 ? -11.842 -2.702 10.682 1.00 98.81 315 LEU A C 1
ATOM 2363 O O . LEU A 1 315 ? -11.215 -3.741 10.855 1.00 98.81 315 LEU A O 1
ATOM 2367 N N . MET A 1 316 ? -12.521 -2.459 9.556 1.00 98.56 316 MET A N 1
ATOM 2368 C CA . MET A 1 316 ? -12.558 -3.409 8.431 1.00 98.56 316 MET A CA 1
ATOM 2369 C C . MET A 1 316 ? -11.164 -3.684 7.865 1.00 98.56 316 MET A C 1
ATOM 2371 O O . MET A 1 316 ? -10.755 -4.837 7.718 1.00 98.56 316 MET A O 1
ATOM 2375 N N . ASN A 1 317 ? -10.404 -2.624 7.591 1.00 98.81 317 ASN A N 1
ATOM 2376 C CA . ASN A 1 317 ? -9.065 -2.748 7.020 1.00 98.81 317 ASN A CA 1
ATOM 2377 C C . ASN A 1 317 ? -8.062 -3.326 8.036 1.00 98.81 317 ASN A C 1
ATOM 2379 O O . ASN A 1 317 ? -7.225 -4.156 7.678 1.00 98.81 317 ASN A O 1
ATOM 2383 N N . ALA A 1 318 ? -8.185 -2.971 9.320 1.00 98.88 318 ALA A N 1
ATOM 2384 C CA . ALA A 1 318 ? -7.391 -3.573 10.391 1.00 98.88 318 ALA A CA 1
ATOM 2385 C C . ALA A 1 318 ? -7.722 -5.061 10.583 1.00 98.88 318 ALA A C 1
ATOM 2387 O O . ALA A 1 318 ? -6.813 -5.872 10.742 1.00 98.88 318 ALA A O 1
ATOM 2388 N N . ALA A 1 319 ? -9.002 -5.440 10.518 1.00 98.88 319 ALA A N 1
ATOM 2389 C CA . ALA A 1 319 ? -9.449 -6.825 10.629 1.00 98.88 319 ALA A CA 1
ATOM 2390 C C . ALA A 1 319 ? -8.863 -7.698 9.517 1.00 98.88 319 ALA A C 1
ATOM 2392 O O . ALA A 1 319 ? -8.337 -8.774 9.795 1.00 98.88 319 ALA A O 1
ATOM 2393 N N . ALA A 1 320 ? -8.883 -7.217 8.272 1.00 98.88 320 ALA A N 1
ATOM 2394 C CA . ALA A 1 320 ? -8.257 -7.916 7.155 1.00 98.88 320 ALA A CA 1
ATOM 2395 C C . ALA A 1 320 ? -6.748 -8.113 7.374 1.00 98.88 320 ALA A C 1
ATOM 2397 O O . ALA A 1 320 ? -6.233 -9.211 7.159 1.00 98.88 320 ALA A O 1
ATOM 2398 N N . LEU A 1 321 ? -6.051 -7.089 7.877 1.00 98.88 321 LEU A N 1
ATOM 2399 C CA . LEU A 1 321 ? -4.628 -7.192 8.201 1.00 98.88 321 LEU A CA 1
ATOM 2400 C C . LEU A 1 321 ? -4.359 -8.182 9.346 1.00 98.88 321 LEU A C 1
ATOM 2402 O O . LEU A 1 321 ? -3.383 -8.926 9.290 1.00 98.88 321 LEU A O 1
ATOM 2406 N N . LEU A 1 322 ? -5.227 -8.235 10.360 1.00 98.88 322 LEU A N 1
ATOM 2407 C CA . LEU A 1 322 ? -5.124 -9.183 11.475 1.00 98.88 322 LEU A CA 1
ATOM 2408 C C . LEU A 1 322 ? -5.363 -10.634 11.042 1.00 98.88 322 LEU A C 1
ATOM 2410 O O . LEU A 1 322 ? -4.694 -11.534 11.554 1.00 98.88 322 LEU A O 1
ATOM 2414 N N . VAL A 1 323 ? -6.266 -10.866 10.085 1.00 98.81 323 VAL A N 1
ATOM 2415 C CA . VAL A 1 323 ? -6.462 -12.184 9.459 1.00 98.81 323 VAL A CA 1
ATOM 2416 C C . VAL A 1 323 ? -5.210 -12.587 8.677 1.00 98.81 323 VAL A C 1
ATOM 2418 O O . VAL A 1 323 ? -4.682 -13.680 8.878 1.00 98.81 323 VAL A O 1
ATOM 2421 N N . VAL A 1 324 ? -4.663 -11.684 7.855 1.00 98.69 324 VAL A N 1
ATOM 2422 C CA . VAL A 1 324 ? -3.401 -11.917 7.127 1.00 98.69 324 VAL A CA 1
ATOM 2423 C C . VAL A 1 324 ? -2.253 -12.233 8.090 1.00 98.69 324 VAL A C 1
ATOM 2425 O O . VAL A 1 324 ? -1.498 -13.177 7.856 1.00 98.69 324 VAL A O 1
ATOM 2428 N N . ALA A 1 325 ? -2.157 -11.502 9.205 1.00 98.50 325 ALA A N 1
ATOM 2429 C CA . ALA A 1 325 ? -1.162 -11.718 10.255 1.00 98.50 325 ALA A CA 1
ATOM 2430 C C . ALA A 1 325 ? -1.345 -13.041 11.026 1.00 98.50 325 ALA A C 1
ATOM 2432 O O . ALA A 1 325 ? -0.467 -13.418 11.798 1.00 98.50 325 ALA A O 1
ATOM 2433 N N . GLY A 1 326 ? -2.463 -13.754 10.841 1.00 98.12 326 GLY A N 1
ATOM 2434 C CA . GLY A 1 326 ? -2.788 -14.971 11.589 1.00 98.12 326 GLY A CA 1
ATOM 2435 C C . GLY A 1 326 ? -3.169 -14.724 13.051 1.00 98.12 326 GLY A C 1
ATOM 2436 O O . GLY A 1 326 ? -3.084 -15.642 13.861 1.00 98.12 326 GLY A O 1
ATOM 2437 N N . ILE A 1 327 ? -3.555 -13.494 13.394 1.00 98.44 327 ILE A N 1
ATOM 2438 C CA . ILE A 1 327 ? -3.955 -13.090 14.751 1.00 98.44 327 ILE A CA 1
ATOM 2439 C C . ILE A 1 327 ? -5.465 -13.217 14.943 1.00 98.44 327 ILE A C 1
ATOM 2441 O O . ILE A 1 327 ? -5.926 -13.516 16.048 1.00 98.44 327 ILE A O 1
ATOM 2445 N N . ALA A 1 328 ? -6.224 -12.979 13.873 1.00 98.56 328 ALA A N 1
ATOM 2446 C CA . ALA A 1 328 ? -7.664 -13.171 13.829 1.00 98.56 328 ALA A CA 1
ATOM 2447 C C . ALA A 1 328 ? -8.026 -14.414 13.010 1.00 98.56 328 ALA A C 1
ATOM 2449 O O . ALA A 1 328 ? -7.372 -14.714 12.009 1.00 98.56 328 ALA A O 1
ATOM 2450 N N . GLN A 1 329 ? -9.074 -15.121 13.430 1.00 97.69 329 GLN A N 1
ATOM 2451 C CA . GLN A 1 329 ? -9.567 -16.318 12.738 1.00 97.69 329 GLN A CA 1
ATOM 2452 C C . GLN A 1 329 ? -10.389 -15.970 11.492 1.00 97.69 329 GLN A C 1
ATOM 2454 O O . GLN A 1 329 ? -10.317 -16.662 10.479 1.00 97.69 329 GLN A O 1
ATOM 2459 N N . ASP A 1 330 ? -11.158 -14.885 11.569 1.00 98.50 330 ASP A N 1
ATOM 2460 C CA . ASP A 1 330 ? -11.984 -14.362 10.489 1.00 98.50 330 ASP A CA 1
ATOM 2461 C C . ASP A 1 330 ? -12.141 -12.835 10.606 1.00 98.50 330 ASP A C 1
ATOM 2463 O O . ASP A 1 330 ? -11.563 -12.188 11.485 1.00 98.50 330 ASP A O 1
ATOM 2467 N N . PHE A 1 331 ? -12.913 -12.234 9.698 1.00 98.69 331 PHE A N 1
ATOM 2468 C CA . PHE A 1 331 ? -13.117 -10.788 9.675 1.00 98.69 331 PHE A CA 1
ATOM 2469 C C . PHE A 1 331 ? -13.873 -10.248 10.895 1.00 98.69 331 PHE A C 1
ATOM 2471 O O . PHE A 1 331 ? -13.576 -9.137 11.330 1.00 98.69 331 PHE A O 1
ATOM 2478 N N . LYS A 1 332 ? -14.810 -11.004 11.478 1.00 98.75 332 LYS A N 1
ATOM 2479 C CA . LYS A 1 332 ? -15.585 -10.550 12.645 1.00 98.75 332 LYS A CA 1
ATOM 2480 C C . LYS A 1 332 ? -14.738 -10.597 13.912 1.00 98.75 332 LYS A C 1
ATOM 2482 O O . LYS A 1 332 ? -14.744 -9.639 14.683 1.00 98.75 332 LYS A O 1
ATOM 2487 N N . ASP A 1 333 ? -13.959 -11.663 14.088 1.00 98.81 333 ASP A N 1
ATOM 2488 C CA . ASP A 1 333 ? -12.939 -11.759 15.136 1.00 98.81 333 ASP A CA 1
ATOM 2489 C C . ASP A 1 333 ? -11.881 -10.652 14.975 1.00 98.81 333 ASP A C 1
ATOM 2491 O O . ASP A 1 333 ? -11.515 -9.975 15.937 1.00 98.81 333 ASP A O 1
ATOM 2495 N N . GLY A 1 334 ? -11.461 -10.376 13.735 1.00 98.75 334 GLY A N 1
ATOM 2496 C CA . GLY A 1 334 ? -10.559 -9.270 13.417 1.00 98.75 334 GLY A CA 1
ATOM 2497 C C . GLY A 1 334 ? -11.121 -7.908 13.825 1.00 98.75 334 GLY A C 1
ATOM 2498 O O . GLY A 1 334 ? -10.406 -7.118 14.442 1.00 98.75 334 GLY A O 1
ATOM 2499 N N . VAL A 1 335 ? -12.403 -7.642 13.552 1.00 98.88 335 VAL A N 1
ATOM 2500 C CA . VAL A 1 335 ? -13.079 -6.408 13.986 1.00 98.88 335 VAL A CA 1
ATOM 2501 C C . VAL A 1 335 ? -13.150 -6.329 15.506 1.00 98.88 335 VAL A C 1
ATOM 2503 O O . VAL A 1 335 ? -12.889 -5.262 16.060 1.00 98.88 335 VAL A O 1
ATOM 2506 N N . ALA A 1 336 ? -13.462 -7.430 16.195 1.00 98.75 336 ALA A N 1
ATOM 2507 C CA . ALA A 1 336 ? -13.515 -7.456 17.655 1.00 98.75 336 ALA A CA 1
ATOM 2508 C C . ALA A 1 336 ? -12.152 -7.107 18.280 1.00 98.75 336 ALA A C 1
ATOM 2510 O O . ALA A 1 336 ? -12.077 -6.214 19.126 1.00 98.75 336 ALA A O 1
ATOM 2511 N N . LYS A 1 337 ? -11.065 -7.729 17.805 1.00 98.75 337 LYS A N 1
ATOM 2512 C CA . LYS A 1 337 ? -9.689 -7.459 18.263 1.00 98.75 337 LYS A CA 1
ATOM 2513 C C . LYS A 1 337 ? -9.224 -6.042 17.928 1.00 98.75 337 LYS A C 1
ATOM 2515 O O . LYS A 1 337 ? -8.617 -5.373 18.763 1.00 98.75 337 LYS A O 1
ATOM 2520 N N . ALA A 1 338 ? -9.523 -5.562 16.721 1.00 98.62 338 ALA A N 1
ATOM 2521 C CA . ALA A 1 338 ? -9.212 -4.195 16.316 1.00 98.62 338 ALA A CA 1
ATOM 2522 C C . ALA A 1 338 ? -9.973 -3.173 17.179 1.00 98.62 338 ALA A C 1
ATOM 2524 O O . ALA A 1 338 ? -9.392 -2.186 17.628 1.00 98.62 338 ALA A O 1
ATOM 2525 N N . ARG A 1 339 ? -11.252 -3.435 17.481 1.00 98.44 339 ARG A N 1
ATOM 2526 C CA . ARG A 1 339 ? -12.070 -2.578 18.344 1.00 98.44 339 ARG A CA 1
ATOM 2527 C C . ARG A 1 339 ? -11.533 -2.566 19.769 1.00 98.44 339 ARG A C 1
ATOM 2529 O O . ARG A 1 339 ? -11.372 -1.483 20.314 1.00 98.44 339 ARG A O 1
ATOM 2536 N N . GLU A 1 340 ? -11.172 -3.724 20.326 1.00 97.75 340 GLU A N 1
ATOM 2537 C CA . GLU A 1 340 ? -10.514 -3.806 21.635 1.00 97.75 340 GLU A CA 1
ATOM 2538 C C . GLU A 1 340 ? -9.216 -2.989 21.655 1.00 97.75 340 GLU A C 1
ATOM 2540 O O . GLU A 1 340 ? -8.959 -2.259 22.611 1.00 97.75 340 GLU A O 1
ATOM 2545 N N . SER A 1 341 ? -8.405 -3.061 20.596 1.00 96.75 341 SER A N 1
ATOM 2546 C CA . SER A 1 341 ? -7.162 -2.291 20.502 1.00 96.75 341 SER A CA 1
ATOM 2547 C C . SER A 1 341 ? -7.389 -0.779 20.577 1.00 96.75 341 SER A C 1
ATOM 2549 O O . SER A 1 341 ? -6.643 -0.080 21.268 1.00 96.75 341 SER A O 1
ATOM 2551 N N . VAL A 1 342 ? -8.444 -0.284 19.924 1.00 95.75 342 VAL A N 1
ATOM 2552 C CA . VAL A 1 342 ? -8.862 1.120 20.007 1.00 95.75 342 VAL A CA 1
ATOM 2553 C C . VAL A 1 342 ? -9.386 1.442 21.409 1.00 95.75 342 VAL A C 1
ATOM 2555 O O . VAL A 1 342 ? -8.876 2.346 22.065 1.00 95.75 342 VAL A O 1
ATOM 2558 N N . THR A 1 343 ? -10.371 0.690 21.909 1.00 95.81 343 THR A N 1
ATOM 2559 C CA . THR A 1 343 ? -11.103 1.056 23.133 1.00 95.81 343 THR A CA 1
ATOM 2560 C C . THR A 1 343 ? -10.297 0.864 24.416 1.00 95.81 343 THR A C 1
ATOM 2562 O O . THR A 1 343 ? -10.567 1.542 25.404 1.00 95.81 343 THR A O 1
ATOM 2565 N N . SER A 1 344 ? -9.307 -0.034 24.412 1.00 93.19 344 SER A N 1
ATOM 2566 C CA . SER A 1 344 ? -8.364 -0.236 25.526 1.00 93.19 344 SER A CA 1
ATOM 2567 C C . SER A 1 344 ? -7.188 0.745 25.521 1.00 93.19 344 SER A C 1
ATOM 2569 O O . SER A 1 344 ? -6.376 0.726 26.441 1.00 93.19 344 SER A O 1
ATOM 2571 N N . GLY A 1 345 ? -7.052 1.570 24.477 1.00 89.44 345 GLY A N 1
ATOM 2572 C CA . GLY A 1 345 ? -5.917 2.474 24.307 1.00 89.44 345 GLY A CA 1
ATOM 2573 C C . GLY A 1 345 ? -4.623 1.787 23.859 1.00 89.44 345 GLY A C 1
ATOM 2574 O O . GLY A 1 345 ? -3.587 2.444 23.769 1.00 89.44 345 GLY A O 1
ATOM 2575 N N . LYS A 1 346 ? -4.647 0.486 23.527 1.00 90.00 346 LYS A N 1
ATOM 2576 C CA . LYS A 1 346 ? -3.463 -0.230 23.019 1.00 90.00 346 LYS A CA 1
ATOM 2577 C C . LYS A 1 346 ? -2.966 0.307 21.672 1.00 90.00 346 LYS A C 1
ATOM 2579 O O . LYS A 1 346 ? -1.784 0.167 21.362 1.00 90.00 346 LYS A O 1
ATOM 2584 N N . ALA A 1 347 ? -3.860 0.901 20.882 1.00 88.06 347 ALA A N 1
ATOM 2585 C CA . ALA A 1 347 ? -3.540 1.576 19.627 1.00 88.06 347 ALA A CA 1
ATOM 2586 C C . ALA A 1 347 ? -3.063 3.030 19.815 1.00 88.06 347 ALA A C 1
ATOM 2588 O O . ALA A 1 347 ? -2.599 3.642 18.854 1.00 88.06 347 ALA A O 1
ATOM 2589 N N . THR A 1 348 ? -3.182 3.608 21.013 1.00 81.50 348 THR A N 1
ATOM 2590 C CA . THR A 1 348 ? -2.896 5.028 21.247 1.00 81.50 348 THR A CA 1
ATOM 2591 C C . THR A 1 348 ? -1.392 5.292 21.207 1.00 81.50 348 THR A C 1
ATOM 2593 O O . THR A 1 348 ? -0.647 4.726 22.011 1.00 81.50 348 THR A O 1
ATOM 2596 N N . PRO A 1 349 ? -0.908 6.191 20.329 1.00 65.94 349 PRO A N 1
ATOM 2597 C CA . PRO A 1 349 ? 0.458 6.686 20.414 1.00 65.94 349 PRO A CA 1
ATOM 2598 C C . PRO A 1 349 ? 0.727 7.301 21.779 1.00 65.94 349 PRO A C 1
ATOM 2600 O O . PRO A 1 349 ? -0.019 8.172 22.224 1.00 65.94 349 PRO A O 1
ATOM 2603 N N . GLY A 1 350 ? 1.805 6.876 22.439 1.00 58.19 350 GLY A N 1
ATOM 2604 C CA . GLY A 1 350 ? 2.247 7.508 23.676 1.00 58.19 350 GLY A CA 1
ATOM 2605 C C . GLY A 1 350 ? 2.609 8.970 23.419 1.00 58.19 350 GLY A C 1
ATOM 2606 O O . GLY A 1 350 ? 3.673 9.252 22.873 1.00 58.19 350 GLY A O 1
ATOM 2607 N N . GLU A 1 351 ? 1.745 9.900 23.820 1.00 43.50 351 GLU A N 1
ATOM 2608 C CA . GLU A 1 351 ? 2.070 11.324 23.848 1.00 43.50 351 GLU A CA 1
ATOM 2609 C C . GLU A 1 351 ? 3.058 11.567 24.990 1.00 43.50 351 GLU A C 1
ATOM 2611 O O . GLU A 1 351 ? 2.727 11.474 26.169 1.00 43.50 351 GLU A O 1
ATOM 2616 N N . GLY A 1 352 ? 4.323 11.805 24.657 1.00 36.44 352 GLY A N 1
ATOM 2617 C CA . GLY A 1 352 ? 5.299 12.251 25.641 1.00 36.44 352 GL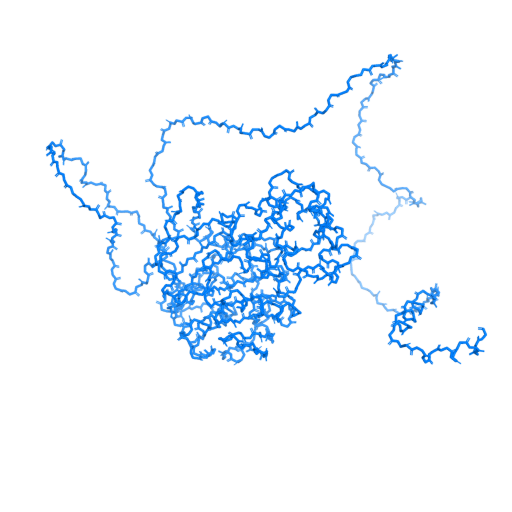Y A CA 1
ATOM 2618 C C . GLY A 1 352 ? 5.098 13.728 25.966 1.00 36.44 352 GLY A C 1
ATOM 2619 O O . GLY A 1 352 ? 5.717 14.569 25.322 1.00 36.44 352 GLY A O 1
ATOM 2620 N N . GLU A 1 353 ? 4.325 14.046 27.003 1.00 31.08 353 GLU A N 1
ATOM 2621 C CA . GLU A 1 353 ? 4.637 15.201 27.848 1.00 31.08 353 GLU A CA 1
ATOM 2622 C C . GLU A 1 353 ? 5.692 14.757 28.868 1.00 31.08 353 GLU A C 1
ATOM 2624 O O . GLU A 1 353 ? 5.439 13.966 29.770 1.00 31.08 353 GLU A O 1
ATOM 2629 N N . GLY A 1 354 ? 6.926 15.214 28.666 1.00 31.81 354 GLY A N 1
ATOM 2630 C CA . GLY A 1 354 ? 8.072 14.923 29.524 1.00 31.81 354 GLY A CA 1
ATOM 2631 C C . GLY A 1 354 ? 8.972 16.146 29.643 1.00 31.81 354 GLY A C 1
ATOM 2632 O O . GLY A 1 354 ? 10.137 16.107 29.261 1.00 31.81 354 GLY A O 1
ATOM 2633 N N . ARG A 1 355 ? 8.423 17.263 30.129 1.00 34.34 355 ARG A N 1
ATOM 2634 C CA . ARG A 1 355 ? 9.224 18.321 30.755 1.00 34.34 355 ARG A CA 1
ATOM 2635 C C . ARG A 1 355 ? 9.154 18.099 32.262 1.00 34.34 355 ARG A C 1
ATOM 2637 O O . ARG A 1 355 ? 8.130 18.397 32.860 1.00 34.34 355 ARG A O 1
ATOM 2644 N N . GLY A 1 356 ? 10.229 17.606 32.869 1.00 28.06 356 GLY A N 1
ATOM 2645 C CA . GLY A 1 356 ? 10.328 17.569 34.327 1.00 28.06 356 GLY A CA 1
ATOM 2646 C C . GLY A 1 356 ? 11.430 16.660 34.855 1.00 28.06 356 GLY A C 1
ATOM 2647 O O . GLY A 1 356 ? 11.335 15.450 34.729 1.00 28.06 356 GLY A O 1
ATOM 2648 N N . GLN A 1 357 ? 12.423 17.287 35.492 1.00 30.11 357 GLN A N 1
ATOM 2649 C CA . GLN A 1 357 ? 13.329 16.716 36.500 1.00 30.11 357 GLN A CA 1
ATOM 2650 C C . GLN A 1 357 ? 14.397 15.711 36.028 1.00 30.11 357 GLN A C 1
ATOM 2652 O O . GLN A 1 357 ? 14.450 14.566 36.452 1.00 30.11 357 GLN A O 1
ATOM 2657 N N . ALA A 1 358 ? 15.343 16.198 35.225 1.00 29.62 358 ALA A N 1
ATOM 2658 C CA . ALA A 1 358 ? 16.724 15.706 35.237 1.00 29.62 358 ALA A CA 1
ATOM 2659 C C . ALA A 1 358 ? 17.650 16.904 34.988 1.00 29.62 358 ALA A C 1
ATOM 2661 O O . ALA A 1 358 ? 18.197 17.104 33.904 1.00 29.62 358 ALA A O 1
ATOM 2662 N N . GLY A 1 359 ? 17.712 17.786 35.977 1.00 28.97 359 GLY A N 1
ATOM 2663 C CA . GLY A 1 359 ? 18.483 19.019 35.926 1.00 28.97 359 GLY A CA 1
ATOM 2664 C C . GLY A 1 359 ? 18.736 19.527 37.330 1.00 28.97 359 GLY A C 1
ATOM 2665 O O . GLY A 1 359 ? 18.312 20.627 37.628 1.00 28.97 359 GLY A O 1
ATOM 2666 N N . GLU A 1 360 ? 19.322 18.682 38.181 1.00 28.33 360 GLU A N 1
ATOM 2667 C CA . GLU A 1 360 ? 19.906 19.041 39.485 1.00 28.33 360 GLU A CA 1
ATOM 2668 C C . GLU A 1 360 ? 20.587 17.793 40.089 1.00 28.33 360 GLU A C 1
ATOM 2670 O O . GLU A 1 360 ? 20.155 17.255 41.097 1.00 28.33 360 GLU A O 1
ATOM 2675 N N . ALA A 1 361 ? 21.599 17.237 39.409 1.00 29.09 361 ALA A N 1
ATOM 2676 C CA . ALA A 1 361 ? 22.502 16.227 39.999 1.00 29.09 361 ALA A CA 1
ATOM 2677 C C . ALA A 1 361 ? 23.797 16.006 39.183 1.00 29.09 361 ALA A C 1
ATOM 2679 O O . ALA A 1 361 ? 24.356 14.914 39.191 1.00 29.09 361 ALA A O 1
ATOM 2680 N N . ALA A 1 362 ? 24.261 16.999 38.415 1.00 29.23 362 ALA A N 1
ATOM 2681 C CA . ALA A 1 362 ? 25.477 16.861 37.601 1.00 29.23 362 ALA A CA 1
ATOM 2682 C C . ALA A 1 362 ? 26.367 18.117 37.625 1.00 29.23 362 ALA A C 1
ATOM 2684 O O . ALA A 1 362 ? 27.032 18.433 36.644 1.00 29.23 362 ALA A O 1
ATOM 2685 N N . GLU A 1 363 ? 26.387 18.815 38.758 1.00 29.47 363 GLU A N 1
ATOM 2686 C CA . GLU A 1 363 ? 27.463 19.733 39.138 1.00 29.47 363 GLU A CA 1
ATOM 2687 C C . GLU A 1 363 ? 27.880 19.392 40.568 1.00 29.47 363 GLU A C 1
ATOM 2689 O O . GLU A 1 363 ? 27.559 20.109 41.498 1.00 29.47 363 GLU A O 1
ATOM 2694 N N . GLU A 1 364 ? 28.524 18.239 40.750 1.00 30.69 364 GLU A N 1
ATOM 2695 C CA . GLU A 1 364 ? 29.468 17.992 41.847 1.00 30.69 364 GLU A CA 1
ATOM 2696 C C . GLU A 1 364 ? 30.130 16.621 41.626 1.00 30.69 364 GLU A C 1
ATOM 2698 O O . GLU A 1 364 ? 29.484 15.581 41.699 1.00 30.69 364 GLU A O 1
ATOM 2703 N N . GLY A 1 365 ? 31.435 16.624 41.327 1.00 26.61 365 GLY A N 1
ATOM 2704 C CA . GLY A 1 365 ? 32.287 15.433 41.424 1.00 26.61 365 GLY A CA 1
ATOM 2705 C C . GLY A 1 365 ? 32.801 14.844 40.107 1.00 26.61 365 GLY A C 1
ATOM 2706 O O . GLY A 1 365 ? 32.343 13.795 39.670 1.00 26.61 365 GLY A O 1
ATOM 2707 N N . LEU A 1 366 ? 33.843 15.447 39.524 1.00 27.70 366 LEU A N 1
ATOM 2708 C CA . LEU A 1 366 ? 34.757 14.756 38.603 1.00 27.70 366 LEU A CA 1
ATOM 2709 C C . LEU A 1 366 ? 36.205 14.987 39.055 1.00 27.70 366 LEU A C 1
ATOM 2711 O O . LEU A 1 366 ? 36.829 15.989 38.717 1.00 27.70 366 LEU A O 1
ATOM 2715 N N . ALA A 1 367 ? 36.729 14.031 39.817 1.00 27.78 367 ALA A N 1
ATOM 2716 C CA . ALA A 1 367 ? 38.154 13.761 39.967 1.00 27.78 367 ALA A CA 1
ATOM 2717 C C . ALA A 1 367 ? 38.320 12.242 40.124 1.00 27.78 367 ALA A C 1
ATOM 2719 O O . ALA A 1 367 ? 37.754 11.664 41.049 1.00 27.78 367 ALA A O 1
ATOM 2720 N N . GLY A 1 368 ? 39.072 11.596 39.230 1.00 26.45 368 GLY A N 1
ATOM 2721 C CA . GLY A 1 368 ? 39.462 10.191 39.391 1.00 26.45 368 GLY A CA 1
ATOM 2722 C C . GLY A 1 368 ? 39.546 9.397 38.090 1.00 26.45 368 GLY A C 1
ATOM 2723 O O . GLY A 1 368 ? 38.573 9.270 37.359 1.00 26.45 368 GLY A O 1
ATOM 2724 N N . GLU A 1 369 ? 40.739 8.878 37.823 1.00 26.69 369 GLU A N 1
ATOM 2725 C CA . GLU A 1 369 ? 41.178 8.129 36.646 1.00 26.69 369 GLU A CA 1
ATOM 2726 C C . GLU A 1 369 ? 40.635 6.685 36.564 1.00 26.69 369 GLU A C 1
ATOM 2728 O O . GLU A 1 369 ? 40.402 6.041 37.580 1.00 26.69 369 GLU A O 1
ATOM 2733 N N . GLY A 1 370 ? 40.641 6.115 35.348 1.00 24.11 370 GLY A N 1
ATOM 2734 C CA . GLY A 1 370 ? 41.142 4.747 35.140 1.00 24.11 370 GLY A CA 1
ATOM 2735 C C . GLY A 1 370 ? 40.149 3.595 34.893 1.00 24.11 370 GLY A C 1
ATOM 2736 O O . GLY A 1 370 ? 39.527 3.083 35.808 1.00 24.11 370 GLY A O 1
ATOM 2737 N N . ARG A 1 371 ? 40.237 3.052 33.664 1.00 24.91 371 ARG A N 1
ATOM 2738 C CA . ARG A 1 371 ? 40.028 1.646 33.224 1.00 24.91 371 ARG A CA 1
ATOM 2739 C C . ARG A 1 371 ? 38.624 0.995 33.211 1.00 24.91 371 ARG A C 1
ATOM 2741 O O . ARG A 1 371 ? 38.070 0.649 34.238 1.00 24.91 371 ARG A O 1
ATOM 2748 N N . ARG A 1 372 ? 38.343 0.513 31.985 1.00 24.72 372 ARG A N 1
ATOM 2749 C CA . ARG A 1 372 ? 37.817 -0.805 31.554 1.00 24.72 372 ARG A CA 1
ATOM 2750 C C . ARG A 1 372 ? 36.300 -1.045 31.481 1.00 24.72 372 ARG A C 1
ATOM 2752 O O . ARG A 1 372 ? 35.577 -0.880 32.444 1.00 24.72 372 ARG A O 1
ATOM 2759 N N . GLU A 1 373 ? 35.980 -1.624 30.317 1.00 25.48 373 GLU A N 1
ATOM 2760 C CA . GLU A 1 373 ? 34.918 -2.584 29.979 1.00 25.48 373 GLU A CA 1
ATOM 2761 C C . GLU A 1 373 ? 33.459 -2.116 29.862 1.00 25.48 373 GLU A C 1
ATOM 2763 O O . GLU A 1 373 ? 32.957 -1.332 30.648 1.00 25.48 373 GLU A O 1
ATOM 2768 N N . ALA A 1 374 ? 32.849 -2.640 28.787 1.00 33.62 374 ALA A N 1
ATOM 2769 C CA . ALA A 1 374 ? 31.440 -2.926 28.518 1.00 33.62 374 ALA A CA 1
ATOM 2770 C C . ALA A 1 374 ? 30.347 -2.157 29.292 1.00 33.62 374 ALA A C 1
ATOM 2772 O O . ALA A 1 374 ? 30.231 -2.256 30.504 1.00 33.62 374 ALA A O 1
ATOM 2773 N N . GLY A 1 375 ? 29.429 -1.538 28.546 1.00 21.14 375 GLY A N 1
ATOM 2774 C CA . GLY A 1 375 ? 28.129 -1.081 29.050 1.00 21.14 375 GLY A CA 1
ATOM 2775 C C . GLY A 1 375 ? 27.328 -0.474 27.900 1.00 21.14 375 GLY A C 1
ATOM 2776 O O . GLY A 1 375 ? 27.794 0.449 27.245 1.00 21.14 375 GLY A O 1
ATOM 2777 N N . GLU A 1 376 ? 26.280 -1.152 27.437 1.00 32.03 376 GLU A N 1
ATOM 2778 C CA . GLU A 1 376 ? 24.894 -0.847 27.824 1.00 32.03 376 GLU A CA 1
ATOM 2779 C C . GLU A 1 376 ? 24.386 0.486 27.256 1.00 32.03 376 GLU A C 1
ATOM 2781 O O . GLU A 1 376 ? 24.700 1.568 27.738 1.00 32.03 376 GLU A O 1
ATOM 2786 N N . ALA A 1 377 ? 23.513 0.392 26.252 1.00 24.64 377 ALA A N 1
ATOM 2787 C CA . ALA A 1 377 ? 22.580 1.459 25.902 1.00 24.64 377 ALA A CA 1
ATOM 2788 C C . ALA A 1 377 ? 21.188 0.856 25.657 1.00 24.64 377 ALA A C 1
ATOM 2790 O O . ALA A 1 377 ? 20.602 0.987 24.587 1.00 24.64 377 ALA A O 1
ATOM 2791 N N . ALA A 1 378 ? 20.668 0.155 26.668 1.00 26.28 378 ALA A N 1
ATOM 2792 C CA . ALA A 1 378 ? 19.252 -0.167 26.789 1.00 26.28 378 ALA A CA 1
ATOM 2793 C C . ALA A 1 378 ? 18.645 0.805 27.811 1.00 26.28 378 ALA A C 1
ATOM 2795 O O . ALA A 1 378 ? 18.698 0.585 29.017 1.00 26.28 378 ALA A O 1
ATOM 2796 N N . GLY A 1 379 ? 18.117 1.931 27.333 1.00 22.66 379 GLY A N 1
ATOM 2797 C CA . GLY A 1 379 ? 17.461 2.925 28.182 1.00 22.66 379 GLY A CA 1
ATOM 2798 C C . GLY A 1 379 ? 16.012 2.544 28.473 1.00 22.66 379 GLY A C 1
ATOM 2799 O O . GLY A 1 379 ? 15.107 2.990 27.772 1.00 22.66 379 GLY A O 1
ATOM 2800 N N . ILE A 1 380 ? 15.785 1.734 29.508 1.00 26.98 380 ILE A N 1
ATOM 2801 C CA . ILE A 1 380 ? 14.457 1.507 30.093 1.00 26.98 380 ILE A CA 1
ATOM 2802 C C . ILE A 1 380 ? 14.146 2.684 31.024 1.00 26.98 380 ILE A C 1
ATOM 2804 O O . ILE A 1 380 ? 14.883 2.938 31.970 1.00 26.98 380 ILE A O 1
ATOM 2808 N N . TRP A 1 381 ? 13.033 3.380 30.793 1.00 24.36 381 TRP A N 1
ATOM 2809 C CA . TRP A 1 381 ? 12.483 4.353 31.743 1.00 24.36 381 TRP A CA 1
ATOM 2810 C C . TRP A 1 381 ? 11.105 3.897 32.187 1.00 24.36 381 TRP A C 1
ATOM 2812 O O . TRP A 1 381 ? 10.270 3.632 31.332 1.00 24.36 381 TRP A O 1
ATOM 2822 N N . GLY A 1 382 ? 10.887 3.789 33.501 1.00 23.69 382 GLY A N 1
ATOM 2823 C CA . GLY A 1 382 ? 9.684 3.271 34.166 1.00 23.69 382 GLY A CA 1
ATOM 2824 C C . GLY A 1 382 ? 8.475 4.217 34.180 1.00 23.69 382 GLY A C 1
ATOM 2825 O O . GLY A 1 382 ? 8.576 5.385 33.802 1.00 23.69 382 GLY A O 1
ATOM 2826 N N . GLY A 1 383 ? 7.308 3.667 34.531 1.00 24.11 383 GLY A N 1
ATOM 2827 C CA . GLY A 1 383 ? 6.034 4.368 34.753 1.00 24.11 383 GLY A CA 1
ATOM 2828 C C . GLY A 1 383 ? 4.803 3.522 34.375 1.00 24.11 383 GLY A C 1
ATOM 2829 O O . GLY A 1 383 ? 4.633 3.243 33.192 1.00 24.11 383 GLY A O 1
ATOM 2830 N N . GLU A 1 384 ? 4.044 3.150 35.418 1.00 28.14 384 GLU A N 1
ATOM 2831 C CA . GLU A 1 384 ? 2.706 2.520 35.590 1.00 28.14 384 GLU A CA 1
ATOM 2832 C C . GLU A 1 384 ? 2.129 1.502 34.573 1.00 28.14 384 GLU A C 1
ATOM 2834 O O . GLU A 1 384 ? 2.206 1.644 33.354 1.00 28.14 384 GLU A O 1
ATOM 2839 N N . GLU A 1 385 ? 1.518 0.444 35.131 1.00 31.56 385 GLU A N 1
ATOM 2840 C CA . GLU A 1 385 ? 0.939 -0.720 34.447 1.00 31.56 385 GLU A CA 1
ATOM 2841 C C . GLU A 1 385 ? -0.260 -0.351 33.550 1.00 31.56 385 GLU A C 1
ATOM 2843 O O . GLU A 1 385 ? -1.268 0.161 34.027 1.00 31.56 385 GLU A O 1
ATOM 2848 N N . GLY A 1 386 ? -0.185 -0.681 32.251 1.00 36.12 386 GLY A N 1
ATOM 2849 C CA . GLY A 1 386 ? -1.384 -0.876 31.417 1.00 36.12 386 GLY A CA 1
ATOM 2850 C C . GLY A 1 386 ? -1.410 -0.256 30.013 1.00 36.12 386 GLY A C 1
ATOM 2851 O O . GLY A 1 386 ? -2.231 -0.684 29.207 1.00 36.12 386 GLY A O 1
ATOM 2852 N N . SER A 1 387 ? -0.528 0.689 29.659 1.00 35.62 387 SER A N 1
ATOM 2853 C CA . SER A 1 387 ? -0.531 1.330 28.321 1.00 35.62 387 SER A CA 1
ATOM 2854 C C . SER A 1 387 ? 0.696 0.953 27.471 1.00 35.62 387 SER A C 1
ATOM 2856 O O . SER A 1 387 ? 1.824 1.055 27.966 1.00 35.62 387 SER A O 1
ATOM 2858 N N . PRO A 1 388 ? 0.555 0.550 26.190 1.00 39.84 388 PRO A N 1
ATOM 2859 C CA . PRO A 1 388 ? 1.712 0.165 25.384 1.00 39.84 388 PRO A CA 1
ATOM 2860 C C . PRO A 1 388 ? 2.610 1.359 25.005 1.00 39.84 388 PRO A C 1
ATOM 2862 O O . PRO A 1 388 ? 2.237 2.254 24.256 1.00 39.84 388 PRO A O 1
ATOM 2865 N N . ARG A 1 389 ? 3.851 1.356 25.507 1.00 43.19 389 ARG A N 1
ATOM 2866 C CA . ARG A 1 389 ? 4.846 2.447 25.382 1.00 43.19 389 ARG A CA 1
ATOM 2867 C C . ARG A 1 389 ? 5.615 2.511 24.050 1.00 43.19 389 ARG A C 1
ATOM 2869 O O . ARG A 1 389 ? 6.565 3.283 23.924 1.00 43.19 389 ARG A O 1
ATOM 2876 N N . TRP A 1 390 ? 5.247 1.717 23.050 1.00 51.81 390 TRP A N 1
ATOM 2877 C CA . TRP A 1 390 ? 6.131 1.400 21.919 1.00 51.81 390 TRP A CA 1
ATOM 2878 C C . TRP A 1 390 ? 6.068 2.357 20.715 1.00 51.81 390 TRP A C 1
ATOM 2880 O O . TRP A 1 390 ? 6.857 2.197 19.789 1.00 51.81 390 TRP A O 1
ATOM 2890 N N . ILE A 1 391 ? 5.240 3.410 20.736 1.00 45.22 391 ILE A N 1
ATOM 2891 C CA . ILE A 1 391 ? 5.274 4.467 19.694 1.00 45.22 391 ILE A CA 1
ATOM 2892 C C . ILE A 1 391 ? 6.362 5.535 19.975 1.00 45.22 391 ILE A C 1
ATOM 2894 O O . ILE A 1 391 ? 6.577 6.454 19.191 1.00 45.22 391 ILE A O 1
ATOM 2898 N N . ARG A 1 392 ? 7.164 5.377 21.040 1.00 37.91 392 ARG A N 1
ATOM 2899 C CA . ARG A 1 392 ? 8.318 6.257 21.321 1.00 37.91 392 ARG A CA 1
ATOM 2900 C C . ARG A 1 392 ? 9.537 6.046 20.405 1.00 37.91 392 ARG A C 1
ATOM 2902 O O . ARG A 1 392 ? 10.445 6.865 20.441 1.00 37.91 392 ARG A O 1
ATOM 2909 N N . GLY A 1 393 ? 9.558 5.010 19.563 1.00 36.03 393 GLY A N 1
ATOM 2910 C CA . GLY A 1 393 ? 10.670 4.732 18.635 1.00 36.03 393 GLY A CA 1
ATOM 2911 C C . GLY A 1 393 ? 10.599 5.444 17.275 1.00 36.03 393 GLY A C 1
ATOM 2912 O O . GLY A 1 393 ? 11.514 5.304 16.473 1.00 36.03 393 GLY A O 1
ATOM 2913 N N . LEU A 1 394 ? 9.525 6.191 16.995 1.00 35.28 394 LEU A N 1
ATOM 2914 C CA . LEU A 1 394 ? 9.307 6.886 15.713 1.00 35.28 394 LEU A CA 1
ATOM 2915 C C . LEU A 1 394 ? 9.768 8.355 15.714 1.00 35.28 394 LEU A C 1
ATOM 2917 O O . LEU A 1 394 ? 9.663 9.040 14.697 1.00 35.28 394 LEU A O 1
ATOM 2921 N N . CYS A 1 395 ? 10.258 8.847 16.855 1.00 32.03 395 CYS A N 1
ATOM 2922 C CA . CYS A 1 395 ? 10.660 10.235 17.052 1.00 32.03 395 CYS A CA 1
ATOM 2923 C C . CYS A 1 395 ? 11.994 10.282 17.804 1.00 32.03 395 CYS A C 1
ATOM 2925 O O . CYS A 1 395 ? 12.008 10.306 19.034 1.00 32.03 395 CYS A O 1
ATOM 2927 N N . GLU A 1 396 ? 13.123 10.342 17.101 1.00 31.52 396 GLU A N 1
ATOM 2928 C CA . GLU A 1 396 ? 14.347 10.810 17.756 1.00 31.52 396 GLU A CA 1
ATOM 2929 C C . GLU A 1 396 ? 14.246 12.321 18.001 1.00 31.52 396 GLU A C 1
ATOM 2931 O O . GLU A 1 396 ? 14.036 13.123 17.088 1.00 31.52 396 GLU A O 1
ATOM 2936 N N . PHE A 1 397 ? 14.365 12.708 19.270 1.00 26.81 397 PHE A N 1
ATOM 2937 C CA . PHE A 1 397 ? 14.332 14.093 19.720 1.00 26.81 397 PHE A CA 1
ATOM 2938 C C . PHE A 1 397 ? 15.712 14.733 19.547 1.00 26.81 397 PHE A C 1
ATOM 2940 O O . PHE A 1 397 ? 16.714 14.222 20.046 1.00 26.81 397 PHE A O 1
ATOM 2947 N N . ARG A 1 398 ? 15.767 15.915 18.923 1.00 28.47 398 ARG A N 1
ATOM 2948 C CA . ARG A 1 398 ? 16.931 16.806 19.006 1.00 28.47 398 ARG A CA 1
ATOM 2949 C C . ARG A 1 398 ? 16.684 17.812 20.128 1.00 28.47 398 ARG A C 1
ATOM 2951 O O . ARG A 1 398 ? 15.955 18.782 19.949 1.00 28.47 398 ARG A O 1
ATOM 2958 N N . GLY A 1 399 ? 17.290 17.579 21.287 1.00 25.09 399 GLY A N 1
ATOM 2959 C CA . GLY A 1 399 ? 17.235 18.489 22.429 1.00 25.09 399 GLY A CA 1
ATOM 2960 C C . GLY A 1 399 ? 18.619 18.799 22.987 1.00 25.09 399 GLY A C 1
ATOM 2961 O O . GLY A 1 399 ? 19.044 18.126 23.915 1.00 25.09 399 GLY A O 1
ATOM 2962 N N . LYS A 1 400 ? 19.300 19.812 22.430 1.00 27.36 400 LYS A N 1
ATOM 2963 C CA . LYS A 1 400 ? 19.992 20.909 23.146 1.00 27.36 400 LYS A CA 1
ATOM 2964 C C . LYS A 1 400 ? 20.789 21.792 22.170 1.00 27.36 400 LYS A C 1
ATOM 2966 O O . LYS A 1 400 ? 21.483 21.305 21.289 1.00 27.36 400 LYS A O 1
ATOM 2971 N N . GLU A 1 401 ? 20.584 23.095 22.355 1.00 30.36 401 GLU A N 1
ATOM 2972 C CA . GLU A 1 401 ? 21.440 24.254 22.068 1.00 30.36 401 GLU A CA 1
ATOM 2973 C C . GLU A 1 401 ? 22.362 24.256 20.839 1.00 30.36 401 GLU A C 1
ATOM 2975 O O . GLU A 1 401 ? 23.356 23.548 20.755 1.00 30.36 401 GLU A O 1
ATOM 2980 N N . ASN A 1 402 ? 22.147 25.248 19.970 1.00 26.78 402 ASN A N 1
ATOM 2981 C CA . ASN A 1 402 ? 23.278 25.937 19.361 1.00 26.78 402 ASN A CA 1
ATOM 2982 C C . ASN A 1 402 ? 23.019 27.449 19.372 1.00 26.78 402 ASN A C 1
ATOM 2984 O O . ASN A 1 402 ? 22.437 28.022 18.449 1.00 26.78 402 ASN A O 1
ATOM 2988 N N . ARG A 1 403 ? 23.463 28.103 20.453 1.00 31.81 403 ARG A N 1
ATOM 2989 C CA . ARG A 1 403 ? 23.878 29.504 20.382 1.00 31.81 403 ARG A CA 1
ATOM 2990 C C . ARG A 1 403 ? 25.113 29.554 19.486 1.00 31.81 403 ARG A C 1
ATOM 2992 O O . ARG A 1 403 ? 26.139 28.984 19.819 1.00 31.81 403 ARG A O 1
ATOM 2999 N N . GLY A 1 404 ? 24.995 30.266 18.369 1.00 32.97 404 GLY A N 1
ATOM 3000 C CA . GLY A 1 404 ? 26.124 30.857 17.656 1.00 32.97 404 GLY A CA 1
ATOM 3001 C C . GLY A 1 404 ? 27.150 29.889 17.064 1.00 32.97 404 GLY A C 1
ATOM 3002 O O . GLY A 1 404 ? 28.219 29.705 17.627 1.00 32.97 404 GLY A O 1
ATOM 3003 N N . ARG A 1 405 ? 26.906 29.422 15.835 1.00 26.77 405 ARG A N 1
ATOM 3004 C CA . ARG A 1 405 ? 27.951 29.296 14.803 1.00 26.77 405 ARG A CA 1
ATOM 3005 C C . ARG A 1 405 ? 27.294 29.277 13.424 1.00 26.77 405 ARG A C 1
ATOM 3007 O O . ARG A 1 405 ? 26.504 28.394 13.107 1.00 26.77 405 ARG A O 1
ATOM 3014 N N . ARG A 1 406 ? 27.610 30.294 12.615 1.00 27.38 406 ARG A N 1
ATOM 3015 C CA . ARG A 1 406 ? 27.386 30.295 11.164 1.00 27.38 406 ARG A CA 1
ATOM 3016 C C . ARG A 1 406 ? 28.046 29.039 10.598 1.00 27.38 406 ARG A C 1
ATOM 3018 O O . ARG A 1 406 ? 29.265 28.929 10.655 1.00 27.38 406 ARG A O 1
ATOM 3025 N N . VAL A 1 407 ? 27.253 28.134 10.038 1.00 27.62 407 VAL A N 1
ATOM 3026 C CA . VAL A 1 407 ? 27.753 27.120 9.109 1.00 27.62 407 VAL A CA 1
ATOM 3027 C C . VAL A 1 407 ? 27.496 27.664 7.709 1.00 27.62 407 VAL A C 1
ATOM 3029 O O . VAL A 1 407 ? 26.360 27.973 7.344 1.00 27.62 407 VAL A O 1
ATOM 3032 N N . GLN A 1 408 ? 28.586 27.879 6.978 1.00 25.27 408 GLN A N 1
ATOM 3033 C CA . GLN A 1 408 ? 28.602 28.244 5.568 1.00 25.27 408 GLN A CA 1
ATOM 3034 C C . GLN A 1 408 ? 27.770 27.231 4.773 1.00 25.27 408 GLN A C 1
ATOM 3036 O O . GLN A 1 408 ? 27.953 26.023 4.896 1.00 25.27 408 GLN A O 1
ATOM 3041 N N . ARG A 1 409 ? 26.824 27.736 3.978 1.00 27.16 409 ARG A N 1
ATOM 3042 C CA . ARG A 1 409 ? 26.116 26.952 2.968 1.00 27.16 409 ARG A CA 1
ATOM 3043 C C . ARG A 1 409 ? 27.072 26.709 1.805 1.00 27.16 409 ARG A C 1
ATOM 3045 O O . ARG A 1 409 ? 27.184 27.573 0.937 1.00 27.16 409 ARG A O 1
ATOM 3052 N N . ASP A 1 410 ? 27.697 25.541 1.759 1.00 24.95 410 ASP A N 1
ATOM 3053 C CA . ASP A 1 410 ? 28.280 25.056 0.512 1.00 24.95 410 ASP A CA 1
ATOM 3054 C C . ASP A 1 410 ? 27.143 24.582 -0.390 1.00 24.95 410 ASP A C 1
ATOM 3056 O O . ASP A 1 410 ? 26.492 23.557 -0.191 1.00 24.95 410 ASP A O 1
ATOM 3060 N N . THR A 1 411 ? 26.845 25.444 -1.354 1.00 25.47 411 THR A N 1
ATOM 3061 C CA . THR A 1 411 ? 25.879 25.204 -2.414 1.00 25.47 411 THR A CA 1
ATOM 3062 C C . THR A 1 411 ? 26.600 24.394 -3.483 1.00 25.47 411 THR A C 1
ATOM 3064 O O . THR A 1 411 ? 27.431 24.937 -4.208 1.00 25.47 411 THR A O 1
ATOM 3067 N N . VAL A 1 412 ? 26.298 23.100 -3.599 1.00 24.94 412 VAL A N 1
ATOM 3068 C CA . VAL A 1 412 ? 26.674 22.321 -4.786 1.00 24.94 412 VAL A CA 1
ATOM 3069 C C . VAL A 1 412 ? 25.772 22.793 -5.926 1.00 24.94 412 VAL A C 1
ATOM 3071 O O . VAL A 1 412 ? 24.637 22.350 -6.084 1.00 24.94 412 VAL A O 1
ATOM 3074 N N . ALA A 1 413 ? 26.257 23.785 -6.670 1.00 25.38 413 ALA A N 1
ATOM 3075 C CA . ALA A 1 413 ? 25.616 24.285 -7.873 1.00 25.38 413 ALA A CA 1
ATOM 3076 C C . ALA A 1 413 ? 25.778 23.257 -9.003 1.00 25.38 413 ALA A C 1
ATOM 3078 O O . ALA A 1 413 ? 26.884 23.005 -9.480 1.00 25.38 413 ALA A O 1
ATOM 3079 N N . LEU A 1 414 ? 24.656 22.691 -9.448 1.00 25.23 414 LEU A N 1
ATOM 3080 C CA . LEU A 1 414 ? 24.543 22.020 -10.739 1.00 25.23 414 LEU A CA 1
ATOM 3081 C C . LEU A 1 414 ? 24.802 23.063 -11.837 1.00 25.23 414 LEU A C 1
ATOM 3083 O O . LEU A 1 414 ? 23.978 23.948 -12.068 1.00 25.23 414 LEU A O 1
ATOM 3087 N N . ARG A 1 415 ? 25.972 22.990 -12.483 1.00 23.73 415 ARG A N 1
ATOM 3088 C CA . ARG A 1 415 ? 26.296 23.785 -13.674 1.00 23.73 415 ARG A CA 1
ATOM 3089 C C . ARG A 1 415 ? 25.441 23.299 -14.841 1.00 23.73 415 ARG A C 1
ATOM 3091 O O . ARG A 1 415 ? 25.597 22.171 -15.301 1.00 23.73 415 ARG A O 1
ATOM 3098 N N . ALA A 1 416 ? 24.551 24.166 -15.312 1.00 26.67 416 ALA A N 1
ATOM 3099 C CA . ALA A 1 416 ? 23.906 24.020 -16.604 1.00 26.67 416 ALA A CA 1
ATOM 3100 C C . ALA A 1 416 ? 24.935 24.260 -17.721 1.00 26.67 416 ALA A C 1
ATOM 3102 O O . ALA A 1 416 ? 25.754 25.174 -17.644 1.00 26.67 416 ALA A O 1
ATOM 3103 N N . TYR A 1 417 ? 24.879 23.400 -18.734 1.00 25.91 417 TYR A N 1
ATOM 3104 C CA . TYR A 1 417 ? 25.559 23.538 -20.015 1.00 25.91 417 TYR A CA 1
ATOM 3105 C C . TYR A 1 417 ? 25.067 24.805 -20.736 1.00 25.91 417 TYR A C 1
ATOM 3107 O O . TYR A 1 417 ? 23.901 24.873 -21.119 1.00 25.91 417 TYR A O 1
ATOM 3115 N N . GLU A 1 418 ? 25.956 25.768 -20.976 1.00 24.75 418 GLU A N 1
ATOM 3116 C CA . GLU A 1 418 ? 25.798 26.783 -22.022 1.00 24.75 418 GLU A CA 1
ATOM 3117 C C . GLU A 1 418 ? 26.867 26.521 -23.084 1.00 24.75 418 GLU A C 1
ATOM 3119 O O . GLU A 1 418 ? 28.063 26.496 -22.791 1.00 24.75 418 GLU A O 1
ATOM 3124 N N . HIS A 1 419 ? 26.419 26.254 -24.310 1.00 28.69 419 HIS A N 1
ATOM 3125 C CA . HIS A 1 419 ? 27.290 26.097 -25.464 1.00 28.69 419 HIS A CA 1
ATOM 3126 C C . HIS A 1 419 ? 27.531 27.471 -26.090 1.00 28.69 419 HIS A C 1
ATOM 3128 O O . HIS A 1 419 ? 26.599 28.144 -26.526 1.00 28.69 419 HIS A O 1
ATOM 3134 N N . ASP A 1 420 ? 28.805 27.844 -26.123 1.00 24.31 420 ASP A N 1
ATOM 3135 C CA . ASP A 1 420 ? 29.369 28.982 -26.835 1.00 24.31 420 ASP A CA 1
ATOM 3136 C C . ASP A 1 420 ? 29.227 28.790 -28.356 1.00 24.31 420 ASP A C 1
ATOM 3138 O O . ASP A 1 420 ? 29.498 27.714 -28.899 1.00 24.31 420 ASP A O 1
ATOM 3142 N N . SER A 1 421 ? 28.753 29.824 -29.046 1.00 27.12 421 SER A N 1
ATOM 3143 C CA . SER A 1 421 ? 28.991 30.045 -30.476 1.00 27.12 421 SER A CA 1
ATOM 3144 C C . SER A 1 421 ? 28.915 31.551 -30.747 1.00 27.12 421 SER A C 1
ATOM 3146 O O . SER A 1 421 ? 27.865 32.108 -31.059 1.00 27.12 421 SER A O 1
ATOM 3148 N N . SER A 1 422 ? 30.054 32.217 -30.586 1.00 25.52 422 SER A N 1
ATOM 3149 C CA . SER A 1 422 ? 30.396 33.478 -31.256 1.00 25.52 422 SER A CA 1
ATOM 3150 C C . SER A 1 422 ? 30.874 33.139 -32.682 1.00 25.52 422 SER A C 1
ATOM 3152 O O . SER A 1 422 ? 31.529 32.123 -32.883 1.00 25.52 422 SER A O 1
ATOM 3154 N N . GLU A 1 423 ? 30.434 33.812 -33.751 1.00 26.88 423 GLU A N 1
ATOM 3155 C CA . GLU A 1 423 ? 30.949 35.106 -34.237 1.00 26.88 423 GLU A CA 1
ATOM 3156 C C . GLU A 1 423 ? 30.077 35.657 -35.428 1.00 26.88 423 GLU A C 1
ATOM 3158 O O . GLU A 1 423 ? 29.091 35.015 -35.791 1.00 26.88 423 GLU A O 1
ATOM 3163 N N . PRO A 1 424 ? 30.316 36.851 -36.032 1.00 34.72 424 PRO A N 1
ATOM 3164 C CA . PRO A 1 424 ? 29.421 38.009 -35.888 1.00 34.72 424 PRO A CA 1
ATOM 3165 C C . PRO A 1 424 ? 28.882 38.604 -37.211 1.00 34.72 424 PRO A C 1
ATOM 3167 O O . PRO A 1 424 ? 29.533 38.524 -38.249 1.00 34.72 424 PRO A O 1
ATOM 3170 N N . LEU A 1 425 ? 27.774 39.363 -37.173 1.00 26.97 425 LEU A N 1
ATOM 3171 C CA . LEU A 1 425 ? 27.459 40.357 -38.218 1.00 26.97 425 LEU A CA 1
ATOM 3172 C C . LEU A 1 425 ? 26.882 41.676 -37.656 1.00 26.97 425 LEU A C 1
ATOM 3174 O O . LEU A 1 425 ? 26.201 41.719 -36.638 1.00 26.97 425 LEU A O 1
ATOM 3178 N N . ARG A 1 426 ? 27.270 42.747 -38.356 1.00 26.91 426 ARG A N 1
ATOM 3179 C CA . ARG A 1 426 ? 27.319 44.197 -38.063 1.00 26.91 426 ARG A CA 1
ATOM 3180 C C . ARG A 1 426 ? 25.950 44.949 -38.026 1.00 26.91 426 ARG A C 1
ATOM 3182 O O . ARG A 1 426 ? 24.924 44.325 -38.260 1.00 26.91 426 ARG A O 1
ATOM 3189 N N . PRO A 1 427 ? 25.914 46.271 -37.702 1.00 29.27 427 PRO A N 1
ATOM 3190 C CA . PRO A 1 427 ? 24.892 46.875 -36.832 1.00 29.27 427 PRO A CA 1
ATOM 3191 C C . PRO A 1 427 ? 23.887 47.863 -37.479 1.00 29.27 427 PRO A C 1
ATOM 3193 O O . PRO A 1 427 ? 24.160 48.444 -38.523 1.00 29.27 427 PRO A O 1
ATOM 3196 N N . SER A 1 428 ? 22.851 48.183 -36.676 1.00 24.08 428 SER A N 1
ATOM 3197 C CA . SER A 1 428 ? 22.120 49.473 -36.532 1.00 24.08 428 SER A CA 1
ATOM 3198 C C . SER A 1 428 ? 21.194 49.971 -37.667 1.00 24.08 428 SER A C 1
ATOM 3200 O O . SER A 1 428 ? 21.349 49.532 -38.800 1.00 24.08 428 SER A O 1
ATOM 3202 N N . PRO A 1 429 ? 20.299 50.970 -37.434 1.00 38.12 429 PRO A N 1
ATOM 3203 C CA . PRO A 1 429 ? 19.890 51.607 -36.171 1.00 38.12 429 PRO A CA 1
ATOM 3204 C C . PRO A 1 429 ? 18.360 51.838 -36.013 1.00 38.12 429 PRO A C 1
ATOM 3206 O O . PRO A 1 429 ? 17.561 51.684 -36.930 1.00 38.12 429 PRO A O 1
ATOM 3209 N N . ASP A 1 430 ? 18.021 52.376 -34.837 1.00 26.88 430 ASP A N 1
ATOM 3210 C CA . ASP A 1 430 ? 16.971 53.382 -34.613 1.00 26.88 430 ASP A CA 1
ATOM 3211 C C . ASP A 1 430 ? 15.545 52.890 -34.292 1.00 26.88 430 ASP A C 1
ATOM 3213 O O . ASP A 1 430 ? 14.745 52.573 -35.169 1.00 26.88 430 ASP A O 1
ATOM 3217 N N . ARG A 1 431 ? 15.160 52.981 -33.009 1.00 28.72 431 ARG A N 1
ATOM 3218 C CA . ARG A 1 431 ? 14.036 53.856 -32.636 1.00 28.72 431 ARG A CA 1
ATOM 3219 C C . ARG A 1 431 ? 13.920 54.113 -31.140 1.00 28.72 431 ARG A C 1
ATOM 3221 O O . ARG A 1 431 ? 14.033 53.244 -30.281 1.00 28.72 431 ARG A O 1
ATOM 3228 N N . ARG A 1 432 ? 13.656 55.387 -30.884 1.00 29.39 432 ARG A N 1
ATOM 3229 C CA . ARG A 1 432 ? 13.480 56.065 -29.607 1.00 29.39 432 ARG A CA 1
ATOM 3230 C C . ARG A 1 432 ? 12.245 55.587 -28.836 1.00 29.39 432 ARG A C 1
ATOM 3232 O O . ARG A 1 432 ? 11.203 55.289 -29.409 1.00 29.39 432 ARG A O 1
ATOM 3239 N N . ARG A 1 433 ? 12.401 55.663 -27.511 1.00 27.19 433 ARG A N 1
ATOM 3240 C CA . ARG A 1 433 ? 11.400 55.800 -26.438 1.00 27.19 433 ARG A CA 1
ATOM 3241 C C . ARG A 1 433 ? 9.998 56.245 -26.882 1.00 27.19 433 ARG A C 1
ATOM 3243 O O . ARG A 1 433 ? 9.862 57.318 -27.466 1.00 27.19 433 ARG A O 1
ATOM 3250 N N . ARG A 1 434 ? 8.970 55.563 -26.363 1.00 27.23 434 ARG A N 1
ATOM 3251 C CA . ARG A 1 434 ? 7.801 56.198 -25.724 1.00 27.23 434 ARG A CA 1
ATOM 3252 C C . ARG A 1 434 ? 7.133 55.240 -24.733 1.00 27.23 434 ARG A C 1
ATOM 3254 O O . ARG A 1 434 ? 7.102 54.034 -24.934 1.00 27.23 434 ARG A O 1
ATOM 3261 N N . THR A 1 435 ? 6.700 55.831 -23.631 1.00 26.12 435 THR A N 1
ATOM 3262 C CA . THR A 1 435 ? 6.133 55.255 -22.411 1.00 26.12 435 THR A CA 1
ATOM 3263 C C . THR A 1 435 ? 4.608 55.097 -22.487 1.00 26.12 435 THR A C 1
ATOM 3265 O O . THR A 1 435 ? 3.972 55.708 -23.342 1.00 26.12 435 THR A O 1
ATOM 3268 N N . TYR A 1 436 ? 4.078 54.374 -21.486 1.00 27.41 436 TYR A N 1
ATOM 3269 C CA . TYR A 1 436 ? 2.686 54.238 -21.009 1.00 27.41 436 TYR A CA 1
ATOM 3270 C C . TYR A 1 436 ? 1.807 53.107 -21.565 1.00 27.41 436 TYR A C 1
ATOM 3272 O O . TYR A 1 436 ? 1.560 53.018 -22.761 1.00 27.41 436 TYR A O 1
ATOM 3280 N N . GLY A 1 437 ? 1.210 52.353 -20.628 1.00 26.09 437 GLY A N 1
ATOM 3281 C CA . GLY A 1 437 ? -0.175 51.884 -20.761 1.00 26.09 437 GLY A CA 1
ATOM 3282 C C . GLY A 1 437 ? -0.422 50.389 -20.550 1.00 26.09 437 GLY A C 1
ATOM 3283 O O . GLY A 1 437 ? -0.299 49.597 -21.470 1.00 26.09 437 GLY A O 1
ATOM 3284 N N . SER A 1 438 ? -0.833 50.056 -19.330 1.00 29.33 438 SER A N 1
ATOM 3285 C CA . SER A 1 438 ? -1.588 48.883 -18.854 1.00 29.33 438 SER A CA 1
ATOM 3286 C C . SER A 1 438 ? -2.523 48.138 -19.843 1.00 29.33 438 SER A C 1
ATOM 3288 O O . SER A 1 438 ? -3.468 48.741 -20.342 1.00 29.33 438 SER A O 1
ATOM 3290 N N . THR A 1 439 ? -2.286 46.818 -19.978 1.00 27.88 439 THR A N 1
ATOM 3291 C CA . THR A 1 439 ? -3.217 45.643 -19.919 1.00 27.88 439 THR A CA 1
ATOM 3292 C C . THR A 1 439 ? -4.483 45.535 -20.823 1.00 27.88 439 THR A C 1
ATOM 3294 O O . THR A 1 439 ? -4.907 46.505 -21.436 1.00 27.88 439 THR A O 1
ATOM 3297 N N . PRO A 1 440 ? -5.036 44.312 -21.044 1.00 32.41 440 PRO A N 1
ATOM 3298 C CA . PRO A 1 440 ? -5.151 43.687 -22.366 1.00 32.41 440 PRO A CA 1
ATOM 3299 C C . PRO A 1 440 ? -6.573 43.703 -22.960 1.00 32.41 440 PRO A C 1
ATOM 3301 O O . PRO A 1 440 ? -7.563 43.657 -22.235 1.00 32.41 440 PRO A O 1
ATOM 3304 N N . ALA A 1 441 ? -6.680 43.662 -24.292 1.00 25.73 441 ALA A N 1
ATOM 3305 C CA . ALA A 1 441 ? -7.954 43.530 -24.998 1.00 25.73 441 ALA A CA 1
ATOM 3306 C C . ALA A 1 441 ? -8.072 42.162 -25.688 1.00 25.73 441 ALA A C 1
ATOM 3308 O O . ALA A 1 441 ? -7.422 41.898 -26.700 1.00 25.73 441 ALA A O 1
ATOM 3309 N N . ALA A 1 442 ? -8.954 41.322 -25.145 1.00 26.12 442 ALA A N 1
ATOM 3310 C CA . ALA A 1 442 ? -9.672 40.294 -25.883 1.00 26.12 442 ALA A CA 1
ATOM 3311 C C . ALA A 1 442 ? -10.979 40.892 -26.448 1.00 26.12 442 ALA A C 1
ATOM 3313 O O . ALA A 1 442 ? -11.597 41.741 -25.813 1.00 26.12 442 ALA A O 1
ATOM 3314 N N . ALA A 1 443 ? -11.390 40.384 -27.613 1.00 26.98 443 ALA A N 1
ATOM 3315 C CA . ALA A 1 443 ? -12.718 40.469 -28.234 1.00 26.98 443 ALA A CA 1
ATOM 3316 C C . ALA A 1 443 ? -13.211 41.835 -28.777 1.00 26.98 443 ALA A C 1
ATOM 3318 O O . ALA A 1 443 ? -13.707 42.700 -28.062 1.00 26.98 443 ALA A O 1
ATOM 3319 N N . ARG A 1 444 ? -13.210 41.951 -30.115 1.00 26.36 444 ARG A N 1
ATOM 3320 C CA . ARG A 1 444 ? -14.135 42.792 -30.893 1.00 26.36 444 ARG A CA 1
ATOM 3321 C C . ARG A 1 444 ? -14.965 41.894 -31.812 1.00 26.36 444 ARG A C 1
ATOM 3323 O O . ARG A 1 444 ? -14.456 41.419 -32.820 1.00 26.36 444 ARG A O 1
ATOM 3330 N N . SER A 1 445 ? -16.242 41.721 -31.498 1.00 26.39 445 SER A N 1
ATOM 3331 C CA . SER A 1 445 ? -17.305 41.470 -32.477 1.00 26.39 445 SER A CA 1
ATOM 3332 C C . SER A 1 445 ? -18.644 41.771 -31.814 1.00 26.39 445 SER A C 1
ATOM 3334 O O . SER A 1 445 ? -18.847 41.337 -30.685 1.00 26.39 445 SER A O 1
ATOM 3336 N N . LEU A 1 446 ? -19.541 42.427 -32.556 1.00 27.14 446 LEU A N 1
ATOM 3337 C CA . LEU A 1 446 ? -20.898 42.869 -32.190 1.00 27.14 446 LEU A CA 1
ATOM 3338 C C . LEU A 1 446 ? -20.949 44.297 -31.632 1.00 27.14 446 LEU A C 1
ATOM 3340 O O . LEU A 1 446 ? -20.898 44.547 -30.433 1.00 27.14 446 LEU A O 1
ATOM 3344 N N . GLY A 1 447 ? -21.056 45.248 -32.560 1.00 28.45 447 GLY A N 1
ATOM 3345 C CA . GLY A 1 447 ? -21.456 46.611 -32.255 1.00 28.45 447 GLY A CA 1
ATOM 3346 C C . GLY A 1 447 ? -22.958 46.682 -32.012 1.00 28.45 447 GLY A C 1
ATOM 3347 O O . GLY A 1 447 ? -23.717 46.527 -32.959 1.00 28.45 447 GLY A O 1
ATOM 3348 N N . VAL A 1 448 ? -23.350 46.958 -30.768 1.00 28.78 448 VAL A N 1
ATOM 3349 C CA . VAL A 1 448 ? -24.546 47.728 -30.390 1.00 28.78 448 VAL A CA 1
ATOM 3350 C C . VAL A 1 448 ? -24.210 48.488 -29.097 1.00 28.78 448 VAL A C 1
ATOM 3352 O O . VAL A 1 448 ? -23.503 47.985 -28.228 1.00 28.78 448 VAL A O 1
ATOM 3355 N N . SER A 1 449 ? -24.664 49.739 -29.042 1.00 30.45 449 SER A N 1
ATOM 3356 C CA . SER A 1 449 ? -24.375 50.779 -28.051 1.00 30.45 449 SER A CA 1
ATOM 3357 C C . SER A 1 449 ? -24.814 50.441 -26.615 1.00 30.45 449 SER A C 1
ATOM 3359 O O . SER A 1 449 ? -25.948 50.034 -26.377 1.00 30.45 449 SER A O 1
ATOM 3361 N N . LEU A 1 450 ? -23.923 50.707 -25.654 1.00 27.73 450 LEU A N 1
ATOM 3362 C CA . LEU A 1 450 ? -24.178 50.784 -24.212 1.00 27.73 450 LEU A CA 1
ATOM 3363 C C . LEU A 1 450 ? -24.879 52.112 -23.887 1.00 27.73 450 LEU A C 1
ATOM 3365 O O . LEU A 1 450 ? -24.254 53.079 -23.459 1.00 27.73 450 LEU A O 1
ATOM 3369 N N . ALA A 1 451 ? -26.189 52.159 -24.095 1.00 34.53 451 ALA A N 1
ATOM 3370 C CA . ALA A 1 451 ? -27.028 53.245 -23.603 1.00 34.53 451 ALA A CA 1
ATOM 3371 C C . ALA A 1 451 ? -28.424 52.730 -23.236 1.00 34.53 451 ALA A C 1
ATOM 3373 O O . ALA A 1 451 ? -29.396 53.250 -23.749 1.00 34.53 451 ALA A O 1
ATOM 3374 N N . GLU A 1 452 ? -28.510 51.689 -22.392 1.00 31.30 452 GLU A N 1
ATOM 3375 C CA . GLU A 1 452 ? -29.740 51.324 -21.645 1.00 31.30 452 GLU A CA 1
ATOM 3376 C C . GLU A 1 452 ? -29.536 50.190 -20.612 1.00 31.30 452 GLU A C 1
ATOM 3378 O O . GLU A 1 452 ? -30.461 49.483 -20.235 1.00 31.30 452 GLU A O 1
ATOM 3383 N N . ALA A 1 453 ? -28.321 50.009 -20.083 1.00 31.23 453 ALA A N 1
ATOM 3384 C CA . ALA A 1 453 ? -28.052 49.029 -19.025 1.00 31.23 453 ALA A CA 1
ATOM 3385 C C . ALA A 1 453 ? -28.005 49.698 -17.640 1.00 31.23 453 ALA A C 1
ATOM 3387 O O . ALA A 1 453 ? -26.964 49.720 -16.986 1.00 31.23 453 ALA A O 1
ATOM 3388 N N . ARG A 1 454 ? -29.128 50.279 -17.200 1.00 30.47 454 ARG A N 1
ATOM 3389 C CA . ARG A 1 454 ? -29.386 50.636 -15.791 1.00 30.47 454 ARG A CA 1
ATOM 3390 C C . ARG A 1 454 ? -30.886 50.616 -15.507 1.00 30.47 454 ARG A C 1
ATOM 3392 O O . ARG A 1 454 ? -31.531 51.653 -15.537 1.00 30.47 454 ARG A O 1
ATOM 3399 N N . SER A 1 455 ? -31.433 49.446 -15.206 1.00 28.17 455 SER A N 1
ATOM 3400 C CA . SER A 1 455 ? -32.485 49.267 -14.195 1.00 28.17 455 SER A CA 1
ATOM 3401 C C . SER A 1 455 ? -32.930 47.805 -14.169 1.00 28.17 455 SER A C 1
ATOM 3403 O O . SER A 1 455 ? -32.986 47.148 -15.200 1.00 28.17 455 SER A O 1
ATOM 3405 N N . THR A 1 456 ? -33.281 47.338 -12.972 1.00 29.30 456 THR A N 1
ATOM 3406 C CA . THR A 1 456 ? -33.995 46.086 -12.663 1.00 29.30 456 THR A CA 1
ATOM 3407 C C . THR A 1 456 ? -33.141 44.818 -12.529 1.00 29.30 456 THR A C 1
ATOM 3409 O O . THR A 1 456 ? -32.873 44.083 -13.471 1.00 29.30 456 THR A O 1
ATOM 3412 N N . GLY A 1 457 ? -32.723 44.550 -11.288 1.00 30.27 457 GLY A N 1
ATOM 3413 C CA . GLY A 1 457 ? -32.351 43.207 -10.853 1.00 30.27 457 GLY A CA 1
ATOM 3414 C C . GLY A 1 457 ? -33.594 42.355 -10.596 1.00 30.27 457 GLY A C 1
ATOM 3415 O O . GLY A 1 457 ? -34.585 42.886 -10.108 1.00 30.27 457 GLY A O 1
ATOM 3416 N N . LEU A 1 458 ? -33.515 41.060 -10.917 1.00 25.73 458 LEU A N 1
ATOM 3417 C CA . LEU A 1 458 ? -34.305 39.944 -10.370 1.00 25.73 458 LEU A CA 1
ATOM 3418 C C . LEU A 1 458 ? -33.870 38.640 -11.074 1.00 25.73 458 LEU A C 1
ATOM 3420 O O . LEU A 1 458 ? -33.830 38.565 -12.297 1.00 25.73 458 LEU A O 1
ATOM 3424 N N . ALA A 1 459 ? -33.534 37.614 -10.295 1.00 26.08 459 ALA A N 1
ATOM 3425 C CA . ALA A 1 459 ? -33.595 36.202 -10.706 1.00 26.08 459 ALA A CA 1
ATOM 3426 C C . ALA A 1 459 ? -35.041 35.678 -10.472 1.00 26.08 459 ALA A C 1
ATOM 3428 O O . ALA A 1 459 ? -35.803 36.409 -9.836 1.00 26.08 459 ALA A O 1
ATOM 3429 N N . PRO A 1 460 ? -35.434 34.408 -10.738 1.00 43.06 460 PRO A N 1
ATOM 3430 C CA . PRO A 1 460 ? -35.103 33.402 -11.768 1.00 43.06 460 PRO A CA 1
ATOM 3431 C C . PRO A 1 460 ? -36.384 32.781 -12.442 1.00 43.06 460 PRO A C 1
ATOM 3433 O O . PRO A 1 460 ? -37.502 33.148 -12.109 1.00 43.06 460 PRO A O 1
ATOM 3436 N N . ALA A 1 461 ? -36.200 31.759 -13.304 1.00 24.95 461 ALA A N 1
ATOM 3437 C CA . ALA A 1 461 ? -37.150 30.689 -13.717 1.00 24.95 461 ALA A CA 1
ATOM 3438 C C . ALA A 1 461 ? -38.186 30.908 -14.859 1.00 24.95 461 ALA A C 1
ATOM 3440 O O . ALA A 1 461 ? -39.065 31.752 -14.763 1.00 24.95 461 ALA A O 1
ATOM 3441 N N . LEU A 1 462 ? -38.105 30.038 -15.889 1.00 23.84 462 LEU A N 1
ATOM 3442 C CA . LEU A 1 462 ? -39.168 29.384 -16.709 1.00 23.84 462 LEU A CA 1
ATOM 3443 C C . LEU A 1 462 ? -38.479 28.797 -17.970 1.00 23.84 462 LEU A C 1
ATOM 3445 O O . LEU A 1 462 ? -37.898 29.536 -18.754 1.00 23.84 462 LEU A O 1
ATOM 3449 N N . ALA A 1 463 ? -38.228 27.491 -18.089 1.00 23.64 463 ALA A N 1
ATOM 3450 C CA . ALA A 1 463 ? -39.138 26.365 -18.349 1.00 23.64 463 ALA A CA 1
ATOM 3451 C C . ALA A 1 463 ? -39.592 26.208 -19.825 1.00 23.64 463 ALA A C 1
ATOM 3453 O O . ALA A 1 463 ? -40.338 27.020 -20.352 1.00 23.64 463 ALA A O 1
ATOM 3454 N N . ALA A 1 464 ? -39.190 25.055 -20.385 1.00 24.41 464 ALA A N 1
ATOM 3455 C CA . ALA A 1 464 ? -39.920 24.141 -21.279 1.00 24.41 464 ALA A CA 1
ATOM 3456 C C . ALA A 1 464 ? -40.162 24.441 -22.787 1.00 24.41 464 ALA A C 1
ATOM 3458 O O . ALA A 1 464 ? -40.902 25.343 -23.151 1.00 24.41 464 ALA A O 1
ATOM 3459 N N . ALA A 1 465 ? -39.684 23.468 -23.598 1.00 24.42 465 ALA A N 1
ATOM 3460 C CA . ALA A 1 465 ? -40.257 22.904 -24.846 1.00 24.42 465 ALA A CA 1
ATOM 3461 C C . ALA A 1 465 ? -40.157 23.790 -26.125 1.00 24.42 465 ALA A C 1
ATOM 3463 O O . ALA A 1 465 ? -40.470 24.965 -26.076 1.00 24.42 465 ALA A O 1
ATOM 3464 N N . VAL A 1 466 ? -39.725 23.397 -27.338 1.00 26.56 466 VAL A N 1
ATOM 3465 C CA . VAL A 1 466 ? -39.759 22.177 -28.192 1.00 26.56 466 VAL A CA 1
ATOM 3466 C C . VAL A 1 466 ? -38.778 22.427 -29.392 1.00 26.56 466 VAL A C 1
ATOM 3468 O O . VAL A 1 466 ? -38.359 23.568 -29.592 1.00 26.56 466 VAL A O 1
ATOM 3471 N N . PRO A 1 467 ? -38.336 21.416 -30.180 1.00 38.44 467 PRO A N 1
ATOM 3472 C CA . PRO A 1 467 ? -37.008 21.332 -30.799 1.00 38.44 467 PRO A CA 1
ATOM 3473 C C . PRO A 1 467 ? -36.955 21.781 -32.265 1.00 38.44 467 PRO A C 1
ATOM 3475 O O . PRO A 1 467 ? -37.964 21.708 -32.959 1.00 38.44 467 PRO A O 1
ATOM 3478 N N . ARG A 1 468 ? -35.748 22.080 -32.778 1.00 25.53 468 ARG A N 1
ATOM 3479 C CA . ARG A 1 468 ? -35.386 21.933 -34.204 1.00 25.53 468 ARG A CA 1
ATOM 3480 C C . ARG A 1 468 ? -33.894 21.622 -34.365 1.00 25.53 468 ARG A C 1
ATOM 3482 O O . ARG A 1 468 ? -33.052 22.508 -34.317 1.00 25.53 468 ARG A O 1
ATOM 3489 N N . HIS A 1 469 ? -33.574 20.350 -34.590 1.00 28.67 469 HIS A N 1
ATOM 3490 C CA . HIS A 1 469 ? -32.361 19.978 -35.324 1.00 28.67 469 HIS A CA 1
ATOM 3491 C C . HIS A 1 469 ? -32.561 20.368 -36.805 1.00 28.67 469 HIS A C 1
ATOM 3493 O O . HIS A 1 469 ? -33.712 20.430 -37.251 1.00 28.67 469 HIS A O 1
ATOM 3499 N N . PRO A 1 470 ? -31.486 20.563 -37.597 1.00 34.91 470 PRO A N 1
ATOM 3500 C CA . PRO A 1 470 ? -31.054 19.380 -38.339 1.00 34.91 470 PRO A CA 1
ATOM 3501 C C . PRO A 1 470 ? -29.534 19.267 -38.620 1.00 34.91 470 PRO A C 1
ATOM 3503 O O . PRO A 1 470 ? -28.811 20.246 -38.745 1.00 34.91 470 PRO A O 1
ATOM 3506 N N . GLN A 1 471 ? -29.116 18.004 -38.769 1.00 27.95 471 GLN A N 1
ATOM 3507 C CA . GLN A 1 471 ? -27.997 17.464 -39.566 1.00 27.95 471 GLN A CA 1
ATOM 3508 C C . GLN A 1 471 ? -26.538 17.539 -39.060 1.00 27.95 471 GLN A C 1
ATOM 3510 O O . GLN A 1 471 ? -25.790 18.464 -39.356 1.00 27.95 471 GLN A O 1
ATOM 3515 N N . VAL A 1 472 ? -26.071 16.411 -38.501 1.00 31.44 472 VAL A N 1
ATOM 3516 C CA . VAL A 1 472 ? -24.683 15.922 -38.636 1.00 31.44 472 VAL A CA 1
ATOM 3517 C C . VAL A 1 472 ? -24.727 14.514 -39.253 1.00 31.44 472 VAL A C 1
ATOM 3519 O O . VAL A 1 472 ? -25.467 13.648 -38.794 1.00 31.44 472 VAL A O 1
ATOM 3522 N N . ARG A 1 473 ? -23.964 14.297 -40.335 1.00 31.41 473 ARG A N 1
ATOM 3523 C CA . ARG A 1 473 ? -23.947 13.067 -41.157 1.00 31.41 473 ARG A CA 1
ATOM 3524 C C . ARG A 1 473 ? -23.339 11.845 -40.428 1.00 31.41 473 ARG A C 1
ATOM 3526 O O . ARG A 1 473 ? -22.262 11.981 -39.842 1.00 31.41 473 ARG A O 1
ATOM 3533 N N . PRO A 1 474 ? -23.898 10.622 -40.567 1.00 39.12 474 PRO A N 1
ATOM 3534 C CA . PRO A 1 474 ? -23.347 9.403 -39.976 1.00 39.12 474 PRO A CA 1
ATOM 3535 C C . PRO A 1 474 ? -22.568 8.570 -41.012 1.00 39.12 474 PRO A C 1
ATOM 3537 O O . PRO A 1 474 ? -23.125 7.680 -41.637 1.00 39.12 474 PRO A O 1
ATOM 3540 N N . GLN A 1 475 ? -21.266 8.816 -41.212 1.00 36.25 475 GLN A N 1
ATOM 3541 C CA . GLN A 1 475 ? -20.438 7.925 -42.063 1.00 36.25 475 GLN A CA 1
ATOM 3542 C C . GLN A 1 475 ? -19.031 7.597 -41.531 1.00 36.25 475 GLN A C 1
ATOM 3544 O O . GLN A 1 475 ? -18.314 6.803 -42.135 1.00 36.25 475 GLN A O 1
ATOM 3549 N N . ARG A 1 476 ? -18.620 8.105 -40.360 1.00 40.72 476 ARG A N 1
ATOM 3550 C CA . ARG A 1 476 ? -17.280 7.810 -39.800 1.00 40.72 476 ARG A CA 1
ATOM 3551 C C . ARG A 1 476 ? -17.241 6.803 -38.645 1.00 40.72 476 ARG A C 1
ATOM 3553 O O . ARG A 1 476 ? -16.155 6.354 -38.291 1.00 40.72 476 ARG A O 1
ATOM 3560 N N . ARG A 1 477 ? -18.390 6.377 -38.102 1.00 42.25 477 ARG A N 1
ATOM 3561 C CA . ARG A 1 477 ? -18.448 5.340 -37.046 1.00 42.25 477 ARG A CA 1
ATOM 3562 C C . ARG A 1 477 ? -18.674 3.913 -37.574 1.00 42.25 477 ARG A C 1
ATOM 3564 O O . ARG A 1 477 ? -18.112 2.986 -37.005 1.00 42.25 477 ARG A O 1
ATOM 3571 N N . ALA A 1 478 ? -19.350 3.731 -38.712 1.00 40.97 478 ALA A N 1
ATOM 3572 C CA . ALA A 1 478 ? -19.581 2.400 -39.296 1.00 40.97 478 ALA A CA 1
ATOM 3573 C C . ALA A 1 478 ? -18.298 1.750 -39.860 1.00 40.97 478 ALA A C 1
ATOM 3575 O O . ALA A 1 478 ? -18.053 0.567 -39.642 1.00 40.97 478 ALA A O 1
ATOM 3576 N N . ARG A 1 479 ? -17.406 2.531 -40.492 1.00 41.16 479 ARG A N 1
ATOM 3577 C CA . ARG A 1 479 ? -16.133 2.016 -41.038 1.00 41.16 479 ARG A CA 1
ATOM 3578 C C . ARG A 1 479 ? -15.158 1.517 -39.965 1.00 41.16 479 ARG A C 1
ATOM 3580 O O . ARG A 1 479 ? -14.421 0.572 -40.219 1.00 41.16 479 ARG A O 1
ATOM 3587 N N . ARG A 1 480 ? -15.165 2.114 -38.766 1.00 43.06 480 ARG A N 1
ATOM 3588 C CA . ARG A 1 480 ? -14.298 1.694 -37.648 1.00 43.06 480 ARG A CA 1
ATOM 3589 C C . ARG A 1 480 ? -14.790 0.412 -36.967 1.00 43.06 480 ARG A C 1
ATOM 3591 O O . ARG A 1 480 ? -13.960 -0.383 -36.551 1.00 43.06 480 ARG A O 1
ATOM 3598 N N . ALA A 1 481 ? -16.104 0.185 -36.919 1.00 40.97 481 ALA A N 1
ATOM 3599 C CA . ALA A 1 481 ? -16.680 -1.060 -36.406 1.00 40.97 481 ALA A CA 1
ATOM 3600 C C . ALA A 1 481 ? -16.485 -2.242 -37.381 1.00 40.97 481 ALA A C 1
ATOM 3602 O O . ALA A 1 481 ? -16.148 -3.345 -36.958 1.00 40.97 481 ALA A O 1
ATOM 3603 N N . LEU A 1 482 ? -16.599 -2.002 -38.694 1.00 38.81 482 LEU A N 1
ATOM 3604 C CA . LEU A 1 482 ? -16.431 -3.037 -39.727 1.00 38.81 482 LEU A CA 1
ATOM 3605 C C . LEU A 1 482 ? -14.973 -3.493 -39.924 1.00 38.81 482 LEU A C 1
ATOM 3607 O O . LEU A 1 482 ? -14.734 -4.683 -40.109 1.00 38.81 482 LEU A O 1
ATOM 3611 N N . LEU A 1 483 ? -13.992 -2.590 -39.802 1.00 43.44 483 LEU A N 1
ATOM 3612 C CA . LEU A 1 483 ? -12.558 -2.940 -39.820 1.00 43.44 483 LEU A CA 1
ATOM 3613 C C . LEU A 1 483 ? -12.112 -3.732 -38.579 1.00 43.44 483 LEU A C 1
ATOM 3615 O O . LEU A 1 483 ? -11.117 -4.454 -38.631 1.00 43.44 483 LEU A O 1
ATOM 3619 N N . PHE A 1 484 ? -12.845 -3.601 -37.470 1.00 40.91 484 PHE A N 1
ATOM 3620 C CA . PHE A 1 484 ? -12.592 -4.351 -36.242 1.00 40.91 484 PHE A CA 1
ATOM 3621 C C . PHE A 1 484 ? -13.165 -5.777 -36.324 1.00 40.91 484 PHE A C 1
ATOM 3623 O O . PHE A 1 484 ? -12.521 -6.723 -35.875 1.00 40.91 484 PHE A O 1
ATOM 3630 N N . LEU A 1 485 ? -14.322 -5.959 -36.976 1.00 38.34 485 LEU A N 1
ATOM 3631 C CA . LEU A 1 485 ? -14.912 -7.284 -37.211 1.00 38.34 485 LEU A CA 1
ATOM 3632 C C . LEU A 1 485 ? -14.180 -8.091 -38.298 1.00 38.34 485 LEU A C 1
ATOM 3634 O O . LEU A 1 485 ? -14.019 -9.302 -38.150 1.00 38.34 485 LEU A O 1
ATOM 3638 N N . SER A 1 486 ? -13.675 -7.448 -39.358 1.00 42.69 486 SER A N 1
ATOM 3639 C CA . SER A 1 486 ? -13.003 -8.150 -40.467 1.00 42.69 486 SER A CA 1
ATOM 3640 C C . SER A 1 486 ? -11.641 -8.750 -40.097 1.00 42.69 486 SER A C 1
ATOM 3642 O O . SER A 1 486 ? -11.116 -9.576 -40.837 1.00 42.69 486 SER A O 1
ATOM 3644 N N . ARG A 1 487 ? -11.049 -8.335 -38.969 1.00 49.53 487 ARG A N 1
ATOM 3645 C CA . ARG A 1 487 ? -9.794 -8.896 -38.442 1.00 49.53 487 ARG A CA 1
ATOM 3646 C C . ARG A 1 487 ? -10.003 -10.089 -37.502 1.00 49.53 487 ARG A C 1
ATOM 3648 O O . ARG A 1 487 ? -9.033 -10.776 -37.211 1.00 49.53 487 ARG A O 1
ATOM 3655 N N . ARG A 1 488 ? -11.237 -10.354 -37.046 1.00 44.81 488 ARG A N 1
ATOM 3656 C CA . ARG A 1 488 ? -11.554 -11.462 -36.121 1.00 44.81 488 ARG A CA 1
ATOM 3657 C C . ARG A 1 488 ? -12.223 -12.676 -36.771 1.00 44.81 488 ARG A C 1
ATOM 3659 O O . ARG A 1 488 ? -12.252 -13.728 -36.147 1.00 44.81 488 ARG A O 1
ATOM 3666 N N . LEU A 1 489 ? -12.729 -12.567 -37.999 1.00 42.28 489 LEU A N 1
ATOM 3667 C CA . LEU A 1 489 ? -13.405 -13.670 -38.690 1.00 42.28 489 LEU A CA 1
ATOM 3668 C C . LEU A 1 489 ? -12.669 -13.999 -39.993 1.00 42.28 489 LEU A C 1
ATOM 3670 O O . LEU A 1 489 ? -12.860 -13.353 -41.022 1.00 42.28 489 LEU A O 1
ATOM 3674 N N . GLY A 1 490 ? -11.781 -14.991 -39.926 1.00 38.75 490 GLY A N 1
ATOM 3675 C CA . GLY A 1 490 ? -11.072 -15.525 -41.085 1.00 38.75 490 GLY A CA 1
ATOM 3676 C C . GLY A 1 490 ? -12.020 -16.119 -42.137 1.00 38.75 490 GLY A C 1
ATOM 3677 O O . GLY A 1 490 ? -13.030 -16.729 -41.806 1.00 38.75 490 GLY A O 1
ATOM 3678 N N . MET A 1 491 ? -11.662 -15.904 -43.407 1.00 41.19 491 MET A N 1
ATOM 3679 C CA . MET A 1 491 ? -12.137 -16.517 -44.666 1.00 41.19 491 MET A CA 1
ATOM 3680 C C . MET A 1 491 ? -13.641 -16.662 -44.989 1.00 41.19 491 MET A C 1
ATOM 3682 O O . MET A 1 491 ? -13.947 -16.904 -46.152 1.00 41.19 491 MET A O 1
ATOM 3686 N N . ALA A 1 492 ? -14.589 -16.422 -44.083 1.00 41.84 492 ALA A N 1
ATOM 3687 C CA . ALA A 1 492 ? -16.019 -16.608 -44.380 1.00 41.84 492 ALA A CA 1
ATOM 3688 C C . ALA A 1 492 ? -16.755 -15.349 -44.893 1.00 41.84 492 ALA A C 1
ATOM 3690 O O . ALA A 1 492 ? -17.895 -15.438 -45.333 1.00 41.84 492 ALA A O 1
ATOM 3691 N N . ALA A 1 493 ? -16.124 -14.169 -44.890 1.00 42.53 493 ALA A N 1
ATOM 3692 C CA . ALA A 1 493 ? -16.791 -12.898 -45.215 1.00 42.53 493 ALA A CA 1
ATOM 3693 C C . ALA A 1 493 ? -16.447 -12.328 -46.608 1.00 42.53 493 ALA A C 1
ATOM 3695 O O . ALA A 1 493 ? -16.487 -11.115 -46.806 1.00 42.53 493 ALA A O 1
ATOM 3696 N N . ARG A 1 494 ? -16.083 -13.175 -47.583 1.00 38.81 494 ARG A N 1
ATOM 3697 C CA . ARG A 1 494 ? -15.868 -12.739 -48.980 1.00 38.81 494 ARG A CA 1
ATOM 3698 C C . ARG A 1 494 ? -17.085 -12.911 -49.896 1.00 38.81 494 ARG A C 1
ATOM 3700 O O . ARG A 1 494 ? -17.076 -12.320 -50.967 1.00 38.81 494 ARG A O 1
ATOM 3707 N N . SER A 1 495 ? -18.143 -13.620 -49.486 1.00 41.72 495 SER A N 1
ATOM 3708 C CA . SER A 1 495 ? -19.359 -13.773 -50.313 1.00 41.72 495 SER A CA 1
ATOM 3709 C C . SER A 1 495 ? -20.467 -12.747 -50.033 1.00 41.72 495 SER A C 1
ATOM 3711 O O . SER A 1 495 ? -21.463 -12.727 -50.743 1.00 41.72 495 SER A O 1
ATOM 3713 N N . LEU A 1 496 ? -20.298 -11.864 -49.043 1.00 39.91 496 LEU A N 1
ATOM 3714 C CA . LEU A 1 496 ? -21.310 -10.866 -48.651 1.00 39.91 496 LEU A CA 1
ATOM 3715 C C . LEU A 1 496 ? -21.023 -9.442 -49.161 1.00 39.91 496 LEU A C 1
ATOM 3717 O O . LEU A 1 496 ? -21.751 -8.514 -48.828 1.00 39.91 496 LEU A O 1
ATOM 3721 N N . LEU A 1 497 ? -19.978 -9.256 -49.974 1.00 42.00 497 LEU A N 1
ATOM 3722 C CA . LEU A 1 497 ? -19.573 -7.947 -50.510 1.00 42.00 497 LEU A CA 1
ATOM 3723 C C . LEU A 1 497 ? -19.912 -7.739 -51.999 1.00 42.00 497 LEU A C 1
ATOM 3725 O O . LEU A 1 497 ? -19.548 -6.704 -52.547 1.00 42.00 497 LEU A O 1
ATOM 3729 N N . SER A 1 498 ? -20.614 -8.671 -52.657 1.00 42.91 498 SER A N 1
ATOM 3730 C CA . SER A 1 498 ? -21.005 -8.545 -54.076 1.00 42.91 498 SER A CA 1
ATOM 3731 C C . SER A 1 498 ? -22.465 -8.148 -54.314 1.00 42.91 498 SER A C 1
ATOM 3733 O O . SER A 1 498 ? -22.899 -8.098 -55.460 1.00 42.91 498 SER A O 1
ATOM 3735 N N . THR A 1 499 ? -23.233 -7.837 -53.272 1.00 48.84 499 THR A N 1
ATOM 3736 C CA . THR A 1 499 ? -24.618 -7.373 -53.420 1.00 48.84 499 THR A CA 1
ATOM 3737 C C . THR A 1 499 ? -24.917 -6.316 -52.370 1.00 48.84 499 THR A C 1
ATOM 3739 O O . THR A 1 499 ? -25.260 -6.671 -51.249 1.00 48.84 499 THR A O 1
ATOM 3742 N N . LEU A 1 500 ? -24.731 -5.043 -52.719 1.00 33.03 500 LEU A N 1
ATOM 3743 C CA . LEU A 1 500 ? -25.484 -3.858 -52.275 1.00 33.03 500 LEU A CA 1
ATOM 3744 C C . LEU A 1 500 ? -24.875 -2.629 -53.005 1.00 33.03 500 LEU A C 1
ATOM 3746 O O . LEU A 1 500 ? -23.660 -2.621 -53.207 1.00 33.03 500 LEU A O 1
ATOM 3750 N N . PRO A 1 501 ? -25.699 -1.666 -53.463 1.00 44.19 501 PRO A N 1
ATOM 3751 C CA . PRO A 1 501 ? -25.324 -0.635 -54.441 1.00 44.19 501 PRO A CA 1
ATOM 3752 C C . PRO A 1 501 ? -24.366 0.446 -53.928 1.00 44.19 501 PRO A C 1
ATOM 3754 O O . PRO A 1 501 ? -24.388 0.752 -52.710 1.00 44.19 501 PRO A O 1
#

Radius of gyration: 30.61 Å; chains: 1; bounding box: 81×77×96 Å